Protein AF-0000000072193174 (afdb_homodimer)

Secondary structure (DSSP, 8-state):
----SS-----HHHHHHHHIIIIII---SSSHHHHHHHHHHHHHHTS-GGGEEEESSHHHHHHHHHHHHS-TT-SS--EEEEESSS-HHHHHHHHHTT-EEEEE-B-TTT-SB-HHHHHHH--TTEEEE--B-GGG--TTHHHHHHHHHHHT-EEEEE-TT-TT-EETTEETTSSSSEEEEE--TTSSS--SS-EEEEESSHHHHHHHHHHTBTTBTTHHHHHHHT---SS--B-S---B-PPPHHHHHHHHHHHHHIIIIIHHHHHHHHHHHHHHHTT-TTEEEPP--TTSB---S-EEEEEPTT-HHHHHHHHHHTT---B-----GGGSGGGPPPTTPPP-HHHHHHHTTEEEEP-STT--HHHHHHHHHHHHHHH-/----SS-----HHHHHHHHIIIIII---SSSHHHHHHHHHHHHHHTS-GGGEEEESSHHHHHHHHHHHHS-TT-SS--EEEEESSS-HHHHHHHHHTT-EEEEE-B-TTT-SB-HHHHHHH--TTEEEE--B-GGG--TTHHHHHHHHHHHT-EEEEE-TT-TT-EETTEETTSSSSEEEEE--TTSSS--SS-EEEEESSHHHHHHHHHHTBTTBTTHHHHHHHT---SS--B-S---B-PPPHHHHHHHHHHHHHIIIIIHHHHHHHHHHHHHHHTT-TTEEEPP--TTSB---S-EEEEEPTT-HHHHHHHHHHTT---B-----GGGSGGGPPPTTPPP-HHHHHHHTTEEEEP-STT--HHHHHHHHHHHHHHH-

InterPro domains:
  IPR000653 DegT/DnrJ/EryC1/StrS aminotransferase [PF01041] (11-375)
  IPR000653 DegT/DnrJ/EryC1/StrS aminotransferase [PIRSF000390] (5-379)
  IPR000653 DegT/DnrJ/EryC1/StrS aminotransferase [PTHR30244] (6-376)
  IPR000653 DegT/DnrJ/EryC1/StrS aminotransferase [cd00616] (14-375)
  IPR015421 Pyridoxal phosphate-dependent transferase, major domain [G3DSA:3.40.640.10] (1-257)
  IPR015422 Pyridoxal phosphate-dependent transferase, small domain [G3DSA:3.90.1150.10] (260-380)
  IPR015424 Pyridoxal phosphate-dependent transferase [SSF53383] (5-378)

Organism: NCBI:txid901

Radius of gyration: 26.48 Å; Cα contacts (8 Å, |Δi|>4): 1765; chains: 2; bounding box: 54×91×59 Å

pLDDT: mean 96.34, std 5.58, range [55.81, 98.94]

Nearest PDB structures (foldseek):
  7b0m-assembly1_AAA-2  TM=9.388E-01  e=4.994E-34  uncultured bacterium
  3bn1-assembly1_A  TM=9.174E-01  e=2.650E-32  Caulobacter vibrioides CB15
  6blg-assembly1_A  TM=8.898E-01  e=6.968E-30  Klebsiella pneumoniae subsp. pneumoniae MGH 78578
  3bcx-assembly1_A  TM=8.861E-01  e=4.729E-27  Yersinia pseudotuberculosis
  5w70-assembly1_B  TM=8.355E-01  e=5.650E-27  Streptomyces ribosidificus

Sequence (760 aa):
MSMRLSRSIVGEAEAEAVRRVIVEDGYLGMGHETCLFEQELAAYLGVAPGQVVTTNTGTAALTLAVDAIAPRDAARKPQILVPSLTFVASFQAIVAAGCEPVACDVLAGTGTIDLGDAARRITPDTLAIMPVHYASNPWHLDEVHAFAREHGLRVIEDAAHAFGCLHHGRKIGSFGDVVCFSFDGIKNITSGEGGCAVFFNATEAGYAADARLLSVEGDTRSRFAGTRTWDPDVKRIGWRFHMSNIMAAIGRVQLSRLDGEFIPARRALGDIYRRRLAGLEGLRLLQTDPQDFVVPHIVCVRVLDGRKDELKAALTAAGIPVGVHYKPNHLLSLFRPAPGSLPLPVTEQLYGELVTLPMHPGLSAADVEHICDVITATLAMSMRLSRSIVGEAEAEAVRRVIVEDGYLGMGHETCLFEQELAAYLGVAPGQVVTTNTGTAALTLAVDAIAPRDAARKPQILVPSLTFVASFQAIVAAGCEPVACDVLAGTGTIDLGDAARRITPDTLAIMPVHYASNPWHLDEVHAFAREHGLRVIEDAAHAFGCLHHGRKIGSFGDVVCFSFDGIKNITSGEGGCAVFFNATEAGYAADARLLSVEGDTRSRFAGTRTWDPDVKRIGWRFHMSNIMAAIGRVQLSRLDGEFIPARRALGDIYRRRLAGLEGLRLLQTDPQDFVVPHIVCVRVLDGRKDELKAALTAAGIPVGVHYKPNHLLSLFRPAPGSLPLPVTEQLYGELVTLPMHPGLSAADVEHICDVITATLA

Solvent-accessible surface area (backbone atoms only — not comparable to full-atom values): 37701 Å² total; per-residue (Å²): 131,83,66,57,40,57,50,43,88,69,32,67,71,34,30,51,40,32,30,45,37,36,59,68,65,39,59,36,37,58,22,61,43,29,49,50,32,31,41,52,50,13,58,73,44,67,48,56,44,78,24,39,40,62,14,37,24,30,45,47,14,44,19,39,54,45,42,45,70,50,72,87,78,55,94,60,66,39,24,31,41,29,43,21,57,33,64,61,51,64,50,37,17,33,44,73,46,60,30,38,64,38,75,28,27,31,34,82,56,46,54,29,63,27,63,74,54,42,61,74,65,62,53,95,46,48,47,30,38,32,52,45,20,44,60,14,37,65,68,63,50,67,57,52,52,48,52,23,59,74,69,69,32,45,50,41,34,43,26,43,36,21,62,86,14,24,56,73,81,39,46,56,61,50,68,78,48,32,27,21,30,29,16,33,36,55,35,68,39,30,17,37,46,10,16,25,26,31,33,70,44,68,68,40,22,52,48,34,48,16,19,28,55,46,16,31,52,62,47,54,64,22,39,56,67,72,50,81,78,89,78,62,46,29,70,52,84,34,37,85,31,54,30,28,17,48,28,23,29,23,29,46,51,33,59,73,38,28,76,80,47,39,44,57,42,26,38,54,51,51,47,49,52,47,68,70,47,57,80,39,68,58,43,44,71,60,60,71,56,87,66,38,46,62,35,48,34,46,44,57,34,32,29,42,93,79,38,33,65,58,48,52,50,54,36,46,74,72,59,38,45,71,47,63,88,33,71,40,37,53,76,22,68,59,45,47,70,60,92,88,56,83,80,45,66,48,40,55,51,45,55,62,15,46,39,25,46,59,36,45,64,86,61,49,70,65,57,52,52,50,54,50,50,53,49,52,65,65,58,99,129,84,64,56,41,58,51,43,88,68,34,67,71,35,31,50,42,31,30,44,38,36,60,68,66,39,59,37,38,58,23,61,42,31,49,51,31,30,41,51,51,12,59,74,42,68,47,59,45,79,26,38,40,61,13,37,26,31,44,46,14,43,18,40,54,46,40,44,69,49,72,88,77,56,91,60,67,38,25,30,40,27,42,23,58,33,63,59,51,64,49,38,16,33,44,72,45,61,31,38,64,39,74,27,27,31,35,83,55,45,53,29,61,26,64,74,55,41,61,74,65,63,53,96,46,48,46,30,37,31,51,44,20,46,60,14,39,65,68,64,51,68,57,50,53,50,52,24,60,74,71,69,31,43,49,41,35,42,27,44,38,20,62,86,14,23,56,73,82,38,46,56,62,49,70,78,49,31,27,20,30,30,15,34,36,54,35,67,40,30,17,38,47,10,16,26,26,31,32,69,44,71,68,40,23,53,47,34,48,18,19,28,54,45,15,32,52,62,45,55,64,22,35,54,68,72,49,81,77,89,78,62,46,27,70,50,85,34,36,85,31,55,30,30,17,48,28,22,30,24,29,46,50,33,59,72,37,27,76,80,46,38,44,57,41,26,37,53,52,51,47,51,52,48,67,70,46,57,80,39,67,57,43,44,72,60,60,73,56,88,65,37,46,61,35,47,34,47,44,58,34,34,29,42,93,79,39,33,66,60,49,52,51,52,36,47,75,70,59,39,46,72,46,62,89,33,71,39,36,53,76,21,68,61,46,46,69,61,90,86,55,83,80,44,65,46,39,54,50,46,56,62,16,46,40,25,44,58,35,44,64,85,61,50,71,64,56,53,51,49,53,50,50,54,50,50,64,64,60,98

Foldseek 3Di:
DFFDQFFFDDDDQLVVLLVCCVPPVVFWFDEQLVLVLLCVVCVVQVHDSLQKAKWQWLLLQLLLLLLLQDDPDDPDAAEEEEALQADCSNQVSCVNSRHHYDHAAADLQARWGDLVRVVVVDDPRYAAYEIECPQQFCPCVVVRQVSCVVVVHAYEYARQAHQPKDDLNRGQLNDGAKYKYGQDRGHLHHLVGMMMMGGPDSSSSLQSNCQLVQNFHCVNVQRHVVHDDDDTDHDDGHHVTHHISSSSSRRVVRSVCRPPASQVLQVVLVVLCCVLCPPQPQKHFRDHDPSMGGRGSWGKIFGHPQCQVVLCVLCVVVSFHKDQRDDGNCPDPVNPDDPPDDDRVSSVNRSSTIMIGRTGSVDDSVNSVVSSVSNNVRSD/DFFDLFFFDDDDQLVVLLVCCVPPVVFWFDEQLVLVLLCVVCVVQVHDSLQKAKFQWLLLQLLLLLLLQDDPDDPDAAEEEEALQADCSNQVSCVNSRHHYDHAAADLQARWGDLVRVVVVDDPRYAAYEIECVQQFCPCVVVRQVSCVVVVHAYEYARQAHQPKDDLNRGQLNDGAKYKYGQDRGHLHHLVGMMMMGGPDSSSSLQSNCQLVQNFHCVNVQRHVVHDDDDTDHDDGHHVTHHISSSSSRRVVRSVCRPPARQVLQVVLVVLCCVLCPPQPQKHFRDHDPSMGGRGSWGKIFGHPQCQVVLCVLCVVVSFHKDQRDDGNCPDPVNPDDPPDDDRVSSVNRSSTIMIGRTGSPDDSVNSVVSSVSNSVRRD

Structure (mmCIF, N/CA/C/O backbone):
data_AF-0000000072193174-model_v1
#
loop_
_entity.id
_entity.type
_entity.pdbx_description
1 polymer 'DegT/DnrJ/EryC1/StrS aminotransferase'
#
loop_
_atom_site.group_PDB
_atom_site.id
_atom_site.type_symbol
_atom_site.label_atom_id
_atom_site.label_alt_id
_atom_site.label_comp_id
_atom_site.label_asym_id
_atom_site.label_entity_id
_atom_site.label_seq_id
_atom_site.pdbx_PDB_ins_code
_atom_site.Cartn_x
_atom_site.Cartn_y
_atom_site.Cartn_z
_atom_site.occupancy
_atom_site.B_iso_or_equiv
_atom_site.auth_seq_id
_atom_site.auth_comp_id
_atom_site.auth_asym_id
_atom_site.auth_atom_id
_atom_site.pdbx_PDB_model_num
ATOM 1 N N . MET A 1 1 ? 23.812 24.094 0.688 1 55.88 1 MET A N 1
ATOM 2 C CA . MET A 1 1 ? 22.719 23.156 0.441 1 55.88 1 MET A CA 1
ATOM 3 C C . MET A 1 1 ? 21.375 23.875 0.521 1 55.88 1 MET A C 1
ATOM 5 O O . MET A 1 1 ? 21.156 24.719 1.396 1 55.88 1 MET A O 1
ATOM 9 N N . SER A 1 2 ? 20.578 23.781 -0.518 1 79.31 2 SER A N 1
ATOM 10 C CA . SER A 1 2 ? 19.312 24.516 -0.588 1 79.31 2 SER A CA 1
ATOM 11 C C . SER A 1 2 ? 18.359 24.078 0.52 1 79.31 2 SER A C 1
ATOM 13 O O . SER A 1 2 ? 18.297 22.891 0.856 1 79.31 2 SER A O 1
ATOM 15 N N . MET A 1 3 ? 17.922 25.031 1.298 1 92.12 3 MET A N 1
ATOM 16 C CA . MET A 1 3 ? 16.984 24.797 2.383 1 92.12 3 MET A CA 1
ATOM 17 C C . MET A 1 3 ? 15.766 24.016 1.884 1 92.12 3 MET A C 1
ATOM 19 O O . MET A 1 3 ? 15.266 24.266 0.786 1 92.12 3 MET A O 1
ATOM 23 N N . ARG A 1 4 ? 15.383 23.031 2.65 1 93 4 ARG A N 1
ATOM 24 C CA . ARG A 1 4 ? 14.203 22.234 2.324 1 93 4 ARG A CA 1
ATOM 25 C C . ARG A 1 4 ? 13.062 22.516 3.297 1 93 4 ARG A C 1
ATOM 27 O O . ARG A 1 4 ? 13.305 22.766 4.48 1 93 4 ARG A O 1
ATOM 34 N N . LEU A 1 5 ? 11.844 22.531 2.723 1 95.25 5 LEU A N 1
ATOM 35 C CA . LEU A 1 5 ? 10.672 22.672 3.584 1 95.25 5 LEU A CA 1
ATOM 36 C C . LEU A 1 5 ? 10.625 21.578 4.641 1 95.25 5 LEU A C 1
ATOM 38 O O . LEU A 1 5 ? 10.359 21.859 5.812 1 95.25 5 LEU A O 1
ATOM 42 N N . SER A 1 6 ? 10.789 20.328 4.211 1 94.25 6 SER A N 1
ATOM 43 C CA . SER A 1 6 ? 10.906 19.125 5.016 1 94.25 6 SER A CA 1
ATOM 44 C C . SER A 1 6 ? 11.953 18.172 4.441 1 94.25 6 SER A C 1
ATOM 46 O O . SER A 1 6 ? 12.32 18.297 3.271 1 94.25 6 SER A O 1
ATOM 48 N N . ARG A 1 7 ? 12.445 17.344 5.289 1 92.88 7 ARG A N 1
ATOM 49 C CA . ARG A 1 7 ? 13.477 16.422 4.824 1 92.88 7 ARG A CA 1
ATOM 50 C C . ARG A 1 7 ? 13.516 15.156 5.688 1 92.88 7 ARG A C 1
ATOM 52 O O . ARG A 1 7 ? 13.297 15.227 6.898 1 92.88 7 ARG A O 1
ATOM 59 N N . SER A 1 8 ? 13.773 14.031 4.965 1 94 8 SER A N 1
ATOM 60 C CA . SER A 1 8 ? 14.094 12.82 5.715 1 94 8 SER A CA 1
ATOM 61 C C . SER A 1 8 ? 15.43 12.945 6.43 1 94 8 SER A C 1
ATOM 63 O O . SER A 1 8 ? 16.406 13.438 5.855 1 94 8 SER A O 1
ATOM 65 N N . ILE A 1 9 ? 15.461 12.562 7.633 1 96.62 9 ILE A N 1
ATOM 66 C CA . ILE A 1 9 ? 16.719 12.523 8.359 1 96.62 9 ILE A CA 1
ATOM 67 C C . ILE A 1 9 ? 17.188 11.078 8.492 1 96.62 9 ILE A C 1
ATOM 69 O O . ILE A 1 9 ? 16.812 10.375 9.438 1 96.62 9 ILE A O 1
ATOM 73 N N . VAL A 1 10 ? 17.984 10.609 7.543 1 97.75 10 VAL A N 1
ATOM 74 C CA . VAL A 1 10 ? 18.469 9.234 7.457 1 97.75 10 VAL A CA 1
ATOM 75 C C . VAL A 1 10 ? 19.969 9.242 7.129 1 97.75 10 VAL A C 1
ATOM 77 O O . VAL A 1 10 ? 20.5 10.258 6.684 1 97.75 10 VAL A O 1
ATOM 80 N N . GLY A 1 11 ? 20.656 8.172 7.395 1 97.62 11 GLY A N 1
ATOM 81 C CA . GLY A 1 11 ? 22.078 8.062 7.152 1 97.62 11 GLY A CA 1
ATOM 82 C C . GLY A 1 11 ? 22.578 6.629 7.148 1 97.62 11 GLY A C 1
ATOM 83 O O . GLY A 1 11 ? 21.859 5.719 6.738 1 97.62 11 GLY A O 1
ATOM 84 N N . GLU A 1 12 ? 23.812 6.527 7.582 1 98.25 12 GLU A N 1
ATOM 85 C CA . GLU A 1 12 ? 24.5 5.246 7.48 1 98.25 12 GLU A CA 1
ATOM 86 C C . GLU A 1 12 ? 23.859 4.199 8.391 1 98.25 12 GLU A C 1
ATOM 88 O O . GLU A 1 12 ? 23.828 3.014 8.055 1 98.25 12 GLU A O 1
ATOM 93 N N . ALA A 1 13 ? 23.375 4.617 9.547 1 98.62 13 ALA A N 1
ATOM 94 C CA . ALA A 1 13 ? 22.766 3.672 10.477 1 98.62 13 ALA A CA 1
ATOM 95 C C . ALA A 1 13 ? 21.531 3.002 9.859 1 98.62 13 ALA A C 1
ATOM 97 O O . ALA A 1 13 ? 21.359 1.79 9.984 1 98.62 13 ALA A O 1
ATOM 98 N N . GLU A 1 14 ? 20.672 3.781 9.242 1 98.69 14 GLU A N 1
ATOM 99 C CA . GLU A 1 14 ? 19.516 3.236 8.539 1 98.69 14 GLU A CA 1
ATOM 100 C C . GLU A 1 14 ? 19.953 2.338 7.387 1 98.69 14 GLU A C 1
ATOM 102 O O . GLU A 1 14 ? 19.375 1.263 7.184 1 98.69 14 GLU A O 1
ATOM 107 N N . ALA A 1 15 ? 20.953 2.809 6.594 1 98.56 15 ALA A N 1
ATOM 108 C CA . ALA A 1 15 ? 21.438 2.041 5.453 1 98.56 15 ALA A CA 1
ATOM 109 C C . ALA A 1 15 ? 21.969 0.683 5.898 1 98.56 15 ALA A C 1
ATOM 111 O O . ALA A 1 15 ? 21.734 -0.333 5.242 1 98.56 15 ALA A O 1
ATOM 112 N N . GLU A 1 16 ? 22.703 0.665 6.969 1 98.56 16 GLU A N 1
ATOM 113 C CA . GLU A 1 16 ? 23.281 -0.576 7.484 1 98.56 16 GLU A CA 1
ATOM 114 C C . GLU A 1 16 ? 22.188 -1.528 7.969 1 98.56 16 GLU A C 1
ATOM 116 O O . GLU A 1 16 ? 22.297 -2.744 7.805 1 98.56 16 GLU A O 1
ATOM 121 N N . ALA A 1 17 ? 21.203 -1.017 8.625 1 98.62 17 ALA A N 1
ATOM 122 C CA . ALA A 1 17 ? 20.078 -1.844 9.062 1 98.62 17 ALA A CA 1
ATOM 123 C C . ALA A 1 17 ? 19.406 -2.529 7.875 1 98.62 17 ALA A C 1
ATOM 125 O O . ALA A 1 17 ? 19.062 -3.711 7.945 1 98.62 17 ALA A O 1
ATOM 126 N N . VAL A 1 18 ? 19.25 -1.8 6.773 1 98.5 18 VAL A N 1
ATOM 127 C CA . VAL A 1 18 ? 18.625 -2.361 5.578 1 98.5 18 VAL A CA 1
ATOM 128 C C . VAL A 1 18 ? 19.562 -3.398 4.953 1 98.5 18 VAL A C 1
ATOM 130 O O . VAL A 1 18 ? 19.109 -4.449 4.488 1 98.5 18 VAL A O 1
ATOM 133 N N . ARG A 1 19 ? 20.828 -3.08 4.906 1 98.5 19 ARG A N 1
ATOM 134 C CA . ARG A 1 19 ? 21.797 -4.027 4.371 1 98.5 19 ARG A CA 1
ATOM 135 C C . ARG A 1 19 ? 21.703 -5.367 5.09 1 98.5 19 ARG A C 1
ATOM 137 O O . ARG A 1 19 ? 21.766 -6.422 4.453 1 98.5 19 ARG A O 1
ATOM 144 N N . ARG A 1 20 ? 21.594 -5.371 6.391 1 98.12 20 ARG A N 1
ATOM 145 C CA . ARG A 1 20 ? 21.484 -6.602 7.172 1 98.12 20 ARG A CA 1
ATOM 146 C C . ARG A 1 20 ? 20.266 -7.418 6.746 1 98.12 20 ARG A C 1
ATOM 148 O O . ARG A 1 20 ? 20.359 -8.641 6.605 1 98.12 20 ARG A O 1
ATOM 155 N N . VAL A 1 21 ? 19.156 -6.738 6.562 1 97.88 21 VAL A N 1
ATOM 156 C CA . VAL A 1 21 ? 17.938 -7.426 6.133 1 97.88 21 VAL A CA 1
ATOM 157 C C . VAL A 1 21 ? 18.172 -8.094 4.781 1 97.88 21 VAL A C 1
ATOM 159 O O . VAL A 1 21 ? 17.781 -9.242 4.574 1 97.88 21 VAL A O 1
ATOM 162 N N . ILE A 1 22 ? 18.797 -7.375 3.822 1 97.94 22 ILE A N 1
ATOM 163 C CA . ILE A 1 22 ? 18.953 -7.844 2.449 1 97.94 22 ILE A CA 1
ATOM 164 C C . ILE A 1 22 ? 19.969 -8.969 2.4 1 97.94 22 ILE A C 1
ATOM 166 O O . ILE A 1 22 ? 19.734 -10.016 1.801 1 97.94 22 ILE A O 1
ATOM 170 N N . VAL A 1 23 ? 21.094 -8.789 3.049 1 97.19 23 VAL A N 1
ATOM 171 C CA . VAL A 1 23 ? 22.234 -9.664 2.838 1 97.19 23 VAL A CA 1
ATOM 172 C C . VAL A 1 23 ? 22.203 -10.812 3.846 1 97.19 23 VAL A C 1
ATOM 174 O O . VAL A 1 23 ? 22.609 -11.938 3.529 1 97.19 23 VAL A O 1
ATOM 177 N N . GLU A 1 24 ? 21.703 -10.555 5.031 1 93.44 24 GLU A N 1
ATOM 178 C CA . GLU A 1 24 ? 21.766 -11.57 6.086 1 93.44 24 GLU A CA 1
ATOM 179 C C . GLU A 1 24 ? 20.422 -12.289 6.234 1 93.44 24 GLU A C 1
ATOM 181 O O . GLU A 1 24 ? 20.375 -13.516 6.293 1 93.44 24 GLU A O 1
ATOM 186 N N . ASP A 1 25 ? 19.359 -11.641 6.332 1 87.19 25 ASP A N 1
ATOM 187 C CA . ASP A 1 25 ? 18.047 -12.25 6.516 1 87.19 25 ASP A CA 1
ATOM 188 C C . ASP A 1 25 ? 17.531 -12.852 5.207 1 87.19 25 ASP A C 1
ATOM 190 O O . ASP A 1 25 ? 17.078 -14 5.176 1 87.19 25 ASP A O 1
ATOM 194 N N . GLY A 1 26 ? 17.547 -12.047 4.148 1 87.12 26 GLY A N 1
ATOM 195 C CA . GLY A 1 26 ? 17.109 -12.477 2.824 1 87.12 26 GLY A CA 1
ATOM 196 C C . GLY A 1 26 ? 15.602 -12.492 2.664 1 87.12 26 GLY A C 1
ATOM 197 O O . GLY A 1 26 ? 15.094 -12.836 1.598 1 87.12 26 GLY A O 1
ATOM 198 N N . TYR A 1 27 ? 14.875 -12.289 3.705 1 87.06 27 TYR A N 1
ATOM 199 C CA . TYR A 1 27 ? 13.422 -12.18 3.662 1 87.06 27 TYR A CA 1
ATOM 200 C C . TYR A 1 27 ? 12.984 -10.719 3.734 1 87.06 27 TYR A C 1
ATOM 202 O O . TYR A 1 27 ? 13.047 -10.102 4.797 1 87.06 27 TYR A O 1
ATOM 210 N N . LEU A 1 28 ? 12.484 -10.188 2.621 1 92.44 28 LEU A N 1
ATOM 211 C CA . LEU A 1 28 ? 12.305 -8.75 2.473 1 92.44 28 LEU A CA 1
ATOM 212 C C . LEU A 1 28 ? 10.883 -8.336 2.836 1 92.44 28 LEU A C 1
ATOM 214 O O . LEU A 1 28 ? 10.633 -7.172 3.156 1 92.44 28 LEU A O 1
ATOM 218 N N . GLY A 1 29 ? 9.914 -9.258 2.715 1 92.62 29 GLY A N 1
ATOM 219 C CA . GLY A 1 29 ? 8.531 -8.961 3.045 1 92.62 29 GLY A CA 1
ATOM 220 C C . GLY A 1 29 ? 8.297 -8.812 4.535 1 92.62 29 GLY A C 1
ATOM 221 O O . GLY A 1 29 ? 9.234 -8.578 5.297 1 92.62 29 GLY A O 1
ATOM 222 N N . MET A 1 30 ? 7.125 -8.82 4.938 1 94.88 30 MET A N 1
ATOM 223 C CA . MET A 1 30 ? 6.805 -8.719 6.359 1 94.88 30 MET A CA 1
ATOM 224 C C . MET A 1 30 ? 7.32 -9.93 7.121 1 94.88 30 MET A C 1
ATOM 226 O O . MET A 1 30 ? 7.004 -11.07 6.773 1 94.88 30 MET A O 1
ATOM 230 N N . GLY A 1 31 ? 8.102 -9.68 8.109 1 94.44 31 GLY A N 1
ATOM 231 C CA . GLY A 1 31 ? 8.695 -10.75 8.891 1 94.44 31 GLY A CA 1
ATOM 232 C C . GLY A 1 31 ? 9.188 -10.305 10.25 1 94.44 31 GLY A C 1
ATOM 233 O O . GLY A 1 31 ? 8.477 -9.602 10.969 1 94.44 31 GLY A O 1
ATOM 234 N N . HIS A 1 32 ? 10.367 -10.797 10.57 1 94.62 32 HIS A N 1
ATOM 235 C CA . HIS A 1 32 ? 10.898 -10.656 11.922 1 94.62 32 HIS A CA 1
ATOM 236 C C . HIS A 1 32 ? 11.141 -9.188 12.266 1 94.62 32 HIS A C 1
ATOM 238 O O . HIS A 1 32 ? 10.852 -8.742 13.375 1 94.62 32 HIS A O 1
ATOM 244 N N . GLU A 1 33 ? 11.75 -8.391 11.352 1 97.44 33 GLU A N 1
ATOM 245 C CA . GLU A 1 33 ? 12.016 -6.98 11.602 1 97.44 33 GLU A CA 1
ATOM 246 C C . GLU A 1 33 ? 10.719 -6.215 11.867 1 97.44 33 GLU A C 1
ATOM 248 O O . GLU A 1 33 ? 10.688 -5.316 12.711 1 97.44 33 GLU A O 1
ATOM 253 N N . THR A 1 34 ? 9.688 -6.551 11.141 1 98.06 34 THR A N 1
ATOM 254 C CA . THR A 1 34 ? 8.383 -5.926 11.352 1 98.06 34 THR A CA 1
ATOM 255 C C . THR A 1 34 ? 7.844 -6.258 12.734 1 98.06 34 THR A C 1
ATOM 257 O O . THR A 1 34 ? 7.305 -5.383 13.422 1 98.06 34 THR A O 1
ATOM 260 N N . CYS A 1 35 ? 8 -7.496 13.117 1 97.88 35 CYS A N 1
ATOM 261 C CA . CYS A 1 35 ? 7.574 -7.922 14.438 1 97.88 35 CYS A CA 1
ATOM 262 C C . CYS A 1 35 ? 8.297 -7.133 15.523 1 97.88 35 CYS A C 1
ATOM 264 O O . CYS A 1 35 ? 7.664 -6.633 16.453 1 97.88 35 CYS A O 1
ATOM 266 N N . LEU A 1 36 ? 9.57 -7 15.398 1 98.38 36 LEU A N 1
ATOM 267 C CA . LEU A 1 36 ? 10.367 -6.262 16.375 1 98.38 36 LEU A CA 1
ATOM 268 C C . LEU A 1 36 ? 9.961 -4.793 16.391 1 98.38 36 LEU A C 1
ATOM 270 O O . LEU A 1 36 ? 9.867 -4.191 17.469 1 98.38 36 LEU A O 1
ATOM 274 N N . PHE A 1 37 ? 9.766 -4.223 15.25 1 98.81 37 PHE A N 1
ATOM 275 C CA . PHE A 1 37 ? 9.359 -2.822 15.188 1 98.81 37 PHE A CA 1
ATOM 276 C C . PHE A 1 37 ? 8.039 -2.609 15.922 1 98.81 37 PHE A C 1
ATOM 278 O O . PHE A 1 37 ? 7.902 -1.658 16.688 1 98.81 37 PHE A O 1
ATOM 285 N N . GLU A 1 38 ? 7.031 -3.494 15.672 1 98.81 38 GLU A N 1
ATOM 286 C CA . GLU A 1 38 ? 5.75 -3.389 16.359 1 98.81 38 GLU A CA 1
ATOM 287 C C . GLU A 1 38 ? 5.922 -3.51 17.859 1 98.81 38 GLU A C 1
ATOM 289 O O . GLU A 1 38 ? 5.285 -2.777 18.625 1 98.81 38 GLU A O 1
ATOM 294 N N . GLN A 1 39 ? 6.793 -4.383 18.312 1 98.75 39 GLN A N 1
ATOM 295 C CA . GLN A 1 39 ? 7.07 -4.539 19.734 1 98.75 39 GLN A CA 1
ATOM 296 C C . GLN A 1 39 ? 7.723 -3.285 20.312 1 98.75 39 GLN A C 1
ATOM 298 O O . GLN A 1 39 ? 7.379 -2.852 21.406 1 98.75 39 GLN A O 1
ATOM 303 N N . GLU A 1 40 ? 8.656 -2.762 19.594 1 98.94 40 GLU A N 1
ATOM 304 C CA . GLU A 1 40 ? 9.367 -1.568 20.047 1 98.94 40 GLU A CA 1
ATOM 305 C C . GLU A 1 40 ? 8.445 -0.354 20.062 1 98.94 40 GLU A C 1
ATOM 307 O O . GLU A 1 40 ? 8.523 0.48 20.969 1 98.94 40 GLU A O 1
ATOM 312 N N . LEU A 1 41 ? 7.559 -0.237 19.062 1 98.94 41 LEU A N 1
ATOM 313 C CA . LEU A 1 41 ? 6.547 0.813 19.078 1 98.94 41 LEU A CA 1
ATOM 314 C C . LEU A 1 41 ? 5.629 0.679 20.281 1 98.94 41 LEU A C 1
ATOM 316 O O . LEU A 1 41 ? 5.309 1.673 20.938 1 98.94 41 LEU A O 1
ATOM 320 N N . ALA A 1 42 ? 5.184 -0.548 20.5 1 98.94 42 ALA A N 1
ATOM 321 C CA . ALA A 1 42 ? 4.324 -0.809 21.656 1 98.94 42 ALA A CA 1
ATOM 322 C C . ALA A 1 42 ? 5.008 -0.396 22.953 1 98.94 42 ALA A C 1
ATOM 324 O O . ALA A 1 42 ? 4.395 0.245 23.812 1 98.94 42 ALA A O 1
ATOM 325 N N . ALA A 1 43 ? 6.234 -0.803 23.078 1 98.88 43 ALA A N 1
ATOM 326 C CA . ALA A 1 43 ? 7.008 -0.45 24.281 1 98.88 43 ALA A CA 1
ATOM 327 C C . ALA A 1 43 ? 7.129 1.063 24.422 1 98.88 43 ALA A C 1
ATOM 329 O O . ALA A 1 43 ? 6.973 1.604 25.516 1 98.88 43 ALA A O 1
ATOM 330 N N . TYR A 1 44 ? 7.441 1.725 23.359 1 98.88 44 TYR A N 1
ATOM 331 C CA . TYR A 1 44 ? 7.586 3.176 23.375 1 98.88 44 TYR A CA 1
ATOM 332 C C . TYR A 1 44 ? 6.293 3.85 23.812 1 98.88 44 TYR A C 1
ATOM 334 O O . TYR A 1 44 ? 6.32 4.816 24.578 1 98.88 44 TYR A O 1
ATOM 342 N N . LEU A 1 45 ? 5.16 3.367 23.312 1 98.81 45 LEU A N 1
ATOM 343 C CA . LEU A 1 45 ? 3.855 3.971 23.562 1 98.81 45 LEU A CA 1
ATOM 344 C C . LEU A 1 45 ? 3.305 3.521 24.906 1 98.81 45 LEU A C 1
ATOM 346 O O . LEU A 1 45 ? 2.373 4.133 25.438 1 98.81 45 LEU A O 1
ATOM 350 N N . GLY A 1 46 ? 3.844 2.471 25.453 1 98.62 46 GLY A N 1
ATOM 351 C CA . GLY A 1 46 ? 3.34 1.93 26.719 1 98.62 46 GLY A CA 1
ATOM 352 C C . GLY A 1 46 ? 2.059 1.135 26.547 1 98.62 46 GLY A C 1
ATOM 353 O O . GLY A 1 46 ? 1.149 1.231 27.375 1 98.62 46 GLY A O 1
ATOM 354 N N . VAL A 1 47 ? 1.924 0.424 25.438 1 98.69 47 VAL A N 1
ATOM 355 C CA . VAL A 1 47 ? 0.754 -0.406 25.172 1 98.69 47 VAL A CA 1
ATOM 356 C C . VAL A 1 47 ? 1.191 -1.843 24.891 1 98.69 47 VAL A C 1
ATOM 358 O O . VAL A 1 47 ? 2.387 -2.145 24.906 1 98.69 47 VAL A O 1
ATOM 361 N N . ALA A 1 48 ? 0.24 -2.744 24.719 1 98.19 48 ALA A N 1
ATOM 362 C CA . ALA A 1 48 ? 0.563 -4.141 24.438 1 98.19 48 ALA A CA 1
ATOM 363 C C . ALA A 1 48 ? 0.939 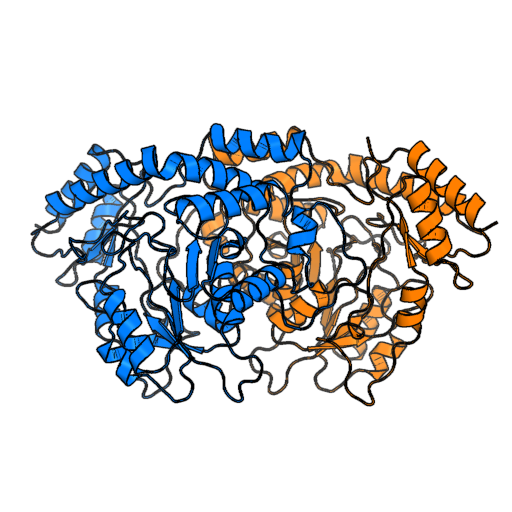-4.324 22.969 1 98.19 48 ALA A C 1
ATOM 365 O O . ALA A 1 48 ? 0.368 -3.674 22.078 1 98.19 48 ALA A O 1
ATOM 366 N N . PRO A 1 49 ? 1.898 -5.191 22.719 1 96.75 49 PRO A N 1
ATOM 367 C CA . PRO A 1 49 ? 2.332 -5.402 21.344 1 96.75 49 PRO A CA 1
ATOM 368 C C . PRO A 1 49 ? 1.178 -5.758 20.406 1 96.75 49 PRO A C 1
ATOM 370 O O . PRO A 1 49 ? 1.161 -5.332 19.25 1 96.75 49 PRO A O 1
ATOM 373 N N . GLY A 1 50 ? 0.199 -6.523 20.891 1 96.94 50 GLY A N 1
ATOM 374 C CA . GLY A 1 50 ? -0.928 -6.957 20.078 1 96.94 50 GLY A CA 1
ATOM 375 C C . GLY A 1 50 ? -1.837 -5.816 19.672 1 96.94 50 GLY A C 1
ATOM 376 O O . GLY A 1 50 ? -2.666 -5.973 18.766 1 96.94 50 GLY A O 1
ATOM 377 N N . GLN A 1 51 ? -1.646 -4.609 20.25 1 98.62 51 GLN A N 1
ATOM 378 C CA . GLN A 1 51 ? -2.457 -3.438 19.938 1 98.62 51 GLN A CA 1
ATOM 379 C C . GLN A 1 51 ? -1.903 -2.693 18.734 1 98.62 51 GLN A C 1
ATOM 381 O O . GLN A 1 51 ? -2.586 -1.846 18.156 1 98.62 51 GLN A O 1
ATOM 386 N N . VAL A 1 52 ? -0.641 -2.98 18.375 1 98.88 52 VAL A N 1
ATOM 387 C CA . VAL A 1 52 ? 0.064 -2.205 17.359 1 98.88 52 VAL A CA 1
ATOM 388 C C . VAL A 1 52 ? 0.073 -2.971 16.047 1 98.88 52 VAL A C 1
ATOM 390 O O . VAL A 1 52 ? 0.55 -4.105 15.984 1 98.88 52 VAL A O 1
ATOM 393 N N . VAL A 1 53 ? -0.467 -2.379 14.992 1 98.81 53 VAL A N 1
ATOM 394 C CA . VAL A 1 53 ? -0.473 -2.934 13.641 1 98.81 53 VAL A CA 1
ATOM 395 C C . VAL A 1 53 ? 0.231 -1.974 12.688 1 98.81 53 VAL A C 1
ATOM 397 O O . VAL A 1 53 ? -0.298 -0.907 12.367 1 98.81 53 VAL A O 1
ATOM 400 N N . THR A 1 54 ? 1.429 -2.355 12.203 1 98.81 54 THR A N 1
ATOM 401 C CA . THR A 1 54 ? 2.135 -1.511 11.25 1 98.81 54 THR A CA 1
ATOM 402 C C . THR A 1 54 ? 1.633 -1.764 9.828 1 98.81 54 THR A C 1
ATOM 404 O O . THR A 1 54 ? 1.105 -2.838 9.531 1 98.81 54 THR A O 1
ATOM 407 N N . THR A 1 55 ? 1.695 -0.773 9 1 98.81 55 THR A N 1
ATOM 408 C CA . THR A 1 55 ? 1.242 -0.809 7.617 1 98.81 55 THR A CA 1
ATOM 409 C C . THR A 1 55 ? 2.275 -0.169 6.691 1 98.81 55 THR A C 1
ATOM 411 O O . THR A 1 55 ? 3.25 0.423 7.16 1 98.81 55 THR A O 1
ATOM 414 N N . ASN A 1 56 ? 2.057 -0.289 5.418 1 98.62 56 ASN A N 1
ATOM 415 C CA . ASN A 1 56 ? 3.027 0.219 4.457 1 98.62 56 ASN A CA 1
ATOM 416 C C . ASN A 1 56 ? 2.891 1.727 4.266 1 98.62 56 ASN A C 1
ATOM 418 O O . ASN A 1 56 ? 3.785 2.369 3.711 1 98.62 56 ASN A O 1
ATOM 422 N N . THR A 1 57 ? 1.777 2.379 4.672 1 98.69 57 THR A N 1
ATOM 423 C CA . THR A 1 57 ? 1.611 3.828 4.648 1 98.69 57 THR A CA 1
ATOM 424 C C . THR A 1 57 ? 0.705 4.285 5.785 1 98.69 57 THR A C 1
ATOM 426 O O . THR A 1 57 ? -0.022 3.479 6.371 1 98.69 57 THR A O 1
ATOM 429 N N . GLY A 1 58 ? 0.782 5.57 6.07 1 98.81 58 GLY A N 1
ATOM 430 C CA . GLY A 1 58 ? -0.165 6.141 7.016 1 98.81 58 GLY A CA 1
ATOM 431 C C . GLY A 1 58 ? -1.603 6.07 6.535 1 98.81 58 GLY A C 1
ATOM 432 O O . GLY A 1 58 ? -2.52 5.855 7.332 1 98.81 58 GLY A O 1
ATOM 433 N N . THR A 1 59 ? -1.82 6.242 5.223 1 98.81 59 THR A N 1
ATOM 434 C CA . THR A 1 59 ? -3.148 6.129 4.629 1 98.81 59 THR A CA 1
ATOM 435 C C . THR A 1 59 ? -3.717 4.727 4.836 1 98.81 59 THR A C 1
ATOM 437 O O . THR A 1 59 ? -4.906 4.57 5.129 1 98.81 59 THR A O 1
ATOM 440 N N . ALA A 1 60 ? -2.844 3.736 4.672 1 98.81 60 ALA A N 1
ATOM 441 C CA . ALA A 1 60 ? -3.242 2.354 4.922 1 98.81 60 ALA A CA 1
ATOM 442 C C . ALA A 1 60 ? -3.676 2.16 6.371 1 98.81 60 ALA A C 1
ATOM 444 O O . ALA A 1 60 ? -4.656 1.463 6.645 1 98.81 60 ALA A O 1
ATOM 445 N N . ALA A 1 61 ? -2.941 2.75 7.281 1 98.94 61 ALA A N 1
ATOM 446 C CA . ALA A 1 61 ? -3.301 2.666 8.695 1 98.94 61 ALA A CA 1
ATOM 447 C C . ALA A 1 61 ? -4.684 3.26 8.945 1 98.94 61 ALA A C 1
ATOM 449 O O . ALA A 1 61 ? -5.5 2.668 9.656 1 98.94 61 ALA A O 1
ATOM 450 N N . LEU A 1 62 ? -4.938 4.402 8.367 1 98.94 62 LEU A N 1
ATOM 451 C CA . LEU A 1 62 ? -6.234 5.051 8.5 1 98.94 62 LEU A CA 1
ATOM 452 C C . LEU A 1 62 ? -7.34 4.188 7.91 1 98.94 62 LEU A C 1
ATOM 454 O O . LEU A 1 62 ? -8.414 4.059 8.5 1 98.94 62 LEU A O 1
ATOM 458 N N . THR A 1 63 ? -7.082 3.604 6.758 1 98.81 63 THR A N 1
ATOM 459 C CA . THR A 1 63 ? -8.062 2.744 6.102 1 98.81 63 THR A CA 1
ATOM 460 C C . THR A 1 63 ? -8.406 1.548 6.984 1 98.81 63 THR A C 1
ATOM 462 O O . THR A 1 63 ? -9.578 1.227 7.176 1 98.81 63 THR A O 1
ATOM 465 N N . LEU A 1 64 ? -7.379 0.911 7.523 1 98.69 64 LEU A N 1
ATOM 466 C CA . LEU A 1 64 ? -7.598 -0.24 8.391 1 98.69 64 LEU A CA 1
ATOM 467 C C . LEU A 1 64 ? -8.375 0.161 9.641 1 98.69 64 LEU A C 1
ATOM 469 O O . LEU A 1 64 ? -9.211 -0.604 10.125 1 98.69 64 LEU A O 1
ATOM 473 N N . ALA A 1 65 ? -8.047 1.326 10.172 1 98.81 65 ALA A N 1
ATOM 474 C CA . ALA A 1 65 ? -8.727 1.815 11.367 1 98.81 65 ALA A CA 1
ATOM 475 C C . ALA A 1 65 ? -10.227 1.979 11.117 1 98.81 65 ALA A C 1
ATOM 477 O O . ALA A 1 65 ? -11.047 1.522 11.914 1 98.81 65 ALA A O 1
ATOM 478 N N . VAL A 1 66 ? -10.578 2.594 10.016 1 98.62 66 VAL A N 1
ATOM 479 C CA . VAL A 1 66 ? -11.984 2.797 9.672 1 98.62 66 VAL A CA 1
ATOM 480 C C . VAL A 1 66 ? -12.648 1.45 9.391 1 98.62 66 VAL A C 1
ATOM 482 O O . VAL A 1 66 ? -13.742 1.176 9.875 1 98.62 66 VAL A O 1
ATOM 485 N N . ASP A 1 67 ? -11.945 0.638 8.625 1 97.25 67 ASP A N 1
ATOM 486 C CA . ASP A 1 67 ? -12.461 -0.666 8.219 1 97.25 67 ASP A CA 1
ATOM 487 C C . ASP A 1 67 ? -12.75 -1.545 9.43 1 97.25 67 ASP A C 1
ATOM 489 O O . ASP A 1 67 ? -13.75 -2.266 9.461 1 97.25 67 ASP A O 1
ATOM 493 N N . ALA A 1 68 ? -11.883 -1.513 10.367 1 97.31 68 ALA A N 1
ATOM 494 C CA . ALA A 1 68 ? -11.992 -2.375 11.547 1 97.31 68 ALA A CA 1
ATOM 495 C C . ALA A 1 68 ? -13.172 -1.965 12.414 1 97.31 68 ALA A C 1
ATOM 497 O O . ALA A 1 68 ? -13.781 -2.807 13.078 1 97.31 68 ALA A O 1
ATOM 498 N N . ILE A 1 69 ? -13.547 -0.677 12.391 1 96.44 69 ILE A N 1
ATOM 499 C CA . ILE A 1 69 ? -14.578 -0.191 13.305 1 96.44 69 ILE A CA 1
ATOM 500 C C . ILE A 1 69 ? -15.93 -0.184 12.594 1 96.44 69 ILE A C 1
ATOM 502 O O . ILE A 1 69 ? -16.969 -0.254 13.234 1 96.44 69 ILE A O 1
ATOM 506 N N . ALA A 1 70 ? -15.922 -0.004 11.297 1 94.94 70 ALA A N 1
ATOM 507 C CA . ALA A 1 70 ? -17.156 0.122 10.523 1 94.94 70 ALA A CA 1
ATOM 508 C C . ALA A 1 70 ? -17.922 -1.198 10.492 1 94.94 70 ALA A C 1
ATOM 510 O O . ALA A 1 70 ? -17.328 -2.264 10.32 1 94.94 70 ALA A O 1
ATOM 511 N N . PRO A 1 71 ? -19.203 -1.093 10.656 1 88.5 71 PRO A N 1
ATOM 512 C CA . PRO A 1 71 ? -20 -2.309 10.531 1 88.5 71 PRO A CA 1
ATOM 513 C C . PRO A 1 71 ? -20.047 -2.848 9.102 1 88.5 71 PRO A C 1
ATOM 515 O O . PRO A 1 71 ? -20.047 -2.068 8.141 1 88.5 71 PRO A O 1
ATOM 518 N N . ARG A 1 72 ? -20.078 -4.078 8.906 1 77.56 72 ARG A N 1
ATOM 519 C CA . ARG A 1 72 ? -20 -4.715 7.594 1 77.56 72 ARG A CA 1
ATOM 520 C C . ARG A 1 72 ? -21.375 -4.77 6.93 1 77.56 72 ARG A C 1
ATOM 522 O O . ARG A 1 72 ? -21.469 -4.844 5.703 1 77.56 72 ARG A O 1
ATOM 529 N N . ASP A 1 73 ? -22.391 -4.684 7.605 1 78.81 73 ASP A N 1
ATOM 530 C CA . ASP A 1 73 ? -23.734 -4.895 7.062 1 78.81 73 ASP A CA 1
ATOM 531 C C . ASP A 1 73 ? -24.594 -3.645 7.227 1 78.81 73 ASP A C 1
ATOM 533 O O . ASP A 1 73 ? -25.828 -3.738 7.32 1 78.81 73 ASP A O 1
ATOM 537 N N . ALA A 1 74 ? -23.875 -2.578 7.191 1 76.44 74 ALA A N 1
ATOM 538 C CA . ALA A 1 74 ? -24.672 -1.364 7.355 1 76.44 74 ALA A CA 1
ATOM 539 C C . ALA A 1 74 ? -25.578 -1.123 6.145 1 76.44 74 ALA A C 1
ATOM 541 O O . ALA A 1 74 ? -25.156 -1.332 5.004 1 76.44 74 ALA A O 1
ATOM 542 N N . ALA A 1 75 ? -26.906 -0.799 6.43 1 76.12 75 ALA A N 1
ATOM 543 C CA . ALA A 1 75 ? -27.859 -0.503 5.363 1 76.12 75 ALA A CA 1
ATOM 544 C C . ALA A 1 75 ? -27.453 0.74 4.582 1 76.12 75 ALA A C 1
ATOM 546 O O . ALA A 1 75 ? -27.672 0.823 3.373 1 76.12 75 ALA A O 1
ATOM 547 N N . ARG A 1 76 ? -26.891 1.736 5.363 1 87.88 76 ARG A N 1
ATOM 548 C CA . ARG A 1 76 ? -26.359 2.967 4.781 1 87.88 76 ARG A CA 1
ATOM 549 C C . ARG A 1 76 ? -24.875 3.117 5.074 1 87.88 76 ARG A C 1
ATOM 551 O O . ARG A 1 76 ? -24.359 2.502 6.008 1 87.88 76 ARG A O 1
ATOM 558 N N . LYS A 1 77 ? -24.203 3.951 4.152 1 92.75 77 LYS A N 1
ATOM 559 C CA . LYS A 1 77 ? -22.781 4.191 4.359 1 92.75 77 LYS A CA 1
ATOM 560 C C . LYS A 1 77 ? -22.531 4.93 5.676 1 92.75 77 LYS A C 1
ATOM 562 O O . LYS A 1 77 ? -23.094 6 5.906 1 92.75 77 LYS A O 1
ATOM 567 N N . PRO A 1 78 ? -21.734 4.32 6.531 1 97.44 78 PRO A N 1
ATOM 568 C CA . PRO A 1 78 ? -21.406 5.035 7.77 1 97.44 78 PRO A CA 1
ATOM 569 C C . PRO A 1 78 ? -20.625 6.324 7.516 1 97.44 78 PRO A C 1
ATOM 571 O O . PRO A 1 78 ? -19.797 6.383 6.602 1 97.44 78 PRO A O 1
ATOM 574 N N . GLN A 1 79 ? -20.906 7.297 8.336 1 98.31 79 GLN A N 1
ATOM 575 C CA . GLN A 1 79 ? -20.312 8.617 8.164 1 98.31 79 GLN A CA 1
ATOM 576 C C . GLN A 1 79 ? -19.25 8.875 9.227 1 98.31 79 GLN A C 1
ATOM 578 O O . GLN A 1 79 ? -19.406 8.492 10.383 1 98.31 79 GLN A O 1
ATOM 583 N N . ILE A 1 80 ? -18.172 9.461 8.812 1 98.88 80 ILE A N 1
ATOM 584 C CA . ILE A 1 80 ? -17.109 9.844 9.727 1 98.88 80 ILE A CA 1
ATOM 585 C C . ILE A 1 80 ? -16.906 11.359 9.688 1 98.88 80 ILE A C 1
ATOM 587 O O . ILE A 1 80 ? -16.609 11.93 8.633 1 98.88 80 ILE A O 1
ATOM 591 N N . LEU A 1 81 ? -17.078 12.016 10.844 1 98.94 81 LEU A N 1
ATOM 592 C CA . LEU A 1 81 ? -16.781 13.445 10.961 1 98.94 81 LEU A CA 1
ATOM 593 C C . LEU A 1 81 ? -15.281 13.695 10.914 1 98.94 81 LEU A C 1
ATOM 595 O O . LEU A 1 81 ? -14.516 13.047 11.633 1 98.94 81 LEU A O 1
ATOM 599 N N . VAL A 1 82 ? -14.82 14.547 10.062 1 98.94 82 VAL A N 1
ATOM 600 C CA . VAL A 1 82 ? -13.398 14.805 9.875 1 98.94 82 VAL A CA 1
ATOM 601 C C . VAL A 1 82 ? -13.188 16.234 9.406 1 98.94 82 VAL A C 1
ATOM 603 O O . VAL A 1 82 ? -13.969 16.75 8.594 1 98.94 82 VAL A O 1
ATOM 606 N N . PRO A 1 83 ? -12.219 16.969 9.977 1 98.88 83 PRO A N 1
ATOM 607 C CA . PRO A 1 83 ? -11.992 18.328 9.477 1 98.88 83 PRO A CA 1
ATOM 608 C C . PRO A 1 83 ? -11.609 18.359 7.996 1 98.88 83 PRO A C 1
ATOM 610 O O . PRO A 1 83 ? -10.836 17.516 7.539 1 98.88 83 PRO A O 1
ATOM 613 N N . SER A 1 84 ? -12.148 19.344 7.266 1 98.75 84 SER A N 1
ATOM 614 C CA . SER A 1 84 ? -11.797 19.5 5.855 1 98.75 84 SER A CA 1
ATOM 615 C C . SER A 1 84 ? -10.352 19.953 5.695 1 98.75 84 SER A C 1
ATOM 617 O O . SER A 1 84 ? -9.703 19.625 4.699 1 98.75 84 SER A O 1
ATOM 619 N N . LEU A 1 85 ? -9.844 20.672 6.688 1 98.44 85 LEU A N 1
ATOM 620 C CA . LEU A 1 85 ? -8.453 21.125 6.684 1 98.44 85 LEU A CA 1
ATOM 621 C C . LEU A 1 85 ? -7.508 20 7.066 1 98.44 85 LEU A C 1
ATOM 623 O O . LEU A 1 85 ? -6.988 19.969 8.188 1 98.44 85 LEU A O 1
ATOM 627 N N . THR A 1 86 ? -7.285 19.125 6.176 1 98.19 86 THR A N 1
ATOM 628 C CA . THR A 1 86 ? -6.348 18.016 6.324 1 98.19 86 THR A CA 1
ATOM 629 C C . THR A 1 86 ? -5.883 17.516 4.961 1 98.19 86 THR A C 1
ATOM 631 O O . THR A 1 86 ? -6.383 17.969 3.926 1 98.19 86 THR A O 1
ATOM 634 N N . PHE A 1 87 ? -4.855 16.719 4.996 1 97.56 87 PHE A N 1
ATOM 635 C CA . PHE A 1 87 ? -4.398 16.094 3.758 1 97.56 87 PHE A CA 1
ATOM 636 C C . PHE A 1 87 ? -5.465 15.156 3.199 1 97.56 87 PHE A C 1
ATOM 638 O O . PHE A 1 87 ? -6.184 14.5 3.959 1 97.56 87 PHE A O 1
ATOM 645 N N . VAL A 1 88 ? -5.613 15 1.965 1 98.12 88 VAL A N 1
ATOM 646 C CA . VAL A 1 88 ? -6.703 14.305 1.284 1 98.12 88 VAL A CA 1
ATOM 647 C C . VAL A 1 88 ? -6.684 12.82 1.657 1 98.12 88 VAL A C 1
ATOM 649 O O . VAL A 1 88 ? -7.695 12.133 1.531 1 98.12 88 VAL A O 1
ATOM 652 N N . ALA A 1 89 ? -5.566 12.305 2.145 1 98.38 89 ALA A N 1
ATOM 653 C CA . ALA A 1 89 ? -5.434 10.898 2.535 1 98.38 89 ALA A CA 1
ATOM 654 C C . ALA A 1 89 ? -6.48 10.523 3.578 1 98.38 89 ALA A C 1
ATOM 656 O O . ALA A 1 89 ? -6.973 9.391 3.588 1 98.38 89 ALA A O 1
ATOM 657 N N . SER A 1 90 ? -6.797 11.414 4.531 1 98.75 90 SER A N 1
ATOM 658 C CA . SER A 1 90 ? -7.824 11.133 5.531 1 98.75 90 SER A CA 1
ATOM 659 C C . SER A 1 90 ? -9.164 10.812 4.875 1 98.75 90 SER A C 1
ATOM 661 O O . SER A 1 90 ? -9.812 9.828 5.223 1 98.75 90 SER A O 1
ATOM 663 N N . PHE A 1 91 ? -9.539 11.664 3.898 1 98.69 91 PHE A N 1
ATOM 664 C CA . PHE A 1 91 ? -10.805 11.484 3.201 1 98.69 91 PHE A CA 1
ATOM 665 C C . PHE A 1 91 ? -10.781 10.211 2.363 1 98.69 91 PHE A C 1
ATOM 667 O O . PHE A 1 91 ? -11.734 9.422 2.393 1 98.69 91 PHE A O 1
ATOM 674 N N . GLN A 1 92 ? -9.719 10.039 1.682 1 98.44 92 GLN A N 1
ATOM 675 C CA . GLN A 1 92 ? -9.609 8.891 0.79 1 98.44 92 GLN A CA 1
ATOM 676 C C . GLN A 1 92 ? -9.602 7.578 1.575 1 98.44 92 GLN A C 1
ATOM 678 O O . GLN A 1 92 ? -10.156 6.574 1.119 1 98.44 92 GLN A O 1
ATOM 683 N N . ALA A 1 93 ? -8.969 7.547 2.719 1 98.62 93 ALA A N 1
ATOM 684 C CA . ALA A 1 93 ? -8.961 6.355 3.564 1 98.62 93 ALA A CA 1
ATOM 685 C C . ALA A 1 93 ? -10.367 5.992 4.012 1 98.62 93 ALA A C 1
ATOM 687 O O . ALA A 1 93 ? -10.734 4.812 4.035 1 98.62 93 ALA A O 1
ATOM 688 N N . ILE A 1 94 ? -11.156 6.992 4.406 1 98.62 94 ILE A N 1
ATOM 689 C CA . ILE A 1 94 ? -12.531 6.781 4.828 1 98.62 94 ILE A CA 1
ATOM 690 C C . ILE A 1 94 ? -13.344 6.188 3.68 1 98.62 94 ILE A C 1
ATOM 692 O O . ILE A 1 94 ? -14.062 5.203 3.863 1 98.62 94 ILE A O 1
ATOM 696 N N . VAL A 1 95 ? -13.156 6.73 2.461 1 96.94 95 VAL A N 1
ATOM 697 C CA . VAL A 1 95 ? -13.883 6.27 1.283 1 96.94 95 VAL A CA 1
ATOM 698 C C . VAL A 1 95 ? -13.453 4.848 0.935 1 96.94 95 VAL A C 1
ATOM 700 O O . VAL A 1 95 ? -14.289 3.996 0.626 1 96.94 95 VAL A O 1
ATOM 703 N N . ALA A 1 96 ? -12.211 4.598 1.009 1 96.19 96 ALA A N 1
ATOM 704 C CA . ALA A 1 96 ? -11.672 3.281 0.682 1 96.19 96 ALA A CA 1
ATOM 705 C C . ALA A 1 96 ? -12.266 2.205 1.581 1 96.19 96 ALA A C 1
ATOM 707 O O . ALA A 1 96 ? -12.477 1.069 1.146 1 96.19 96 ALA A O 1
ATOM 708 N N . ALA A 1 97 ? -12.516 2.543 2.809 1 96.25 97 ALA A N 1
ATOM 709 C CA . ALA A 1 97 ? -13.055 1.6 3.783 1 96.25 97 ALA A CA 1
ATOM 710 C C . ALA A 1 97 ? -14.57 1.486 3.65 1 96.25 97 ALA A C 1
ATOM 712 O O . ALA A 1 97 ? -15.219 0.808 4.449 1 96.25 97 ALA A O 1
ATOM 713 N N . GLY A 1 98 ? -15.188 2.172 2.693 1 94.06 98 GLY A N 1
ATOM 714 C CA . GLY A 1 98 ? -16.609 2.057 2.439 1 94.06 98 GLY A CA 1
ATOM 715 C C . GLY A 1 98 ? -17.438 3.023 3.262 1 94.06 98 GLY A C 1
ATOM 716 O O . GLY A 1 98 ? -18.656 2.852 3.391 1 94.06 98 GLY A O 1
ATOM 717 N N . CYS A 1 99 ? -16.797 4.027 3.879 1 97.25 99 CYS A N 1
ATOM 718 C CA . CYS A 1 99 ? -17.484 5.023 4.695 1 97.25 99 CYS A CA 1
ATOM 719 C C . CYS A 1 99 ? -17.516 6.375 3.994 1 97.25 99 CYS A C 1
ATOM 721 O O . CYS A 1 99 ? -16.953 6.531 2.914 1 97.25 99 CYS A O 1
ATOM 723 N N . GLU A 1 100 ? -18.266 7.32 4.504 1 97.44 100 GLU A N 1
ATOM 724 C CA . GLU A 1 100 ? -18.422 8.656 3.93 1 97.44 100 GLU A CA 1
ATOM 725 C C . GLU A 1 100 ? -17.812 9.719 4.84 1 97.44 100 GLU A C 1
ATOM 727 O O . GLU A 1 100 ? -18.25 9.898 5.977 1 97.44 100 GLU A O 1
ATOM 732 N N . PRO A 1 101 ? -16.828 10.406 4.348 1 98.62 101 PRO A N 1
ATOM 733 C CA . PRO A 1 101 ? -16.328 11.523 5.148 1 98.62 101 PRO A CA 1
ATOM 734 C C . PRO A 1 101 ? -17.297 12.703 5.176 1 98.62 101 PRO A C 1
ATOM 736 O O . PRO A 1 101 ? -17.844 13.078 4.137 1 98.62 101 PRO A O 1
ATOM 739 N N . VAL A 1 102 ? -17.531 13.211 6.281 1 98.69 102 VAL A N 1
ATOM 740 C CA . VAL A 1 102 ? -18.312 14.422 6.477 1 98.69 102 VAL A CA 1
ATOM 741 C C . VAL A 1 102 ? -17.406 15.562 6.934 1 98.69 102 VAL A C 1
ATOM 743 O O . VAL A 1 102 ? -16.922 15.562 8.07 1 98.69 102 VAL A O 1
ATOM 746 N N . ALA A 1 103 ? -17.234 16.531 6.066 1 98.88 103 ALA A N 1
ATOM 747 C CA . ALA A 1 103 ? -16.312 17.641 6.309 1 98.88 103 ALA A CA 1
ATOM 748 C C . ALA A 1 103 ? -16.812 18.547 7.418 1 98.88 103 ALA A C 1
ATOM 750 O O . ALA A 1 103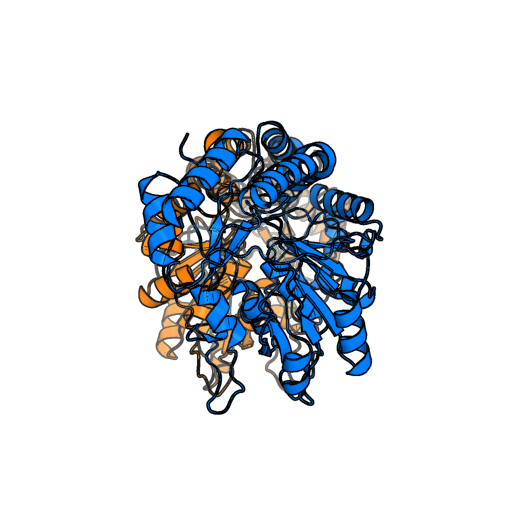 ? -17.938 19.047 7.359 1 98.88 103 ALA A O 1
ATOM 751 N N . CYS A 1 104 ? -15.977 18.734 8.367 1 98.88 104 CYS A N 1
ATOM 752 C CA . CYS A 1 104 ? -16.297 19.641 9.469 1 98.88 104 CYS A CA 1
ATOM 753 C C . CYS A 1 104 ? -15.43 20.891 9.406 1 98.88 104 CYS A C 1
ATOM 755 O O . CYS A 1 104 ? -14.344 20.875 8.82 1 98.88 104 CYS A O 1
ATOM 757 N N . ASP A 1 105 ? -15.914 21.953 10.008 1 98.88 105 ASP A N 1
ATOM 758 C CA . ASP A 1 105 ? -15.141 23.172 10.164 1 98.88 105 ASP A CA 1
ATOM 759 C C . ASP A 1 105 ? -14.102 23.031 11.273 1 98.88 105 ASP A C 1
ATOM 761 O O . ASP A 1 105 ? -14.055 22.016 11.961 1 98.88 105 ASP A O 1
ATOM 765 N N . VAL A 1 106 ? -13.211 23.969 11.328 1 98.88 106 VAL A N 1
ATOM 766 C CA . VAL A 1 106 ? -12.133 23.938 12.312 1 98.88 106 VAL A CA 1
ATOM 767 C C . VAL A 1 106 ? -12.195 25.188 13.188 1 98.88 106 VAL A C 1
ATOM 769 O O . VAL A 1 106 ? -13.023 26.062 12.953 1 98.88 106 VAL A O 1
ATOM 772 N N . LEU A 1 107 ? -11.43 25.156 14.242 1 98.69 107 LEU A N 1
ATOM 773 C CA . LEU A 1 107 ? -11.281 26.344 15.078 1 98.69 107 LEU A CA 1
ATOM 774 C C . LEU A 1 107 ? -10.234 27.297 14.5 1 98.69 107 LEU A C 1
ATOM 776 O O . LEU A 1 107 ? -9.148 26.859 14.109 1 98.69 107 LEU A O 1
ATOM 780 N N . ALA A 1 108 ? -10.477 28.547 14.461 1 97.88 108 ALA A N 1
ATOM 781 C CA . ALA A 1 108 ? -9.609 29.547 13.836 1 97.88 108 ALA A CA 1
ATOM 782 C C . ALA A 1 108 ? -8.25 29.594 14.531 1 97.88 108 ALA A C 1
ATOM 784 O O . ALA A 1 108 ? -7.227 29.828 13.883 1 97.88 108 ALA A O 1
ATOM 785 N N . GLY A 1 109 ? -8.297 29.359 15.773 1 97.75 109 GLY A N 1
ATOM 786 C CA . GLY A 1 109 ? -7.082 29.531 16.547 1 97.75 109 GLY A CA 1
ATOM 787 C C . GLY A 1 109 ? -6.145 28.344 16.469 1 97.75 109 GLY A C 1
ATOM 788 O O . GLY A 1 109 ? -4.941 28.469 16.703 1 97.75 109 GLY A O 1
ATOM 789 N N . THR A 1 110 ? -6.691 27.141 16.062 1 98.06 110 THR A N 1
ATOM 790 C CA . THR A 1 110 ? -5.867 25.953 16.203 1 98.06 110 THR A CA 1
ATOM 791 C C . THR A 1 110 ? -5.852 25.141 14.914 1 98.06 110 THR A C 1
ATOM 793 O O . THR A 1 110 ? -4.973 24.312 14.703 1 98.06 110 THR A O 1
ATOM 796 N N . GLY A 1 111 ? -6.816 25.344 14.062 1 98.25 111 GLY A N 1
ATOM 797 C CA . GLY A 1 111 ? -6.938 24.547 12.844 1 98.25 111 GLY A CA 1
ATOM 798 C C . GLY A 1 111 ? -7.449 23.141 13.094 1 98.25 111 GLY A C 1
ATOM 799 O O . GLY A 1 111 ? -7.449 22.312 12.188 1 98.25 111 GLY A O 1
ATOM 800 N N . THR A 1 112 ? -7.863 22.797 14.336 1 98.56 112 THR A N 1
ATOM 801 C CA . THR A 1 112 ? -8.391 21.484 14.68 1 98.56 112 THR A CA 1
ATOM 802 C C . THR A 1 112 ? -9.922 21.484 14.648 1 98.56 112 THR A C 1
ATOM 804 O O . THR A 1 112 ? -10.539 22.547 14.578 1 98.56 112 THR A O 1
ATOM 807 N N . ILE A 1 113 ? -10.492 20.391 14.719 1 98.81 113 ILE A N 1
ATOM 808 C CA . ILE A 1 113 ? -11.914 20.188 14.445 1 98.81 113 ILE A CA 1
ATOM 809 C C . ILE A 1 113 ? -12.75 21 15.438 1 98.81 113 ILE A C 1
ATOM 811 O O . ILE A 1 113 ? -12.43 21.062 16.625 1 98.81 113 ILE A O 1
ATOM 815 N N . ASP A 1 114 ? -13.789 21.703 14.945 1 98.88 114 ASP A N 1
ATOM 816 C CA . ASP A 1 114 ? -14.773 22.422 15.75 1 98.88 114 ASP A CA 1
ATOM 817 C C . ASP A 1 114 ? -15.906 21.484 16.188 1 98.88 114 ASP A C 1
ATOM 819 O O . ASP A 1 114 ? -16.766 21.125 15.375 1 98.88 114 ASP A O 1
ATOM 823 N N . LEU A 1 115 ? -15.984 21.203 17.453 1 98.81 115 LEU A N 1
ATOM 824 C CA . LEU A 1 115 ? -16.953 20.25 17.969 1 98.81 115 LEU A CA 1
ATOM 825 C C . LEU A 1 115 ? -18.375 20.812 17.891 1 98.81 115 LEU A C 1
ATOM 827 O O . LEU A 1 115 ? -19.344 20.062 17.75 1 98.81 115 LEU A O 1
ATOM 831 N N . GLY A 1 116 ? -18.5 22.172 18.078 1 98.69 116 GLY A N 1
ATOM 832 C CA . GLY A 1 116 ? -19.812 22.766 17.859 1 98.69 116 GLY A CA 1
ATOM 833 C C . GLY A 1 116 ? -20.344 22.547 16.469 1 98.69 116 GLY A C 1
ATOM 834 O O . GLY A 1 116 ? -21.516 22.203 16.281 1 98.69 116 GLY A O 1
ATOM 835 N N . ASP A 1 117 ? -19.531 22.766 15.477 1 98.81 117 ASP A N 1
ATOM 836 C CA . ASP A 1 117 ? -19.906 22.484 14.094 1 98.81 117 ASP A CA 1
ATOM 837 C C . ASP A 1 117 ? -20.172 21 13.875 1 98.81 117 ASP A C 1
ATOM 839 O O . ASP A 1 117 ? -21.141 20.625 13.227 1 98.81 117 ASP A O 1
ATOM 843 N N . ALA A 1 118 ? -19.281 20.141 14.383 1 98.81 118 ALA A N 1
ATOM 844 C CA . ALA A 1 118 ? -19.422 18.688 14.258 1 98.81 118 ALA A CA 1
ATOM 845 C C . ALA A 1 118 ? -20.797 18.234 14.773 1 98.81 118 ALA A C 1
ATOM 847 O O . ALA A 1 118 ? -21.422 17.359 14.164 1 98.81 118 ALA A O 1
ATOM 848 N N . ALA A 1 119 ? -21.188 18.812 15.875 1 98.81 119 ALA A N 1
ATOM 849 C CA . ALA A 1 119 ? -22.453 18.438 16.469 1 98.81 119 ALA A CA 1
ATOM 850 C C . ALA A 1 119 ? -23.609 18.672 15.5 1 98.81 119 ALA A C 1
ATOM 852 O O . ALA A 1 119 ? -24.547 17.875 15.438 1 98.81 119 ALA A O 1
ATOM 853 N N . ARG A 1 120 ? -23.531 19.703 14.75 1 98.56 120 ARG A N 1
ATOM 854 C CA . ARG A 1 120 ? -24.594 20.078 13.82 1 98.56 120 ARG A CA 1
ATOM 855 C C . ARG A 1 120 ? -24.609 19.156 12.609 1 98.56 120 ARG A C 1
ATOM 857 O O . ARG A 1 120 ? -25.578 19.156 11.852 1 98.56 120 ARG A O 1
ATOM 864 N N . ARG A 1 121 ? -23.594 18.328 12.477 1 98.38 121 ARG A N 1
ATOM 865 C CA . ARG A 1 121 ? -23.469 17.516 11.266 1 98.38 121 ARG A CA 1
ATOM 866 C C . ARG A 1 121 ? -23.781 16.062 11.555 1 98.38 121 ARG A C 1
ATOM 868 O O . ARG A 1 121 ? -23.812 15.234 10.641 1 98.38 121 ARG A O 1
ATOM 875 N N . ILE A 1 122 ? -24.078 15.773 12.727 1 98.56 122 ILE A N 1
ATOM 876 C CA . ILE A 1 122 ? -24.375 14.398 13.117 1 98.56 122 ILE A CA 1
ATOM 877 C C . ILE A 1 122 ? -25.688 13.961 12.484 1 98.56 122 ILE A C 1
ATOM 879 O O . ILE A 1 122 ? -26.656 14.727 12.438 1 98.56 122 ILE A O 1
ATOM 883 N N . THR A 1 123 ? -25.719 12.844 11.945 1 97.5 123 THR A N 1
ATOM 884 C CA . THR A 1 123 ? -26.891 12.148 11.43 1 97.5 123 THR A CA 1
ATOM 885 C C . THR A 1 123 ? -27.016 10.758 12.047 1 97.5 123 THR A C 1
ATOM 887 O O . THR A 1 123 ? -26.109 10.312 12.766 1 97.5 123 THR A O 1
ATOM 890 N N . PRO A 1 124 ? -28.094 10.062 11.797 1 96.56 124 PRO A N 1
ATOM 891 C CA . PRO A 1 124 ? -28.219 8.688 12.289 1 96.56 124 PRO A CA 1
ATOM 892 C C . PRO A 1 124 ? -27.141 7.754 11.719 1 96.56 124 PRO A C 1
ATOM 894 O O . PRO A 1 124 ? -26.922 6.668 12.258 1 96.56 124 PRO A O 1
ATOM 897 N N . ASP A 1 125 ? -26.453 8.188 10.664 1 97.06 125 ASP A N 1
ATOM 898 C CA . ASP A 1 125 ? -25.453 7.352 10.008 1 97.06 125 ASP A CA 1
ATOM 899 C C . ASP A 1 125 ? -24.047 7.672 10.516 1 97.06 125 ASP A C 1
ATOM 901 O O . ASP A 1 125 ? -23.078 7.027 10.117 1 97.06 125 ASP A O 1
ATOM 905 N N . THR A 1 126 ? -23.938 8.648 11.414 1 98.38 126 THR A N 1
ATOM 906 C CA . THR A 1 126 ? -22.625 9.016 11.93 1 98.38 126 THR A CA 1
ATOM 907 C C . THR A 1 126 ? -22.078 7.938 12.852 1 98.38 126 THR A C 1
ATOM 909 O O . THR A 1 126 ? -22.719 7.562 13.828 1 98.38 126 THR A O 1
ATOM 912 N N . LEU A 1 127 ? -20.891 7.438 12.484 1 98.19 127 LEU A N 1
ATOM 913 C CA . LEU A 1 127 ? -20.281 6.312 13.188 1 98.19 127 LEU A CA 1
ATOM 914 C C . LEU A 1 127 ? -19.141 6.781 14.094 1 98.19 127 LEU A C 1
ATOM 916 O O . LEU A 1 127 ? -18.953 6.242 15.188 1 98.19 127 LEU A O 1
ATOM 920 N N . ALA A 1 128 ? -18.375 7.723 13.594 1 98.88 128 ALA A N 1
ATOM 921 C CA . ALA A 1 128 ? -17.125 8.078 14.281 1 98.88 128 ALA A CA 1
ATOM 922 C C . ALA A 1 128 ? -16.734 9.523 13.992 1 98.88 128 ALA A C 1
ATOM 924 O O . ALA A 1 128 ? -17.297 10.164 13.094 1 98.88 128 ALA A O 1
ATOM 925 N N . ILE A 1 129 ? -15.922 10.062 14.828 1 98.94 129 ILE A N 1
ATOM 926 C CA . ILE A 1 129 ? -15.219 11.32 14.602 1 98.94 129 ILE A CA 1
ATOM 927 C C . ILE A 1 129 ? -13.719 11.062 14.461 1 98.94 129 ILE A C 1
ATOM 929 O O . ILE A 1 129 ? -13.156 10.242 15.195 1 98.94 129 ILE A O 1
ATOM 933 N N . MET A 1 130 ? -13.125 11.641 13.445 1 98.94 130 MET A N 1
ATOM 934 C CA . MET A 1 130 ? -11.695 11.547 13.188 1 98.94 130 MET A CA 1
ATOM 935 C C . MET A 1 130 ? -11.016 12.898 13.406 1 98.94 130 MET A C 1
ATOM 937 O O . MET A 1 130 ? -10.844 13.672 12.461 1 98.94 130 MET A O 1
ATOM 941 N N . PRO A 1 131 ? -10.656 13.164 14.664 1 98.88 131 PRO A N 1
ATOM 942 C CA . PRO A 1 131 ? -9.82 14.352 14.828 1 98.88 131 PRO A CA 1
ATOM 943 C C . PRO A 1 131 ? -8.453 14.211 14.156 1 98.88 131 PRO A C 1
ATOM 945 O O . PRO A 1 131 ? -7.867 13.125 14.164 1 98.88 131 PRO A O 1
ATOM 948 N N . VAL A 1 132 ? -8.023 15.219 13.469 1 98.88 132 VAL A N 1
ATOM 949 C CA . VAL A 1 132 ? -6.676 15.32 12.914 1 98.88 132 VAL A CA 1
ATOM 950 C C . VAL A 1 132 ? -5.82 16.219 13.797 1 98.88 132 VAL A C 1
ATOM 952 O O . VAL A 1 132 ? -6.203 17.359 14.102 1 98.88 132 VAL A O 1
ATOM 955 N N . HIS A 1 133 ? -4.719 15.664 14.258 1 98.81 133 HIS A N 1
ATOM 956 C CA . HIS A 1 133 ? -3.814 16.484 15.055 1 98.81 133 HIS A CA 1
ATOM 957 C C . HIS A 1 133 ? -2.973 17.391 14.18 1 98.81 133 HIS A C 1
ATOM 959 O O . HIS A 1 133 ? -1.748 17.266 14.125 1 98.81 133 HIS A O 1
ATOM 965 N N . TYR A 1 134 ? -3.658 18.344 13.594 1 98.5 134 TYR A N 1
ATOM 966 C CA . TYR A 1 134 ? -3.074 19.266 12.617 1 98.5 134 TYR A CA 1
ATOM 967 C C . TYR A 1 134 ? -1.877 20 13.211 1 98.5 134 TYR A C 1
ATOM 969 O O . TYR A 1 134 ? -1.97 20.578 14.297 1 98.5 134 TYR A O 1
ATOM 977 N N . ALA A 1 135 ? -0.704 19.906 12.484 1 98.25 135 ALA A N 1
ATOM 978 C CA . ALA A 1 135 ? 0.553 20.5 12.93 1 98.25 135 ALA A CA 1
ATOM 979 C C . ALA A 1 135 ? 0.955 19.953 14.305 1 98.25 135 ALA A C 1
ATOM 981 O O . ALA A 1 135 ? 1.48 20.703 15.141 1 98.25 135 ALA A O 1
ATOM 982 N N . SER A 1 136 ? 0.623 18.703 14.586 1 98.62 136 SER A N 1
ATOM 983 C CA . SER A 1 136 ? 1.036 17.969 15.773 1 98.62 136 SER A CA 1
ATOM 984 C C . SER A 1 136 ? 0.268 18.438 17.016 1 98.62 136 SER A C 1
ATOM 986 O O . SER A 1 136 ? 0.732 18.25 18.141 1 98.62 136 SER A O 1
ATOM 988 N N . ASN A 1 137 ? -0.918 19.078 16.828 1 98.25 137 ASN A N 1
ATOM 989 C CA . ASN A 1 137 ? -1.647 19.703 17.922 1 98.25 137 ASN A CA 1
ATOM 990 C C . ASN A 1 137 ? -2.818 18.844 18.391 1 98.25 137 ASN A C 1
ATOM 992 O O . ASN A 1 137 ? -3.881 18.844 17.766 1 98.25 137 ASN A O 1
ATOM 996 N N . PRO A 1 138 ? -2.668 18.125 19.484 1 98.12 138 PRO A N 1
ATOM 997 C CA . PRO A 1 138 ? -3.793 17.344 20 1 98.12 138 PRO A CA 1
ATOM 998 C C . PRO A 1 138 ? -4.789 18.188 20.797 1 98.12 138 PRO A C 1
ATOM 1000 O O . PRO A 1 138 ? -5.297 17.734 21.828 1 98.12 138 PRO A O 1
ATOM 1003 N N . TRP A 1 139 ? -5.102 19.312 20.312 1 96.06 139 TRP A N 1
ATOM 1004 C CA . TRP A 1 139 ? -5.945 20.297 20.953 1 96.06 139 TRP A CA 1
ATOM 1005 C C . TRP A 1 139 ? -7.266 19.688 21.406 1 96.06 139 TRP A C 1
ATOM 1007 O O . TRP A 1 139 ? -7.93 18.984 20.625 1 96.06 139 TRP A O 1
ATOM 1017 N N . HIS A 1 140 ? -7.715 19.828 22.703 1 93.69 140 HIS A N 1
ATOM 1018 C CA . HIS A 1 140 ? -9.008 19.484 23.297 1 93.69 140 HIS A CA 1
ATOM 1019 C C . HIS A 1 140 ? -9.336 18.016 23.078 1 93.69 140 HIS A C 1
ATOM 1021 O O . HIS A 1 140 ? -10.484 17.672 22.781 1 93.69 140 HIS A O 1
ATOM 1027 N N . LEU A 1 141 ? -8.289 17.172 23.125 1 98.38 141 LEU A N 1
ATOM 1028 C CA . LEU A 1 141 ? -8.5 15.766 22.828 1 98.38 141 LEU A CA 1
ATOM 1029 C C . LEU A 1 141 ? -9.453 15.133 23.844 1 98.38 141 LEU A C 1
ATOM 1031 O O . LEU A 1 141 ? -10.258 14.273 23.484 1 98.38 141 LEU A O 1
ATOM 1035 N N . ASP A 1 142 ? -9.43 15.594 25.141 1 98.31 142 ASP A N 1
ATOM 1036 C CA . ASP A 1 142 ? -10.383 15.117 26.141 1 98.31 142 ASP A CA 1
ATOM 1037 C C . ASP A 1 142 ? -11.812 15.508 25.766 1 98.31 142 ASP A C 1
ATOM 1039 O O . ASP A 1 142 ? -12.742 14.719 25.938 1 98.31 142 ASP A O 1
ATOM 1043 N N . GLU A 1 143 ? -11.969 16.703 25.297 1 98.44 143 GLU A N 1
ATOM 1044 C CA . GLU A 1 143 ? -13.281 17.172 24.859 1 98.44 143 GLU A CA 1
ATOM 1045 C C . GLU A 1 143 ? -13.773 16.391 23.656 1 98.44 143 GLU A C 1
ATOM 1047 O O . GLU A 1 143 ? -14.977 16.156 23.5 1 98.44 143 GLU A O 1
ATOM 1052 N N . VAL A 1 144 ? -12.875 15.992 22.766 1 98.75 144 VAL A N 1
ATOM 1053 C CA . VAL A 1 144 ? -13.234 15.172 21.625 1 98.75 144 VAL A CA 1
ATOM 1054 C C . VAL A 1 144 ? -13.789 13.828 22.109 1 98.75 144 VAL A C 1
ATOM 1056 O O . VAL A 1 144 ? -14.82 13.367 21.625 1 98.75 144 VAL A O 1
ATOM 1059 N N . HIS A 1 145 ? -13.086 13.234 23.016 1 98.69 145 HIS A N 1
ATOM 1060 C CA . HIS A 1 145 ? -13.531 11.953 23.562 1 98.69 145 HIS A CA 1
ATOM 1061 C C . HIS A 1 145 ? -14.867 12.094 24.281 1 98.69 145 HIS A C 1
ATOM 1063 O O . HIS A 1 145 ? -15.734 11.219 24.188 1 98.69 145 HIS A O 1
ATOM 1069 N N . ALA A 1 146 ? -15.055 13.172 25.047 1 98.75 146 ALA A N 1
ATOM 1070 C CA . ALA A 1 146 ? -16.328 13.422 25.734 1 98.75 146 ALA A CA 1
ATOM 1071 C C . ALA A 1 146 ? -17.453 13.609 24.734 1 98.75 146 ALA A C 1
ATOM 1073 O O . ALA A 1 146 ? -18.562 13.078 24.922 1 98.75 146 ALA A O 1
ATOM 1074 N N . PHE A 1 147 ? -17.188 14.406 23.75 1 98.75 147 PHE A N 1
ATOM 1075 C CA . PHE A 1 147 ? -18.141 14.625 22.656 1 98.75 147 PHE A CA 1
ATOM 1076 C C . PHE A 1 147 ? -18.578 13.297 22.047 1 98.75 147 PHE A C 1
ATOM 1078 O O . PHE A 1 147 ? -19.766 13.062 21.844 1 98.75 147 PHE A O 1
ATOM 1085 N N . ALA A 1 148 ? -17.531 12.438 21.719 1 98.88 148 ALA A N 1
ATOM 1086 C CA . ALA A 1 148 ? -17.812 11.133 21.109 1 98.88 148 ALA A CA 1
ATOM 1087 C C . ALA A 1 148 ? -18.688 10.289 22.031 1 98.88 148 ALA A C 1
ATOM 1089 O O . ALA A 1 148 ? -19.656 9.672 21.578 1 98.88 148 ALA A O 1
ATOM 1090 N N . ARG A 1 149 ? -18.422 10.273 23.281 1 98.56 149 ARG A N 1
ATOM 1091 C CA . ARG A 1 149 ? -19.203 9.508 24.25 1 98.56 149 ARG A CA 1
ATOM 1092 C C . ARG A 1 149 ? -20.641 10.016 24.297 1 98.56 149 ARG A C 1
ATOM 1094 O O . ARG A 1 149 ? -21.594 9.219 24.297 1 98.56 149 ARG A O 1
ATOM 1101 N N . GLU A 1 150 ? -20.75 11.312 24.359 1 98.56 150 GLU A N 1
ATOM 1102 C CA . GLU A 1 150 ? -22.062 11.938 24.453 1 98.56 150 GLU A CA 1
ATOM 1103 C C . GLU A 1 150 ? -22.938 11.562 23.266 1 98.56 150 GLU A C 1
ATOM 1105 O O . GLU A 1 150 ? -24.156 11.398 23.406 1 98.56 150 GLU A O 1
ATOM 1110 N N . HIS A 1 151 ? -22.391 11.406 22.141 1 98.62 151 HIS A N 1
ATOM 1111 C CA . HIS A 1 151 ? -23.172 11.211 20.922 1 98.62 151 HIS A CA 1
ATOM 1112 C C . HIS A 1 151 ? -23.078 9.766 20.453 1 98.62 151 HIS A C 1
ATOM 1114 O O . HIS A 1 151 ? -23.562 9.438 19.359 1 98.62 151 HIS A O 1
ATOM 1120 N N . GLY A 1 152 ? -22.391 8.891 21.234 1 98.12 152 GLY A N 1
ATOM 1121 C CA . GLY A 1 152 ? -22.281 7.488 20.875 1 98.12 152 GLY A CA 1
ATOM 1122 C C . GLY A 1 152 ? -21.391 7.246 19.672 1 98.12 152 GLY A C 1
ATOM 1123 O O . GLY A 1 152 ? -21.703 6.402 18.828 1 98.12 152 GLY A O 1
ATOM 1124 N N . LEU A 1 153 ? -20.344 8.008 19.5 1 98.75 153 LEU A N 1
ATOM 1125 C CA . LEU A 1 153 ? -19.438 7.906 18.359 1 98.75 153 LEU A CA 1
ATOM 1126 C C . LEU A 1 153 ? -18.125 7.254 18.781 1 98.75 153 LEU A C 1
ATOM 1128 O O . LEU A 1 153 ? -17.719 7.332 19.938 1 98.75 153 LEU A O 1
ATOM 1132 N N . ARG A 1 154 ? -17.453 6.551 17.844 1 98.69 154 ARG A N 1
ATOM 1133 C CA . ARG A 1 154 ? -16.078 6.105 18 1 98.69 154 ARG A CA 1
ATOM 1134 C C . ARG A 1 154 ? -15.094 7.23 17.656 1 98.69 154 ARG A C 1
ATOM 1136 O O . ARG A 1 154 ? -15.453 8.188 16.969 1 98.69 154 ARG A O 1
ATOM 1143 N N . VAL A 1 155 ? -13.859 7.148 18.219 1 98.94 155 VAL A N 1
ATOM 1144 C CA . VAL A 1 155 ? -12.828 8.133 17.906 1 98.94 155 VAL A CA 1
ATOM 1145 C C . VAL A 1 155 ? -11.68 7.465 17.141 1 98.94 155 VAL A C 1
ATOM 1147 O O . VAL A 1 155 ? -11.086 6.5 17.641 1 98.94 155 VAL A O 1
ATOM 1150 N N . ILE A 1 156 ? -11.406 7.891 15.977 1 98.94 156 ILE A N 1
ATOM 1151 C CA . ILE A 1 156 ? -10.242 7.5 15.195 1 98.94 156 ILE A CA 1
ATOM 1152 C C . ILE A 1 156 ? -9.289 8.688 15.055 1 98.94 156 ILE A C 1
ATOM 1154 O O . ILE A 1 156 ? -9.539 9.602 14.266 1 98.94 156 ILE A O 1
ATOM 1158 N N . GLU A 1 157 ? -8.219 8.703 15.742 1 98.94 157 GLU A N 1
ATOM 1159 C CA . GLU A 1 157 ? -7.293 9.828 15.688 1 98.94 157 GLU A CA 1
ATOM 1160 C C . GLU A 1 157 ? -6.355 9.711 14.492 1 98.94 157 GLU A C 1
ATOM 1162 O O . GLU A 1 157 ? -5.652 8.711 14.336 1 98.94 157 GLU A O 1
ATOM 1167 N N . ASP A 1 158 ? -6.426 10.664 13.609 1 98.94 158 ASP A N 1
ATOM 1168 C CA . ASP A 1 158 ? -5.328 10.859 12.664 1 98.94 158 ASP A CA 1
ATOM 1169 C C . ASP A 1 158 ? -4.184 11.641 13.297 1 98.94 158 ASP A C 1
ATOM 1171 O O . ASP A 1 158 ? -4.184 12.875 13.281 1 98.94 158 ASP A O 1
ATOM 1175 N N . ALA A 1 159 ? -3.234 10.922 13.766 1 98.88 159 ALA A N 1
ATOM 1176 C CA . ALA A 1 159 ? -2.09 11.477 14.484 1 98.88 159 ALA A CA 1
ATOM 1177 C C . ALA A 1 159 ? -0.818 11.391 13.648 1 98.88 159 ALA A C 1
ATOM 1179 O O . ALA A 1 159 ? 0.282 11.25 14.188 1 98.88 159 ALA A O 1
ATOM 1180 N N . ALA A 1 160 ? -0.985 11.461 12.336 1 98.69 160 ALA A N 1
ATOM 1181 C CA . ALA A 1 160 ? 0.145 11.367 11.414 1 98.69 160 ALA A CA 1
ATOM 1182 C C . ALA A 1 160 ? 1.212 12.406 11.742 1 98.69 160 ALA A C 1
ATOM 1184 O O . ALA A 1 160 ? 2.402 12.18 11.516 1 98.69 160 ALA A O 1
ATOM 1185 N N . HIS A 1 161 ? 0.795 13.547 12.312 1 98.62 161 HIS A N 1
ATOM 1186 C CA . HIS A 1 161 ? 1.72 14.633 12.625 1 98.62 161 HIS A CA 1
ATOM 1187 C C . HIS A 1 161 ? 2.223 14.523 14.062 1 98.62 161 HIS A C 1
ATOM 1189 O O . HIS A 1 161 ? 3.131 15.258 14.461 1 98.62 161 HIS A O 1
ATOM 1195 N N . ALA A 1 162 ? 1.714 13.562 14.883 1 98.81 162 ALA A N 1
ATOM 1196 C CA . ALA A 1 162 ? 1.812 13.797 16.328 1 98.81 162 ALA A CA 1
ATOM 1197 C C . ALA A 1 162 ? 2.59 12.672 17.016 1 98.81 162 ALA A C 1
ATOM 1199 O O . ALA A 1 162 ? 2.498 12.508 18.234 1 98.81 162 ALA A O 1
ATOM 1200 N N . PHE A 1 163 ? 3.295 11.867 16.281 1 98.88 163 PHE A N 1
ATOM 1201 C CA . PHE A 1 163 ? 4.094 10.828 16.922 1 98.88 163 PHE A CA 1
ATOM 1202 C C . PHE A 1 163 ? 5.152 11.453 17.828 1 98.88 163 PHE A C 1
ATOM 1204 O O . PHE A 1 163 ? 5.906 12.328 17.406 1 98.88 163 PHE A O 1
ATOM 1211 N N . GLY A 1 164 ? 5.207 11.039 19.031 1 98.75 164 GLY A N 1
ATOM 1212 C CA . GLY A 1 164 ? 6.137 11.586 20.016 1 98.75 164 GLY A CA 1
ATOM 1213 C C . GLY A 1 164 ? 5.512 12.656 20.891 1 98.75 164 GLY A C 1
ATOM 1214 O O . GLY A 1 164 ? 6.102 13.062 21.891 1 98.75 164 GLY A O 1
ATOM 1215 N N . CYS A 1 165 ? 4.301 13.156 20.609 1 98.88 165 CYS A N 1
ATOM 1216 C CA . CYS A 1 165 ? 3.615 14.188 21.375 1 98.88 165 CYS A CA 1
ATOM 1217 C C . CYS A 1 165 ? 2.918 13.594 22.594 1 98.88 165 CYS A C 1
ATOM 1219 O O . CYS A 1 165 ? 2.654 12.391 22.625 1 98.88 165 CYS A O 1
ATOM 1221 N N . LEU A 1 166 ? 2.678 14.438 23.578 1 98.69 166 LEU A N 1
ATOM 1222 C CA . LEU A 1 166 ? 1.908 14.07 24.766 1 98.69 166 LEU A CA 1
ATOM 1223 C C . LEU A 1 166 ? 0.712 15 24.938 1 98.69 166 LEU A C 1
ATOM 1225 O O . LEU A 1 166 ? 0.822 16.203 24.719 1 98.69 166 LEU A O 1
ATOM 1229 N N . HIS A 1 167 ? -0.418 14.391 25.219 1 98.69 167 HIS A N 1
ATOM 1230 C CA . HIS A 1 167 ? -1.583 15.141 25.688 1 98.69 167 HIS A CA 1
ATOM 1231 C C . HIS A 1 167 ? -1.748 15.031 27.203 1 98.69 167 HIS A C 1
ATOM 1233 O O . HIS A 1 167 ? -2.111 13.969 27.703 1 98.69 167 HIS A O 1
ATOM 1239 N N . HIS A 1 168 ? -1.49 16.172 27.891 1 97.81 168 HIS A N 1
ATOM 1240 C CA . HIS A 1 168 ? -1.596 16.219 29.359 1 97.81 168 HIS A CA 1
ATOM 1241 C C . HIS A 1 168 ? -0.84 15.062 30 1 97.81 168 HIS A C 1
ATOM 1243 O O . HIS A 1 168 ? -1.378 14.375 30.875 1 97.81 168 HIS A O 1
ATOM 1249 N N . GLY A 1 169 ? 0.342 14.797 29.5 1 97.69 169 GLY A N 1
ATOM 1250 C CA . GLY A 1 169 ? 1.254 13.836 30.109 1 97.69 169 GLY A CA 1
ATOM 1251 C C . GLY A 1 169 ? 1.095 12.438 29.547 1 97.69 169 GLY A C 1
ATOM 1252 O O . GLY A 1 169 ? 1.905 11.555 29.828 1 97.69 169 GLY A O 1
ATOM 1253 N N . ARG A 1 170 ? 0.105 12.195 28.734 1 97.94 170 ARG A N 1
ATOM 1254 C CA . ARG A 1 170 ? -0.131 10.891 28.109 1 97.94 170 ARG A CA 1
ATOM 1255 C C . ARG A 1 170 ? 0.325 10.891 26.656 1 97.94 170 ARG A C 1
ATOM 1257 O O . ARG A 1 170 ? -0.027 11.781 25.891 1 97.94 170 ARG A O 1
ATOM 1264 N N . LYS A 1 171 ? 1.104 9.906 26.266 1 98.69 171 LYS A N 1
ATOM 1265 C CA . LYS A 1 171 ? 1.581 9.828 24.891 1 98.69 171 LYS A CA 1
ATOM 1266 C C . LYS A 1 171 ? 0.419 9.672 23.906 1 98.69 171 LYS A C 1
ATOM 1268 O O . LYS A 1 171 ? -0.496 8.883 24.141 1 98.69 171 LYS A O 1
ATOM 1273 N N . ILE A 1 172 ? 0.412 10.516 22.891 1 98.88 172 ILE A N 1
ATOM 1274 C CA . ILE A 1 172 ? -0.511 10.242 21.797 1 98.88 172 ILE A CA 1
ATOM 1275 C C . ILE A 1 172 ? -0.282 8.82 21.281 1 98.88 172 ILE A C 1
ATOM 1277 O O . ILE A 1 172 ? 0.853 8.438 20.984 1 98.88 172 ILE A O 1
ATOM 1281 N N . GLY A 1 173 ? -1.296 7.992 21.172 1 98.69 173 GLY A N 1
ATOM 1282 C CA . GLY A 1 173 ? -1.167 6.605 20.75 1 98.69 173 GLY A CA 1
ATOM 1283 C C . GLY A 1 173 ? -1.257 5.625 21.906 1 98.69 173 GLY A C 1
ATOM 1284 O O . GLY A 1 173 ? -1.291 4.414 21.688 1 98.69 173 GLY A O 1
ATOM 1285 N N . SER A 1 174 ? -1.442 6.098 23.188 1 98.69 174 SER A N 1
ATOM 1286 C CA . SER A 1 174 ? -1.442 5.215 24.344 1 98.69 174 SER A CA 1
ATOM 1287 C C . SER A 1 174 ? -2.846 5.062 24.922 1 98.69 174 SER A C 1
ATOM 1289 O O . SER A 1 174 ? -3.053 4.301 25.875 1 98.69 174 SER A O 1
ATOM 1291 N N . PHE A 1 175 ? -3.83 5.777 24.406 1 97.94 175 PHE A N 1
ATOM 1292 C CA . PHE A 1 175 ? -5.199 5.734 24.906 1 97.94 175 PHE A CA 1
ATOM 1293 C C . PHE A 1 175 ? -6.191 6.031 23.781 1 97.94 175 PHE A C 1
ATOM 1295 O O . PHE A 1 175 ? -5.793 6.41 22.688 1 97.94 175 PHE A O 1
ATOM 1302 N N . GLY A 1 176 ? -7.508 5.867 24.047 1 97.94 176 GLY A N 1
ATOM 1303 C CA . GLY A 1 176 ? -8.562 6.16 23.094 1 97.94 176 GLY A CA 1
ATOM 1304 C C . GLY A 1 176 ? -9.172 4.91 22.484 1 97.94 176 GLY A C 1
ATOM 1305 O O . GLY A 1 176 ? -9.312 3.889 23.156 1 97.94 176 GLY A O 1
ATOM 1306 N N . ASP A 1 177 ? -9.68 5.016 21.219 1 98.44 177 ASP A N 1
ATOM 1307 C CA . ASP A 1 177 ? -10.25 3.877 20.5 1 98.44 177 ASP A CA 1
ATOM 1308 C C . ASP A 1 177 ? -9.273 3.338 19.453 1 98.44 177 ASP A C 1
ATOM 1310 O O . ASP A 1 177 ? -8.938 2.154 19.469 1 98.44 177 ASP A O 1
ATOM 1314 N N . VAL A 1 178 ? -8.844 4.18 18.562 1 98.88 178 VAL A N 1
ATOM 1315 C CA . VAL A 1 178 ? -7.84 3.867 17.562 1 98.88 178 VAL A CA 1
ATOM 1316 C C . VAL A 1 178 ? -7.012 5.113 17.25 1 98.88 178 VAL A C 1
ATOM 1318 O O . VAL A 1 178 ? -7.555 6.211 17.109 1 98.88 178 VAL A O 1
ATOM 1321 N N . VAL A 1 179 ? -5.723 5.02 17.234 1 98.94 179 VAL A N 1
ATOM 1322 C CA . VAL A 1 179 ? -4.816 6.109 16.891 1 98.94 179 VAL A CA 1
ATOM 1323 C C . VAL A 1 179 ? -3.912 5.688 15.742 1 98.94 179 VAL A C 1
ATOM 1325 O O . VAL A 1 179 ? -3.289 4.625 15.789 1 98.94 179 VAL A O 1
ATOM 1328 N N . CYS A 1 180 ? -3.844 6.496 14.703 1 98.94 180 CYS A N 1
ATOM 1329 C CA . CYS A 1 180 ? -3.066 6.16 13.516 1 98.94 180 CYS A CA 1
ATOM 1330 C C . CYS A 1 180 ? -1.882 7.105 13.352 1 98.94 180 CYS A C 1
ATOM 1332 O O . CYS A 1 180 ? -2.004 8.305 13.586 1 98.94 180 CYS A O 1
ATOM 1334 N N . PHE A 1 181 ? -0.747 6.582 12.961 1 98.94 181 PHE A N 1
ATOM 1335 C CA . PHE A 1 181 ? 0.47 7.344 12.711 1 98.94 181 PHE A CA 1
ATOM 1336 C C . PHE A 1 181 ? 0.96 7.125 11.281 1 98.94 181 PHE A C 1
ATOM 1338 O O . PHE A 1 181 ? 0.584 6.148 10.633 1 98.94 181 PHE A O 1
ATOM 1345 N N . SER A 1 182 ? 1.73 8.062 10.781 1 98.81 182 SER A N 1
ATOM 1346 C CA . SER A 1 182 ? 2.449 7.941 9.516 1 98.81 182 SER A CA 1
ATOM 1347 C C . SER A 1 182 ? 3.959 7.965 9.734 1 98.81 182 SER A C 1
ATOM 1349 O O . SER A 1 182 ? 4.461 8.727 10.57 1 98.81 182 SER A O 1
ATOM 1351 N N . PHE A 1 183 ? 4.633 7.094 9.078 1 98.69 183 PHE A N 1
ATOM 1352 C CA . PHE A 1 183 ? 6.09 7.051 9.078 1 98.69 183 PHE A CA 1
ATOM 1353 C C . PHE A 1 183 ? 6.641 7.328 7.684 1 98.69 183 PHE A C 1
ATOM 1355 O O . PHE A 1 183 ? 7.629 6.719 7.27 1 98.69 183 PHE A O 1
ATOM 1362 N N . ASP A 1 184 ? 5.914 8.203 6.973 1 96.94 184 ASP A N 1
ATOM 1363 C CA . ASP A 1 184 ? 6.395 8.703 5.691 1 96.94 184 ASP A CA 1
ATOM 1364 C C . ASP A 1 184 ? 7.715 9.453 5.855 1 96.94 184 ASP A C 1
ATOM 1366 O O . ASP A 1 184 ? 8.148 9.719 6.98 1 96.94 184 ASP A O 1
ATOM 1370 N N . GLY A 1 185 ? 8.344 9.828 4.844 1 94.88 185 GLY A N 1
ATOM 1371 C CA . GLY A 1 185 ? 9.711 10.312 4.789 1 94.88 185 GLY A CA 1
ATOM 1372 C C . GLY A 1 185 ? 9.938 11.555 5.625 1 94.88 185 GLY A C 1
ATOM 1373 O O . GLY A 1 185 ? 11.039 11.773 6.137 1 94.88 185 GLY A O 1
ATOM 1374 N N . ILE A 1 186 ? 8.906 12.32 5.848 1 93.81 186 ILE A N 1
ATOM 1375 C CA . ILE A 1 186 ? 9.164 13.641 6.398 1 93.81 186 ILE A CA 1
ATOM 1376 C C . ILE A 1 186 ? 8.594 13.734 7.809 1 93.81 186 ILE A C 1
ATOM 1378 O O . ILE A 1 186 ? 8.656 14.789 8.445 1 93.81 186 ILE A O 1
ATOM 1382 N N . LYS A 1 187 ? 8.031 12.625 8.312 1 97.69 187 LYS A N 1
ATOM 1383 C CA . LYS A 1 187 ? 7.375 12.656 9.617 1 97.69 187 LYS A CA 1
ATOM 1384 C C . LYS A 1 187 ? 8.398 12.641 10.75 1 97.69 187 LYS A C 1
ATOM 1386 O O . LYS A 1 187 ? 9.602 12.711 10.5 1 97.69 187 LYS A O 1
ATOM 1391 N N . ASN A 1 188 ? 7.926 12.656 11.992 1 98.31 188 ASN A N 1
ATOM 1392 C CA . ASN A 1 188 ? 8.805 12.781 13.156 1 98.31 188 ASN A CA 1
ATOM 1393 C C . ASN A 1 188 ? 9.789 11.617 13.242 1 98.31 188 ASN A C 1
ATOM 1395 O O . ASN A 1 188 ? 10.875 11.758 13.805 1 98.31 188 ASN A O 1
ATOM 1399 N N . ILE A 1 189 ? 9.391 10.492 12.797 1 98.44 189 ILE A N 1
ATOM 1400 C CA . ILE A 1 189 ? 10.266 9.406 12.383 1 98.44 189 ILE A CA 1
ATOM 1401 C C . ILE A 1 189 ? 9.805 8.859 11.031 1 98.44 189 ILE A C 1
ATOM 1403 O O . ILE A 1 189 ? 8.672 9.102 10.617 1 98.44 189 ILE A O 1
ATOM 1407 N N . THR A 1 190 ? 10.742 8.195 10.391 1 98.19 190 THR A N 1
ATOM 1408 C CA . THR A 1 190 ? 10.359 7.621 9.102 1 98.19 190 THR A CA 1
ATOM 1409 C C . THR A 1 190 ? 10.773 6.156 9.023 1 98.19 190 THR A C 1
ATOM 1411 O O . THR A 1 190 ? 11.742 5.742 9.672 1 98.19 190 THR A O 1
ATOM 1414 N N . SER A 1 191 ? 10.039 5.363 8.258 1 98.06 191 SER A N 1
ATOM 1415 C CA . SER A 1 191 ? 10.445 4.035 7.805 1 98.06 191 SER A CA 1
ATOM 1416 C C . SER A 1 191 ? 10.734 4.031 6.309 1 98.06 191 SER A C 1
ATOM 1418 O O . SER A 1 191 ? 10.812 2.967 5.691 1 98.06 191 SER A O 1
ATOM 1420 N N . GLY A 1 192 ? 10.984 5.168 5.734 1 96.62 192 GLY A N 1
ATOM 1421 C CA . GLY A 1 192 ? 10.906 5.309 4.289 1 96.62 192 GLY A CA 1
ATOM 1422 C C . GLY A 1 192 ? 9.484 5.5 3.785 1 96.62 192 GLY A C 1
ATOM 1423 O O . GLY A 1 192 ? 9.133 6.578 3.309 1 96.62 192 GLY A O 1
ATOM 1424 N N . GLU A 1 193 ? 8.703 4.492 3.893 1 96.69 193 GLU A N 1
ATOM 1425 C CA . GLU A 1 193 ? 7.25 4.441 3.801 1 96.69 193 GLU A CA 1
ATOM 1426 C C . GLU A 1 193 ? 6.656 3.584 4.914 1 96.69 193 GLU A C 1
ATOM 1428 O O . GLU A 1 193 ? 7.203 2.533 5.254 1 96.69 193 GLU A O 1
ATOM 1433 N N . GLY A 1 194 ? 5.562 4.109 5.523 1 98.31 194 GLY A N 1
ATOM 1434 C CA . GLY A 1 194 ? 4.973 3.273 6.559 1 98.31 194 GLY A CA 1
ATOM 1435 C C . GLY A 1 194 ? 3.928 3.998 7.387 1 98.31 194 GLY A C 1
ATOM 1436 O O . GLY A 1 194 ? 3.742 5.207 7.242 1 98.31 194 GLY A O 1
ATOM 1437 N N . GLY A 1 195 ? 3.209 3.256 8.141 1 98.75 195 GLY A N 1
ATOM 1438 C CA . GLY A 1 195 ? 2.238 3.732 9.117 1 98.75 195 GLY A CA 1
ATOM 1439 C C . GLY A 1 195 ? 1.979 2.74 10.234 1 98.75 195 GLY A C 1
ATOM 1440 O O . GLY A 1 195 ? 2.643 1.704 10.32 1 98.75 195 GLY A O 1
ATOM 1441 N N . CYS A 1 196 ? 1.145 3.162 11.094 1 98.69 196 CYS A N 1
ATOM 1442 C CA . CYS A 1 196 ? 0.783 2.334 12.234 1 98.69 196 CYS A CA 1
ATOM 1443 C C . CYS A 1 196 ? -0.594 2.711 12.766 1 98.69 196 CYS A C 1
ATOM 1445 O O . CYS A 1 196 ? -0.958 3.887 12.781 1 98.69 196 CYS A O 1
ATOM 1447 N N . ALA A 1 197 ? -1.348 1.714 13.094 1 98.94 197 ALA A N 1
ATOM 1448 C CA . ALA A 1 197 ? -2.588 1.919 13.836 1 98.94 197 ALA A CA 1
ATOM 1449 C C . ALA A 1 197 ? -2.541 1.216 15.195 1 98.94 197 ALA A C 1
ATOM 1451 O O . ALA A 1 197 ? -2.127 0.058 15.281 1 98.94 197 ALA A O 1
ATOM 1452 N N . VAL A 1 198 ? -2.861 1.905 16.203 1 98.94 198 VAL A N 1
ATOM 1453 C CA . VAL A 1 198 ? -2.947 1.357 17.547 1 98.94 198 VAL A CA 1
ATOM 1454 C C . VAL A 1 198 ? -4.41 1.169 17.938 1 98.94 198 VAL A C 1
ATOM 1456 O O . VAL A 1 198 ? -5.18 2.133 17.969 1 98.94 198 VAL A O 1
ATOM 1459 N N . PHE A 1 199 ? -4.77 -0.049 18.234 1 98.88 199 PHE A N 1
ATOM 1460 C CA . PHE A 1 199 ? -6.145 -0.396 18.578 1 98.88 199 PHE A CA 1
ATOM 1461 C C . PHE A 1 199 ? -6.277 -0.715 20.062 1 98.88 199 PHE A C 1
ATOM 1463 O O . PHE A 1 199 ? -5.453 -1.441 20.609 1 98.88 199 PHE A O 1
ATOM 1470 N N . PHE A 1 200 ? -7.383 -0.249 20.688 1 98.62 200 PHE A N 1
ATOM 1471 C CA . PHE A 1 200 ? -7.582 -0.521 22.109 1 98.62 200 PHE A CA 1
ATOM 1472 C C . PHE A 1 200 ? -8.711 -1.528 22.312 1 98.62 200 PHE A C 1
ATOM 1474 O O . PHE A 1 200 ? -9.047 -1.863 23.438 1 98.62 200 PHE A O 1
ATOM 1481 N N . ASN A 1 201 ? -9.352 -1.976 21.266 1 98.31 201 ASN A N 1
ATOM 1482 C CA . ASN A 1 201 ? -10.227 -3.145 21.203 1 98.31 201 ASN A CA 1
ATOM 1483 C C . ASN A 1 201 ? -9.523 -4.336 20.562 1 98.31 201 ASN A C 1
ATOM 1485 O O . ASN A 1 201 ? -9.141 -4.281 19.391 1 98.31 201 ASN A O 1
ATOM 1489 N N . ALA A 1 202 ? -9.391 -5.418 21.297 1 97.56 202 ALA A N 1
ATOM 1490 C CA . ALA A 1 202 ? -8.594 -6.566 20.875 1 97.56 202 ALA A CA 1
ATOM 1491 C C . ALA A 1 202 ? -9.172 -7.191 19.609 1 97.56 202 ALA A C 1
ATOM 1493 O O . ALA A 1 202 ? -8.43 -7.68 18.75 1 97.56 202 ALA A O 1
ATOM 1494 N N . THR A 1 203 ? -10.445 -7.242 19.547 1 96.88 203 THR A N 1
ATOM 1495 C CA . THR A 1 203 ? -11.094 -7.809 18.375 1 96.88 203 THR A CA 1
ATOM 1496 C C . THR A 1 203 ? -10.773 -6.984 17.125 1 96.88 203 THR A C 1
ATOM 1498 O O . THR A 1 203 ? -10.453 -7.543 16.078 1 96.88 203 THR A O 1
ATOM 1501 N N . GLU A 1 204 ? -10.836 -5.664 17.266 1 97.75 204 GLU A N 1
ATOM 1502 C CA . GLU A 1 204 ? -10.516 -4.762 16.172 1 97.75 204 GLU A CA 1
ATOM 1503 C C . GLU A 1 204 ? -9.047 -4.887 15.766 1 97.75 204 GLU A C 1
ATOM 1505 O O . GLU A 1 204 ? -8.727 -4.863 14.57 1 97.75 204 GLU A O 1
ATOM 1510 N N . ALA A 1 205 ? -8.172 -5.012 16.75 1 98.19 205 ALA A N 1
ATOM 1511 C CA . ALA A 1 205 ? -6.754 -5.211 16.484 1 98.19 205 ALA A CA 1
ATOM 1512 C C . ALA A 1 205 ? -6.527 -6.48 15.664 1 98.19 205 ALA A C 1
ATOM 1514 O O . ALA A 1 205 ? -5.738 -6.484 14.719 1 98.19 205 ALA A O 1
ATOM 1515 N N . GLY A 1 206 ? -7.18 -7.547 16.094 1 97.06 206 GLY A N 1
ATOM 1516 C CA . GLY A 1 206 ? -7.082 -8.805 15.367 1 97.06 206 GLY A CA 1
ATOM 1517 C C . GLY A 1 206 ? -7.578 -8.711 13.938 1 97.06 206 GLY A C 1
ATOM 1518 O O . GLY A 1 206 ? -6.941 -9.227 13.023 1 97.06 206 GLY A O 1
ATOM 1519 N N . TYR A 1 207 ? -8.719 -8.016 13.797 1 96.56 207 TYR A N 1
ATOM 1520 C CA . TYR A 1 207 ? -9.273 -7.809 12.461 1 96.56 207 TYR A CA 1
ATOM 1521 C C . TYR A 1 207 ? -8.289 -7.051 11.578 1 96.56 207 TYR A C 1
ATOM 1523 O O . TYR A 1 207 ? -8.07 -7.422 10.422 1 96.56 207 TYR A O 1
ATOM 1531 N N . ALA A 1 208 ? -7.691 -6.02 12.117 1 98.06 208 ALA A N 1
ATOM 1532 C CA . ALA A 1 208 ? -6.766 -5.188 11.352 1 98.06 208 ALA A CA 1
ATOM 1533 C C . ALA A 1 208 ? -5.508 -5.969 10.984 1 98.06 208 ALA A C 1
ATOM 1535 O O . ALA A 1 208 ? -4.977 -5.82 9.883 1 98.06 208 ALA A O 1
ATOM 1536 N N . ALA A 1 209 ? -5.012 -6.766 11.898 1 97.62 209 ALA A N 1
ATOM 1537 C CA . ALA A 1 209 ? -3.828 -7.59 11.656 1 97.62 209 ALA A CA 1
ATOM 1538 C C . ALA A 1 209 ? -4.055 -8.547 10.492 1 97.62 209 ALA A C 1
ATOM 1540 O O . ALA A 1 209 ? -3.172 -8.734 9.656 1 97.62 209 ALA A O 1
ATOM 1541 N N . ASP A 1 210 ? -5.238 -9.141 10.406 1 96.81 210 ASP A N 1
ATOM 1542 C CA . ASP A 1 210 ? -5.57 -10.023 9.289 1 96.81 210 ASP A CA 1
ATOM 1543 C C . ASP A 1 210 ? -5.82 -9.227 8.016 1 96.81 210 ASP A C 1
ATOM 1545 O O . ASP A 1 210 ? -5.352 -9.609 6.938 1 96.81 210 ASP A O 1
ATOM 1549 N N . ALA A 1 211 ? -6.492 -8.086 8.18 1 97.75 211 ALA A N 1
ATOM 1550 C CA . ALA A 1 211 ? -6.902 -7.285 7.027 1 97.75 211 ALA A CA 1
ATOM 1551 C C . ALA A 1 211 ? -5.691 -6.746 6.27 1 97.75 211 ALA A C 1
ATOM 1553 O O . ALA A 1 211 ? -5.727 -6.617 5.043 1 97.75 211 ALA A O 1
ATOM 1554 N N . ARG A 1 212 ? -4.613 -6.465 6.996 1 97.81 212 ARG A N 1
ATOM 1555 C CA . ARG A 1 212 ? -3.432 -5.91 6.34 1 97.81 212 ARG A CA 1
ATOM 1556 C C . ARG A 1 212 ? -2.791 -6.934 5.41 1 97.81 212 ARG A C 1
ATOM 1558 O O . ARG A 1 212 ? -1.992 -6.578 4.543 1 97.81 212 ARG A O 1
ATOM 1565 N N . LEU A 1 213 ? -3.174 -8.242 5.59 1 97.25 213 LEU A N 1
ATOM 1566 C CA . LEU A 1 213 ? -2.676 -9.336 4.77 1 97.25 213 LEU A CA 1
ATOM 1567 C C . LEU A 1 213 ? -3.822 -10.039 4.047 1 97.25 213 LEU A C 1
ATOM 1569 O O . LEU A 1 213 ? -3.953 -11.266 4.121 1 97.25 213 LEU A O 1
ATOM 1573 N N . LEU A 1 214 ? -4.68 -9.219 3.479 1 97.5 214 LEU A N 1
ATOM 1574 C CA . LEU A 1 214 ? -5.762 -9.695 2.623 1 97.5 214 LEU A CA 1
ATOM 1575 C C . LEU A 1 214 ? -6.781 -10.492 3.428 1 97.5 214 LEU A C 1
ATOM 1577 O O . LEU A 1 214 ? -7.488 -11.336 2.877 1 97.5 214 LEU A O 1
ATOM 1581 N N . SER A 1 215 ? -6.77 -10.359 4.711 1 96.44 215 SER A N 1
ATOM 1582 C CA . SER A 1 215 ? -7.695 -10.984 5.656 1 96.44 215 SER A CA 1
ATOM 1583 C C . SER A 1 215 ? -7.516 -12.492 5.695 1 96.44 215 SER A C 1
ATOM 1585 O O . SER A 1 215 ? -8.445 -13.227 6.039 1 96.44 215 SER A O 1
ATOM 1587 N N . VAL A 1 216 ? -6.383 -12.961 5.188 1 94.19 216 VAL A N 1
ATOM 1588 C CA . VAL A 1 216 ? -6.059 -14.359 5.418 1 94.19 216 VAL A CA 1
ATOM 1589 C C . VAL A 1 216 ? -5.875 -14.617 6.91 1 94.19 216 VAL A C 1
ATOM 1591 O O . VAL A 1 216 ? -4.918 -14.133 7.516 1 94.19 216 VAL A O 1
ATOM 1594 N N . GLU A 1 217 ? -6.719 -15.359 7.5 1 91.12 217 GLU A N 1
ATOM 1595 C CA . GLU A 1 217 ? -6.773 -15.523 8.945 1 91.12 217 GLU A CA 1
ATOM 1596 C C . GLU A 1 217 ? -5.469 -16.094 9.492 1 91.12 217 GLU A C 1
ATOM 1598 O O . GLU A 1 217 ? -4.969 -17.109 8.984 1 91.12 217 GLU A O 1
ATOM 1603 N N . GLY A 1 218 ? -4.941 -15.375 10.438 1 84.75 218 GLY A N 1
ATOM 1604 C CA . GLY A 1 218 ? -3.783 -15.867 11.172 1 84.75 218 GLY A CA 1
ATOM 1605 C C . GLY A 1 218 ? -2.482 -15.703 10.406 1 84.75 218 GLY A C 1
ATOM 1606 O O . GLY A 1 218 ? -1.434 -16.172 10.852 1 84.75 218 GLY A O 1
ATOM 1607 N N . ASP A 1 219 ? -2.502 -15.016 9.289 1 85.31 219 ASP A N 1
ATOM 1608 C CA . ASP A 1 219 ? -1.322 -14.891 8.438 1 85.31 219 ASP A CA 1
ATOM 1609 C C . ASP A 1 219 ? -0.222 -14.094 9.133 1 85.31 219 ASP A C 1
ATOM 1611 O O . ASP A 1 219 ? 0.962 -14.406 8.992 1 85.31 219 ASP A O 1
ATOM 1615 N N . THR A 1 220 ? -0.561 -13.055 9.891 1 82.94 220 THR A N 1
ATOM 1616 C CA . THR A 1 220 ? 0.419 -12.273 10.633 1 82.94 220 THR A CA 1
ATOM 1617 C C . THR A 1 220 ? 1.208 -13.164 11.586 1 82.94 220 THR A C 1
ATOM 1619 O O . THR A 1 220 ? 2.439 -13.133 11.602 1 82.94 220 THR A O 1
ATOM 1622 N N . ARG A 1 221 ? 0.55 -13.93 12.461 1 78.62 221 ARG A N 1
ATOM 1623 C CA . ARG A 1 221 ? 1.179 -14.828 13.43 1 78.62 221 ARG A CA 1
ATOM 1624 C C . ARG A 1 221 ? 2.086 -15.836 12.734 1 78.62 221 ARG A C 1
ATOM 1626 O O . ARG A 1 221 ? 3.188 -16.125 13.211 1 78.62 221 ARG A O 1
ATOM 1633 N N . SER A 1 222 ? 1.631 -16.281 11.609 1 78.81 222 SER A N 1
ATOM 1634 C CA . SER A 1 222 ? 2.416 -17.25 10.859 1 78.81 222 SER A CA 1
ATOM 1635 C C . SER A 1 222 ? 3.695 -16.625 10.312 1 78.81 222 SER A C 1
ATOM 1637 O O . SER A 1 222 ? 4.77 -17.234 10.398 1 78.81 222 SER A O 1
ATOM 1639 N N . ARG A 1 223 ? 3.6 -15.461 9.773 1 79.94 223 ARG A N 1
ATOM 1640 C CA . ARG A 1 223 ? 4.75 -14.766 9.211 1 79.94 223 ARG A CA 1
ATOM 1641 C C . ARG A 1 223 ? 5.766 -14.422 10.297 1 79.94 223 ARG A C 1
ATOM 1643 O O . ARG A 1 223 ? 6.973 -14.57 10.094 1 79.94 223 ARG A O 1
ATOM 1650 N N . PHE A 1 224 ? 5.273 -13.984 11.383 1 79.88 224 PHE A N 1
ATOM 1651 C CA . PHE A 1 224 ? 6.172 -13.641 12.477 1 79.88 224 PHE A CA 1
ATOM 1652 C C . PHE A 1 224 ? 6.84 -14.883 13.047 1 79.88 224 PHE A C 1
ATOM 1654 O O . PHE A 1 224 ? 7.977 -14.828 13.523 1 79.88 224 PHE A O 1
ATOM 1661 N N . ALA A 1 225 ? 6.109 -16.094 12.969 1 75.75 225 ALA A N 1
ATOM 1662 C CA . ALA A 1 225 ? 6.621 -17.359 13.484 1 75.75 225 ALA A CA 1
ATOM 1663 C C . ALA A 1 225 ? 7.43 -18.109 12.422 1 75.75 225 ALA A C 1
ATOM 1665 O O . ALA A 1 225 ? 8.031 -19.141 12.703 1 75.75 225 ALA A O 1
ATOM 1666 N N . GLY A 1 226 ? 7.449 -17.516 11.297 1 70.81 226 GLY A N 1
ATOM 1667 C CA . GLY A 1 226 ? 8.141 -18.188 10.211 1 70.81 226 GLY A CA 1
ATOM 1668 C C . GLY A 1 226 ? 7.484 -19.5 9.812 1 70.81 226 GLY A C 1
ATOM 1669 O O . GLY A 1 226 ? 8.172 -20.453 9.438 1 70.81 226 GLY A O 1
ATOM 1670 N N . THR A 1 227 ? 6.133 -19.609 10.039 1 70.06 227 THR A N 1
ATOM 1671 C CA . THR A 1 227 ? 5.383 -20.797 9.688 1 70.06 227 THR A CA 1
ATOM 1672 C C . THR A 1 227 ? 4.34 -20.5 8.617 1 70.06 227 THR A C 1
ATOM 1674 O O . THR A 1 227 ? 4.227 -19.359 8.164 1 70.06 227 THR A O 1
ATOM 1677 N N . ARG A 1 228 ? 3.674 -21.641 8.055 1 65.88 228 ARG A N 1
ATOM 1678 C CA . ARG A 1 228 ? 2.637 -21.453 7.047 1 65.88 228 ARG A CA 1
ATOM 1679 C C . ARG A 1 228 ? 1.327 -22.109 7.48 1 65.88 228 ARG A C 1
ATOM 1681 O O . ARG A 1 228 ? 1.333 -23.156 8.109 1 65.88 228 ARG A O 1
ATOM 1688 N N . THR A 1 229 ? 0.26 -21.359 7.293 1 62.78 229 THR A N 1
ATOM 1689 C CA . THR A 1 229 ? -1.065 -21.938 7.48 1 62.78 229 THR A CA 1
ATOM 1690 C C . THR A 1 229 ? -1.541 -22.641 6.207 1 62.78 229 THR A C 1
ATOM 1692 O O . THR A 1 229 ? -1.461 -22.062 5.117 1 62.78 229 THR A O 1
ATOM 1695 N N . TRP A 1 230 ? -1.997 -23.844 6.418 1 64.12 230 TRP A N 1
ATOM 1696 C CA . TRP A 1 230 ? -2.275 -24.594 5.195 1 64.12 230 TRP A CA 1
ATOM 1697 C C . TRP A 1 230 ? -3.746 -24.484 4.812 1 64.12 230 TRP A C 1
ATOM 1699 O O . TRP A 1 230 ? -4.113 -24.734 3.662 1 64.12 230 TRP A O 1
ATOM 1709 N N . ASP A 1 231 ? -4.559 -24.062 5.727 1 79.62 231 ASP A N 1
ATOM 1710 C CA . ASP A 1 231 ? -5.945 -23.953 5.285 1 79.62 231 ASP A CA 1
ATOM 1711 C C . ASP A 1 231 ? -6.613 -22.719 5.883 1 79.62 231 ASP A C 1
ATOM 1713 O O . ASP A 1 231 ? -7.602 -22.828 6.609 1 79.62 231 ASP A O 1
ATOM 1717 N N . PRO A 1 232 ? -6.07 -21.609 5.484 1 85 232 PRO A N 1
ATOM 1718 C CA . PRO A 1 232 ? -6.656 -20.406 6.055 1 85 232 PRO A CA 1
ATOM 1719 C C . PRO A 1 232 ? -7.969 -20 5.383 1 85 232 PRO A C 1
ATOM 1721 O O . PRO A 1 232 ? -8.25 -20.453 4.266 1 85 232 PRO A O 1
ATOM 1724 N N . ASP A 1 233 ? -8.797 -19.328 6.113 1 94.62 233 ASP A N 1
ATOM 1725 C CA . ASP A 1 233 ? -10.031 -18.797 5.559 1 94.62 233 ASP A CA 1
ATOM 1726 C C . ASP A 1 233 ? -9.961 -17.281 5.438 1 94.62 233 ASP A C 1
ATOM 1728 O O . ASP A 1 233 ? -9.078 -16.641 6.008 1 94.62 233 ASP A O 1
ATOM 1732 N N . VAL A 1 234 ? -10.688 -16.766 4.586 1 96.88 234 VAL A N 1
ATOM 1733 C CA . VAL A 1 234 ? -10.914 -15.336 4.414 1 96.88 234 VAL A CA 1
ATOM 1734 C C . VAL A 1 234 ? -12.398 -15.023 4.57 1 96.88 234 VAL A C 1
ATOM 1736 O O . VAL A 1 234 ? -13.219 -15.477 3.77 1 96.88 234 VAL A O 1
ATOM 1739 N N . LYS A 1 235 ? -12.742 -14.234 5.59 1 94.56 235 LYS A N 1
ATOM 1740 C CA . LYS A 1 235 ? -14.156 -14.047 5.918 1 94.56 235 LYS A CA 1
ATOM 1741 C C . LYS A 1 235 ? -14.594 -12.617 5.637 1 94.56 235 LYS A C 1
ATOM 1743 O O . LYS A 1 235 ? -15.797 -12.328 5.594 1 94.56 235 LYS A O 1
ATOM 1748 N N . ARG A 1 236 ? -13.641 -11.773 5.43 1 93.88 236 ARG A N 1
ATOM 1749 C CA . ARG A 1 236 ? -13.961 -10.367 5.184 1 93.88 236 ARG A CA 1
ATOM 1750 C C . ARG A 1 236 ? -12.984 -9.75 4.188 1 93.88 236 ARG A C 1
ATOM 1752 O O . ARG A 1 236 ? -11.953 -10.352 3.867 1 93.88 236 ARG A O 1
ATOM 1759 N N . ILE A 1 237 ? -13.312 -8.594 3.762 1 93.75 237 ILE A N 1
ATOM 1760 C CA . ILE A 1 237 ? -12.453 -7.855 2.842 1 93.75 237 ILE A CA 1
ATOM 1761 C C . ILE A 1 237 ? -11.109 -7.574 3.504 1 93.75 237 ILE A C 1
ATOM 1763 O O . ILE A 1 237 ? -11.031 -7.379 4.719 1 93.75 237 ILE A O 1
ATOM 1767 N N . GLY A 1 238 ? -10.062 -7.609 2.727 1 96.62 238 GLY A N 1
ATOM 1768 C CA . GLY A 1 238 ? -8.719 -7.297 3.176 1 96.62 238 GLY A CA 1
ATOM 1769 C C . GLY A 1 238 ? -7.906 -6.535 2.143 1 96.62 238 GLY A C 1
ATOM 1770 O O . GLY A 1 238 ? -8.391 -6.27 1.04 1 96.62 238 GLY A O 1
ATOM 1771 N N . TRP A 1 239 ? -6.746 -6.168 2.594 1 97.44 239 TRP A N 1
ATOM 1772 C CA . TRP A 1 239 ? -5.84 -5.324 1.821 1 97.44 239 TRP A CA 1
ATOM 1773 C C . TRP A 1 239 ? -4.426 -5.902 1.821 1 97.44 239 TRP A C 1
ATOM 1775 O O . TRP A 1 239 ? -4.129 -6.836 2.57 1 97.44 239 TRP A O 1
ATOM 1785 N N . ARG A 1 240 ? -3.607 -5.465 0.944 1 97.81 240 ARG A N 1
ATOM 1786 C CA . ARG A 1 240 ? -2.182 -5.781 0.989 1 97.81 240 ARG A CA 1
ATOM 1787 C C . ARG A 1 240 ? -1.375 -4.59 1.493 1 97.81 240 ARG A C 1
ATOM 1789 O O . ARG A 1 240 ? -0.617 -3.98 0.734 1 97.81 240 ARG A O 1
ATOM 1796 N N . PHE A 1 241 ? -1.527 -4.312 2.826 1 98.56 241 PHE A N 1
ATOM 1797 C CA . PHE A 1 241 ? -1.034 -3.082 3.436 1 98.56 241 PHE A CA 1
ATOM 1798 C C . PHE A 1 241 ? 0.129 -3.371 4.375 1 98.56 241 PHE A C 1
ATOM 1800 O O . PHE A 1 241 ? 0.539 -2.504 5.148 1 98.56 241 PHE A O 1
ATOM 1807 N N . HIS A 1 242 ? 0.702 -4.527 4.328 1 98.06 242 HIS A N 1
ATOM 1808 C CA . HIS A 1 242 ? 1.717 -4.922 5.301 1 98.06 242 HIS A CA 1
ATOM 1809 C C . HIS A 1 242 ? 3.016 -4.152 5.082 1 98.06 242 HIS A C 1
ATOM 1811 O O . HIS A 1 242 ? 3.33 -3.764 3.957 1 98.06 242 HIS A O 1
ATOM 1817 N N . MET A 1 243 ? 3.727 -3.941 6.133 1 98.19 243 MET A N 1
ATOM 1818 C CA . MET A 1 243 ? 5.035 -3.299 6.105 1 98.19 243 MET A CA 1
ATOM 1819 C C . MET A 1 243 ? 6.141 -4.324 5.871 1 98.19 243 MET A C 1
ATOM 1821 O O . MET A 1 243 ? 6.129 -5.402 6.469 1 98.19 243 MET A O 1
ATOM 1825 N N . SER A 1 244 ? 7.082 -3.975 5.031 1 97.31 244 SER A N 1
ATOM 1826 C CA . SER A 1 244 ? 8.195 -4.871 4.746 1 97.31 244 SER A CA 1
ATOM 1827 C C . SER A 1 244 ? 9.25 -4.809 5.848 1 97.31 244 SER A C 1
ATOM 1829 O O . SER A 1 244 ? 9.359 -3.809 6.555 1 97.31 244 SER A O 1
ATOM 1831 N N . ASN A 1 245 ? 10.102 -5.887 5.902 1 97.69 245 ASN A N 1
ATOM 1832 C CA . ASN A 1 245 ? 11.234 -5.922 6.82 1 97.69 245 ASN A CA 1
ATOM 1833 C C . ASN A 1 245 ? 12.211 -4.781 6.551 1 97.69 245 ASN A C 1
ATOM 1835 O O . ASN A 1 245 ? 12.836 -4.266 7.473 1 97.69 245 ASN A O 1
ATOM 1839 N N . ILE A 1 246 ? 12.297 -4.363 5.316 1 98.06 246 ILE A N 1
ATOM 1840 C CA . ILE A 1 246 ? 13.211 -3.297 4.926 1 98.06 246 ILE A CA 1
ATOM 1841 C C . ILE A 1 246 ? 12.781 -1.984 5.578 1 98.06 246 ILE A C 1
ATOM 1843 O O . ILE A 1 246 ? 13.586 -1.304 6.211 1 98.06 246 ILE A O 1
ATOM 1847 N N . MET A 1 247 ? 11.492 -1.677 5.426 1 98.56 247 MET A N 1
ATOM 1848 C CA . MET A 1 247 ? 10.953 -0.438 5.98 1 98.56 247 MET A CA 1
ATOM 1849 C C . MET A 1 247 ? 10.969 -0.472 7.504 1 98.56 247 MET A C 1
ATOM 1851 O O . MET A 1 247 ? 11.266 0.536 8.148 1 98.56 247 MET A O 1
ATOM 1855 N N . ALA A 1 248 ? 10.656 -1.637 8.062 1 98.75 248 ALA A N 1
ATOM 1856 C CA . ALA A 1 248 ? 10.672 -1.801 9.516 1 98.75 248 ALA A CA 1
ATOM 1857 C C . ALA A 1 248 ? 12.07 -1.56 10.078 1 98.75 248 ALA A C 1
ATOM 1859 O O . ALA A 1 248 ? 12.219 -0.962 11.148 1 98.75 248 ALA A O 1
ATOM 1860 N N . ALA A 1 249 ? 13.078 -2.068 9.383 1 98.75 249 ALA A N 1
ATOM 1861 C CA . ALA A 1 249 ? 14.461 -1.896 9.836 1 98.75 249 ALA A CA 1
ATOM 1862 C C . ALA A 1 249 ? 14.82 -0.418 9.945 1 98.75 249 ALA A C 1
ATOM 1864 O O . ALA A 1 249 ? 15.484 -0 10.898 1 98.75 249 ALA A O 1
ATOM 1865 N N . ILE A 1 250 ? 14.414 0.353 8.969 1 98.81 250 ILE A N 1
ATOM 1866 C CA . ILE A 1 250 ? 14.633 1.795 9.016 1 98.81 250 ILE A CA 1
ATOM 1867 C C . ILE A 1 250 ? 13.898 2.391 10.211 1 98.81 250 ILE A C 1
ATOM 1869 O O . ILE A 1 250 ? 14.469 3.178 10.969 1 98.81 250 ILE A O 1
ATOM 1873 N N . GLY A 1 251 ? 12.625 1.99 10.375 1 98.88 251 GLY A N 1
ATOM 1874 C CA . GLY A 1 251 ? 11.805 2.498 11.461 1 98.88 251 GLY A CA 1
ATOM 1875 C C . GLY A 1 251 ? 12.406 2.246 12.836 1 98.88 251 GLY A C 1
ATOM 1876 O O . GLY A 1 251 ? 12.352 3.109 13.711 1 98.88 251 GLY A O 1
ATOM 1877 N N . ARG A 1 252 ? 12.953 1.06 13.031 1 98.88 252 ARG A N 1
ATOM 1878 C CA . ARG A 1 252 ? 13.539 0.693 14.312 1 98.88 252 ARG A CA 1
ATOM 1879 C C . ARG A 1 252 ? 14.711 1.6 14.664 1 98.88 252 ARG A C 1
ATOM 1881 O O . ARG A 1 252 ? 14.844 2.043 15.805 1 98.88 252 ARG A O 1
ATOM 1888 N N . VAL A 1 253 ? 15.555 1.872 13.648 1 98.88 253 VAL A N 1
ATOM 1889 C CA . VAL A 1 253 ? 16.672 2.785 13.867 1 98.88 253 VAL A CA 1
ATOM 1890 C C . VAL A 1 253 ? 16.156 4.18 14.195 1 98.88 253 VAL A C 1
ATOM 1892 O O . VAL A 1 253 ? 16.625 4.816 15.141 1 98.88 253 VAL A O 1
ATOM 1895 N N . GLN A 1 254 ? 15.203 4.645 13.469 1 98.88 254 GLN A N 1
ATOM 1896 C CA . GLN A 1 254 ? 14.641 5.98 13.633 1 98.88 254 GLN A CA 1
ATOM 1897 C C . GLN A 1 254 ? 13.977 6.133 15 1 98.88 254 GLN A C 1
ATOM 1899 O O . GLN A 1 254 ? 14.086 7.18 15.641 1 98.88 254 GLN A O 1
ATOM 1904 N N . LEU A 1 255 ? 13.266 5.086 15.406 1 98.94 255 LEU A N 1
ATOM 1905 C CA . LEU A 1 255 ? 12.617 5.113 16.703 1 98.94 255 LEU A CA 1
ATOM 1906 C C . LEU A 1 255 ? 13.648 5.312 17.812 1 98.94 255 LEU A C 1
ATOM 1908 O O . LEU A 1 255 ? 13.406 6.059 18.766 1 98.94 255 LEU A O 1
ATOM 1912 N N . SER A 1 256 ? 14.781 4.676 17.719 1 98.75 256 SER A N 1
ATOM 1913 C CA . SER A 1 256 ? 15.82 4.773 18.75 1 98.75 256 SER A CA 1
ATOM 1914 C C . SER A 1 256 ? 16.422 6.176 18.781 1 98.75 256 SER A C 1
ATOM 1916 O O . SER A 1 256 ? 17.031 6.562 19.781 1 98.75 256 SER A O 1
ATOM 1918 N N . ARG A 1 257 ? 16.25 6.969 17.75 1 98.69 257 ARG A N 1
ATOM 1919 C CA . ARG A 1 257 ? 16.812 8.305 17.625 1 98.69 257 ARG A CA 1
ATOM 1920 C C . ARG A 1 257 ? 15.797 9.375 18.031 1 98.69 257 ARG A C 1
ATOM 1922 O O . ARG A 1 257 ? 16.156 10.539 18.234 1 98.69 257 ARG A O 1
ATOM 1929 N N . LEU A 1 258 ? 14.594 8.984 18.234 1 98.81 258 LEU A N 1
ATOM 1930 C CA . LEU A 1 258 ? 13.492 9.93 18.359 1 98.81 258 LEU A CA 1
ATOM 1931 C C . LEU A 1 258 ? 13.672 10.812 19.594 1 98.81 258 LEU A C 1
ATOM 1933 O O . LEU A 1 258 ? 13.766 12.039 19.484 1 98.81 258 LEU A O 1
ATOM 1937 N N . ASP A 1 259 ? 13.82 10.273 20.734 1 98.62 259 ASP A N 1
ATOM 1938 C CA . ASP A 1 259 ? 13.82 11.016 22 1 98.62 259 ASP A CA 1
ATOM 1939 C C . ASP A 1 259 ? 15.117 11.797 22.172 1 98.62 259 ASP A C 1
ATOM 1941 O O . ASP A 1 259 ? 15.109 12.906 22.719 1 98.62 259 ASP A O 1
ATOM 1945 N N . GLY A 1 260 ? 16.188 11.227 21.672 1 98.5 260 GLY A N 1
ATOM 1946 C CA . GLY A 1 260 ? 17.484 11.828 21.938 1 98.5 260 GLY A CA 1
ATOM 1947 C C . GLY A 1 260 ? 17.906 12.82 20.859 1 98.5 260 GLY A C 1
ATOM 1948 O O . GLY A 1 260 ? 18.75 13.68 21.109 1 98.5 260 GLY A O 1
ATOM 1949 N N . GLU A 1 261 ? 17.297 12.742 19.703 1 98.56 261 GLU A N 1
ATOM 1950 C CA . GLU A 1 261 ? 17.797 13.539 18.594 1 98.56 261 GLU A CA 1
ATOM 1951 C C . GLU A 1 261 ? 16.656 14.336 17.938 1 98.56 261 GLU A C 1
ATOM 1953 O O . GLU A 1 261 ? 16.703 15.57 17.906 1 98.56 261 GLU A O 1
ATOM 1958 N N . PHE A 1 262 ? 15.625 13.703 17.5 1 98.75 262 PHE A N 1
ATOM 1959 C CA . PHE A 1 262 ? 14.633 14.344 16.641 1 98.75 262 PHE A CA 1
ATOM 1960 C C . PHE A 1 262 ? 13.742 15.273 17.469 1 98.75 262 PHE A C 1
ATOM 1962 O O . PHE A 1 262 ? 13.492 16.422 17.062 1 98.75 262 PHE A O 1
ATOM 1969 N N . ILE A 1 263 ? 13.281 14.805 18.594 1 98.81 263 ILE A N 1
ATOM 1970 C CA . ILE A 1 263 ? 12.359 15.586 19.422 1 98.81 263 ILE A CA 1
ATOM 1971 C C . ILE A 1 263 ? 13.055 16.859 19.922 1 98.81 263 ILE A C 1
ATOM 1973 O O . ILE A 1 263 ? 12.562 17.969 19.719 1 98.81 263 ILE A O 1
ATOM 1977 N N . PRO A 1 264 ? 14.266 16.781 20.531 1 98.75 264 PRO A N 1
ATOM 1978 C CA . PRO A 1 264 ? 14.914 18.016 21 1 98.75 264 PRO A CA 1
ATOM 1979 C C . PRO A 1 264 ? 15.18 19 19.875 1 98.75 264 PRO A C 1
ATOM 1981 O O . PRO A 1 264 ? 15.008 20.203 20.062 1 98.75 264 PRO A O 1
ATOM 1984 N N . ALA A 1 265 ? 15.57 18.516 18.719 1 98.69 265 ALA A N 1
ATOM 1985 C CA . ALA A 1 265 ? 15.859 19.391 17.594 1 98.69 265 ALA A CA 1
ATOM 1986 C C . ALA A 1 265 ? 14.602 20.125 17.125 1 98.69 265 ALA A C 1
ATOM 1988 O O . ALA A 1 265 ? 14.617 21.344 16.953 1 98.69 265 ALA A O 1
ATOM 1989 N N . ARG A 1 266 ? 13.516 19.406 16.891 1 98.69 266 ARG A N 1
ATOM 1990 C CA . ARG A 1 266 ? 12.266 19.984 16.422 1 98.69 266 ARG A CA 1
ATOM 1991 C C . ARG A 1 266 ? 11.711 20.984 17.422 1 98.69 266 ARG A C 1
ATOM 1993 O O . ARG A 1 266 ? 11.234 22.062 17.031 1 98.69 266 ARG A O 1
ATOM 2000 N N . ARG A 1 267 ? 11.742 20.656 18.672 1 98.62 267 ARG A N 1
ATOM 2001 C CA . ARG A 1 267 ? 11.188 21.547 19.688 1 98.62 267 ARG A CA 1
ATOM 2002 C C . ARG A 1 267 ? 12.023 22.797 19.828 1 98.62 267 ARG A C 1
ATOM 2004 O O . ARG A 1 267 ? 11.484 23.906 20 1 98.62 267 ARG A O 1
ATOM 2011 N N . ALA A 1 268 ? 13.359 22.672 19.75 1 98.69 268 ALA A N 1
ATOM 2012 C CA . ALA A 1 268 ? 14.227 23.844 19.812 1 98.69 268 ALA A CA 1
ATOM 2013 C C . ALA A 1 268 ? 13.938 24.797 18.672 1 98.69 268 ALA A C 1
ATOM 2015 O O . ALA A 1 268 ? 13.867 26.016 18.859 1 98.69 268 ALA A O 1
ATOM 2016 N N . LEU A 1 269 ? 13.844 24.25 17.469 1 98.69 269 LEU A N 1
ATOM 2017 C CA . LEU A 1 269 ? 13.539 25.078 16.312 1 98.69 269 LEU A CA 1
ATOM 2018 C C . LEU A 1 269 ? 12.156 25.719 16.438 1 98.69 269 LEU A C 1
ATOM 2020 O O . LEU A 1 269 ? 11.977 26.891 16.109 1 98.69 269 LEU A O 1
ATOM 2024 N N . GLY A 1 270 ? 11.133 24.906 16.859 1 98.38 270 GLY A N 1
ATOM 2025 C CA . GLY A 1 270 ? 9.805 25.438 17.125 1 98.38 270 GLY A CA 1
ATOM 2026 C C . GLY A 1 270 ? 9.805 26.594 18.094 1 98.38 270 GLY A C 1
ATOM 2027 O O . GLY A 1 270 ? 9.062 27.562 17.922 1 98.38 270 GLY A O 1
ATOM 2028 N N . ASP A 1 271 ? 10.656 26.547 19.078 1 98.25 271 ASP A N 1
ATOM 2029 C CA . ASP A 1 271 ? 10.766 27.594 20.078 1 98.25 271 ASP A CA 1
ATOM 2030 C C . ASP A 1 271 ? 11.289 28.891 19.469 1 98.25 271 ASP A C 1
ATOM 2032 O O . ASP A 1 271 ? 10.859 29.984 19.844 1 98.25 271 ASP A O 1
ATOM 2036 N N . ILE A 1 272 ? 12.242 28.75 18.578 1 98.62 272 ILE A N 1
ATOM 2037 C CA . ILE A 1 272 ? 12.758 29.938 17.891 1 98.62 272 ILE A CA 1
ATOM 2038 C C . ILE A 1 272 ? 11.633 30.609 17.094 1 98.62 272 ILE A C 1
ATOM 2040 O O . ILE A 1 272 ? 11.43 31.812 17.188 1 98.62 272 ILE A O 1
ATOM 2044 N N . TYR A 1 273 ? 10.898 29.797 16.297 1 98.62 273 TYR A N 1
ATOM 2045 C CA . TYR A 1 273 ? 9.766 30.344 15.555 1 98.62 273 TYR A CA 1
ATOM 2046 C C . TYR A 1 273 ? 8.797 31.078 16.469 1 98.62 273 TYR A C 1
ATOM 2048 O O . TYR A 1 273 ? 8.383 32.188 16.188 1 98.62 273 TYR A O 1
ATOM 2056 N N . ARG A 1 274 ? 8.438 30.453 17.578 1 97.62 274 ARG A N 1
ATOM 2057 C CA . ARG A 1 274 ? 7.469 31.016 18.516 1 97.62 274 ARG A CA 1
ATOM 2058 C C . ARG A 1 274 ? 7.977 32.312 19.094 1 97.62 274 ARG A C 1
ATOM 2060 O O . ARG A 1 274 ? 7.246 33.312 19.125 1 97.62 274 ARG A O 1
ATOM 2067 N N . ARG A 1 275 ? 9.188 32.344 19.531 1 97.5 275 ARG A N 1
ATOM 2068 C CA . ARG A 1 275 ? 9.766 33.531 20.156 1 97.5 275 ARG A CA 1
ATOM 2069 C C . ARG A 1 275 ? 9.867 34.688 19.172 1 97.5 275 ARG A C 1
ATOM 2071 O O . ARG A 1 275 ? 9.57 35.844 19.516 1 97.5 275 ARG A O 1
ATOM 2078 N N . ARG A 1 276 ? 10.273 34.344 17.984 1 97.94 276 ARG A N 1
ATOM 2079 C CA . ARG A 1 276 ? 10.594 35.375 17 1 97.94 276 ARG A CA 1
ATOM 2080 C C . ARG A 1 276 ? 9.328 35.906 16.328 1 97.94 276 ARG A C 1
ATOM 2082 O O . ARG A 1 276 ? 9.266 37.062 15.922 1 97.94 276 ARG A O 1
ATOM 2089 N N . LEU A 1 277 ? 8.32 35.031 16.281 1 97.75 277 LEU A N 1
ATOM 2090 C CA . LEU A 1 277 ? 7.195 35.406 15.438 1 97.75 277 LEU A CA 1
ATOM 2091 C C . LEU A 1 277 ? 5.965 35.719 16.281 1 97.75 277 LEU A C 1
ATOM 2093 O O . LEU A 1 277 ? 4.996 36.312 15.781 1 97.75 277 LEU A O 1
ATOM 2097 N N . ALA A 1 278 ? 6.227 35.375 17.562 1 93 278 ALA A N 1
ATOM 2098 C CA . ALA A 1 278 ? 5.098 35.656 18.438 1 93 278 ALA A CA 1
ATOM 2099 C C . ALA A 1 278 ? 4.836 37.156 18.531 1 93 278 ALA A C 1
ATOM 2101 O O . ALA A 1 278 ? 5.766 37.938 18.703 1 93 278 ALA A O 1
ATOM 2102 N N . GLY A 1 279 ? 3.75 37.75 18.172 1 90.81 279 GLY A N 1
ATOM 2103 C CA . GLY A 1 279 ? 3.381 39.156 18.359 1 90.81 279 GLY A CA 1
ATOM 2104 C C . GLY A 1 279 ? 3.57 40 17.109 1 90.81 279 GLY A C 1
ATOM 2105 O O . GLY A 1 279 ? 3.258 41.188 17.109 1 90.81 279 GLY A O 1
ATOM 2106 N N . LEU A 1 280 ? 4.215 39.375 16.172 1 95.5 280 LEU A N 1
ATOM 2107 C CA . LEU A 1 280 ? 4.387 40.094 14.93 1 95.5 280 LEU A CA 1
ATOM 2108 C C . LEU A 1 280 ? 3.035 40.5 14.359 1 95.5 280 LEU A C 1
ATOM 2110 O O . LEU A 1 280 ? 2.137 39.688 14.195 1 95.5 280 LEU A O 1
ATOM 2114 N N . GLU A 1 281 ? 2.941 41.844 14.109 1 95.5 281 GLU A N 1
ATOM 2115 C CA . GLU A 1 281 ? 1.711 42.344 13.5 1 95.5 281 GLU A CA 1
ATOM 2116 C C . GLU A 1 281 ? 1.481 41.719 12.125 1 95.5 281 GLU A C 1
ATOM 2118 O O . GLU A 1 281 ? 2.418 41.562 11.344 1 95.5 281 GLU A O 1
ATOM 2123 N N . GLY A 1 282 ? 0.312 41.25 11.875 1 96.75 282 GLY A N 1
ATOM 2124 C CA . GLY A 1 282 ? -0.041 40.688 10.586 1 96.75 282 GLY A CA 1
ATOM 2125 C C . GLY A 1 282 ? 0.156 39.188 10.516 1 96.75 282 GLY A C 1
ATOM 2126 O O . GLY A 1 282 ? -0.112 38.562 9.484 1 96.75 282 GLY A O 1
ATOM 2127 N N . LEU A 1 283 ? 0.664 38.625 11.602 1 98.12 283 LEU A N 1
ATOM 2128 C CA . LEU A 1 283 ? 0.923 37.188 11.656 1 98.12 283 LEU A CA 1
ATOM 2129 C C . LEU A 1 283 ? 0.375 36.594 12.945 1 98.12 283 LEU A C 1
ATOM 2131 O O . LEU A 1 283 ? 0.439 37.219 14 1 98.12 283 LEU A O 1
ATOM 2135 N N . ARG A 1 284 ? -0.233 35.438 12.859 1 97.94 284 ARG A N 1
ATOM 2136 C CA . ARG A 1 284 ? -0.682 34.688 14.023 1 97.94 284 ARG A CA 1
ATOM 2137 C C . ARG A 1 284 ? -0.155 33.25 13.992 1 97.94 284 ARG A C 1
ATOM 2139 O O . ARG A 1 284 ? -0.115 32.625 12.93 1 97.94 284 ARG A O 1
ATOM 2146 N N . LEU A 1 285 ? 0.322 32.844 15.102 1 97.62 285 LEU A N 1
ATOM 2147 C CA . LEU A 1 285 ? 0.67 31.438 15.266 1 97.62 285 LEU A CA 1
ATOM 2148 C C . LEU A 1 285 ? -0.552 30.625 15.664 1 97.62 285 LEU A C 1
ATOM 2150 O O . LEU A 1 285 ? -1.491 31.141 16.266 1 97.62 285 LEU A O 1
ATOM 2154 N N . LEU A 1 286 ? -0.607 29.328 15.266 1 97.5 286 LEU A N 1
ATOM 2155 C CA . LEU A 1 286 ? -1.633 28.422 15.773 1 97.5 286 LEU A CA 1
ATOM 2156 C C . LEU A 1 286 ? -1.435 28.156 17.266 1 97.5 286 LEU A C 1
ATOM 2158 O O . LEU A 1 286 ? -0.303 28 17.719 1 97.5 286 LEU A O 1
ATOM 2162 N N . GLN A 1 287 ? -2.514 28.188 18 1 97.06 287 GLN A N 1
ATOM 2163 C CA . GLN A 1 287 ? -2.455 28 19.453 1 97.06 287 GLN A CA 1
ATOM 2164 C C . GLN A 1 287 ? -2.273 26.531 19.797 1 97.06 287 GLN A C 1
ATOM 2166 O O . GLN A 1 287 ? -2.742 25.641 19.078 1 97.06 287 GLN A O 1
ATOM 2171 N N . THR A 1 288 ? -1.551 26.25 20.828 1 97.12 288 THR A N 1
ATOM 2172 C CA . THR A 1 288 ? -1.438 24.922 21.438 1 97.12 288 THR A CA 1
ATOM 2173 C C . THR A 1 288 ? -1.744 24.984 22.938 1 97.12 288 THR A C 1
ATOM 2175 O O . THR A 1 288 ? -1.749 26.062 23.531 1 97.12 288 THR A O 1
ATOM 2178 N N . ASP A 1 289 ? -2.17 23.891 23.5 1 97.44 289 ASP A N 1
ATOM 2179 C CA . ASP A 1 289 ? -2.346 23.781 24.953 1 97.44 289 ASP A CA 1
ATOM 2180 C C . ASP A 1 289 ? -0.998 23.734 25.672 1 97.44 289 ASP A C 1
ATOM 2182 O O . ASP A 1 289 ? -0.182 22.844 25.406 1 97.44 289 ASP A O 1
ATOM 2186 N N . PRO A 1 290 ? -0.765 24.672 26.562 1 96.19 290 PRO A N 1
ATOM 2187 C CA . PRO A 1 290 ? 0.525 24.688 27.266 1 96.19 290 PRO A CA 1
ATOM 2188 C C . PRO A 1 290 ? 0.803 23.406 28.031 1 96.19 290 PRO A C 1
ATOM 2190 O O . PRO A 1 290 ? 1.954 23.125 28.375 1 96.19 290 PRO A O 1
ATOM 2193 N N . GLN A 1 291 ? -0.19 22.656 28.312 1 97.5 291 GLN A N 1
ATOM 2194 C CA . GLN A 1 291 ? -0.014 21.406 29.047 1 97.5 291 GLN A CA 1
ATOM 2195 C C . GLN A 1 291 ? 0.348 20.266 28.094 1 97.5 291 GLN A C 1
ATOM 2197 O O . GLN A 1 291 ? 0.748 19.188 28.531 1 97.5 291 GLN A O 1
ATOM 2202 N N . ASP A 1 292 ? 0.211 20.484 26.859 1 98.31 292 ASP A N 1
ATOM 2203 C CA . ASP A 1 292 ? 0.582 19.484 25.875 1 98.31 292 ASP A CA 1
ATOM 2204 C C . ASP A 1 292 ? 2.066 19.562 25.516 1 98.31 292 ASP A C 1
ATOM 2206 O O . ASP A 1 292 ? 2.652 20.656 25.562 1 98.31 292 ASP A O 1
ATOM 2210 N N . PHE A 1 293 ? 2.727 18.453 25.391 1 98.56 293 PHE A N 1
ATOM 2211 C CA . PHE A 1 293 ? 4.066 18.359 24.812 1 98.56 293 PHE A CA 1
ATOM 2212 C C . PHE A 1 293 ? 3.996 18.156 23.312 1 98.56 293 PHE A C 1
ATOM 2214 O O . PHE A 1 293 ? 3.729 17.047 22.844 1 98.56 293 PHE A O 1
ATOM 2221 N N . VAL A 1 294 ? 4.234 19.234 22.547 1 98.62 294 VAL A N 1
ATOM 2222 C CA . VAL A 1 294 ? 4.062 19.203 21.094 1 98.62 294 VAL A CA 1
ATOM 2223 C C . VAL A 1 294 ? 5.422 19.078 20.422 1 98.62 294 VAL A C 1
ATOM 2225 O O . VAL A 1 294 ? 6.348 19.828 20.719 1 98.62 294 VAL A O 1
ATOM 2228 N N . VAL A 1 295 ? 5.621 18.094 19.594 1 98.75 295 VAL A N 1
ATOM 2229 C CA . VAL A 1 295 ? 6.77 17.938 18.703 1 98.75 295 VAL A CA 1
ATOM 2230 C C . VAL A 1 295 ? 6.387 18.344 17.281 1 98.75 295 VAL A C 1
ATOM 2232 O O . VAL A 1 295 ? 5.789 17.562 16.547 1 98.75 295 VAL A O 1
ATOM 2235 N N . PRO A 1 296 ? 6.754 19.516 16.875 1 98.25 296 PRO A N 1
ATOM 2236 C CA . PRO A 1 296 ? 6.23 20.047 15.609 1 98.25 296 PRO A CA 1
ATOM 2237 C C . PRO A 1 296 ? 6.762 19.297 14.391 1 98.25 296 PRO A C 1
ATOM 2239 O O . PRO A 1 296 ? 7.949 19.391 14.078 1 98.25 296 PRO A O 1
ATOM 2242 N N . HIS A 1 297 ? 5.836 18.656 13.703 1 97.94 297 HIS A N 1
ATOM 2243 C CA . HIS A 1 297 ? 6.152 18.078 12.406 1 97.94 297 HIS A CA 1
ATOM 2244 C C . HIS A 1 297 ? 6.246 19.141 11.328 1 97.94 297 HIS A C 1
ATOM 2246 O O . HIS A 1 297 ? 7.164 19.125 10.5 1 97.94 297 HIS A O 1
ATOM 2252 N N . ILE A 1 298 ? 5.297 20.062 11.312 1 98.12 298 ILE A N 1
ATOM 2253 C CA . ILE A 1 298 ? 5.289 21.219 10.438 1 98.12 298 ILE A CA 1
ATOM 2254 C C . ILE A 1 298 ? 5.07 22.484 11.266 1 98.12 298 ILE A C 1
ATOM 2256 O O . ILE A 1 298 ? 4.625 22.422 12.414 1 98.12 298 ILE A O 1
ATOM 2260 N N . VAL A 1 299 ? 5.445 23.625 10.688 1 98.19 299 VAL A N 1
ATOM 2261 C CA . VAL A 1 299 ? 5.164 24.938 11.266 1 98.19 299 VAL A CA 1
ATOM 2262 C C . VAL A 1 299 ? 4.34 25.766 10.281 1 98.19 299 VAL A C 1
ATOM 2264 O O . VAL A 1 299 ? 4.828 26.141 9.219 1 98.19 299 VAL A O 1
ATOM 2267 N N . CYS A 1 300 ? 3.139 25.969 10.695 1 97.62 300 CYS A N 1
ATOM 2268 C CA . CYS A 1 300 ? 2.219 26.797 9.914 1 97.62 300 CYS A CA 1
ATOM 2269 C C . CYS A 1 300 ? 1.938 28.125 10.625 1 97.62 300 CYS A C 1
ATOM 2271 O O . CYS A 1 300 ? 1.75 28.156 11.836 1 97.62 300 CYS A O 1
ATOM 2273 N N . VAL A 1 301 ? 1.909 29.188 9.828 1 98.12 301 VAL A N 1
ATOM 2274 C CA . VAL A 1 301 ? 1.553 30.5 10.352 1 98.12 301 VAL A CA 1
ATOM 2275 C C . VAL A 1 301 ? 0.383 31.078 9.562 1 98.12 301 VAL A C 1
ATOM 2277 O O . VAL A 1 301 ? 0.179 30.719 8.398 1 98.12 301 VAL A O 1
ATOM 2280 N N . ARG A 1 302 ? -0.365 31.891 10.211 1 98.38 302 ARG A N 1
ATOM 2281 C CA . ARG A 1 302 ? -1.448 32.625 9.555 1 98.38 302 ARG A CA 1
ATOM 2282 C C . ARG A 1 302 ? -1.005 34.031 9.172 1 98.38 302 ARG A C 1
ATOM 2284 O O . ARG A 1 302 ? -0.61 34.812 10.031 1 98.38 302 ARG A O 1
ATOM 2291 N N . VAL A 1 303 ? -1.03 34.281 7.953 1 98.5 303 VAL A N 1
ATOM 2292 C CA . VAL A 1 303 ? -0.711 35.594 7.457 1 98.5 303 VAL A CA 1
ATOM 2293 C C . VAL A 1 303 ? -1.998 36.406 7.254 1 98.5 303 VAL A C 1
ATOM 2295 O O . VAL A 1 303 ? -2.832 36.031 6.418 1 98.5 303 VAL A O 1
ATOM 2298 N N . LEU A 1 304 ? -2.145 37.5 7.949 1 97.56 304 LEU A N 1
ATOM 2299 C CA . LEU A 1 304 ? -3.389 38.25 8.016 1 97.56 304 LEU A CA 1
ATOM 2300 C C . LEU A 1 304 ? -3.432 39.312 6.93 1 97.56 304 LEU A C 1
ATOM 2302 O O . LEU A 1 304 ? -2.488 39.438 6.145 1 97.56 304 LEU A O 1
ATOM 2306 N N . ASP A 1 305 ? -4.574 39.938 6.766 1 96.5 305 ASP A N 1
ATOM 2307 C CA . ASP A 1 305 ? -4.809 41.125 5.93 1 96.5 305 ASP A CA 1
ATOM 2308 C C . ASP A 1 305 ? -4.57 40.812 4.457 1 96.5 305 ASP A C 1
ATOM 2310 O O . ASP A 1 305 ? -4.121 41.656 3.693 1 96.5 305 ASP A O 1
ATOM 2314 N N . GLY A 1 306 ? -4.715 39.562 4.086 1 97 306 GLY A N 1
ATOM 2315 C CA . GLY A 1 306 ? -4.637 39.156 2.689 1 97 306 GLY A CA 1
ATOM 2316 C C . GLY A 1 306 ? -3.225 39.219 2.137 1 97 306 GLY A C 1
ATOM 2317 O O . GLY A 1 306 ? -3.027 39.375 0.932 1 97 306 GLY A O 1
ATOM 2318 N N . ARG A 1 307 ? -2.205 39.031 3 1 97.81 307 ARG A N 1
ATOM 2319 C CA . ARG A 1 307 ? -0.824 39.219 2.566 1 97.81 307 ARG A CA 1
ATOM 2320 C C . ARG A 1 307 ? -0.112 37.875 2.398 1 97.81 307 ARG A C 1
ATOM 2322 O O . ARG A 1 307 ? 1.115 37.812 2.293 1 97.81 307 ARG A O 1
ATOM 2329 N N . LYS A 1 308 ? -0.857 36.781 2.379 1 97.5 308 LYS A N 1
ATOM 2330 C CA . LYS A 1 308 ? -0.31 35.438 2.234 1 97.5 308 LYS A CA 1
ATOM 2331 C C . LYS A 1 308 ? 0.602 35.344 1.016 1 97.5 308 LYS A C 1
ATOM 2333 O O . LYS A 1 308 ? 1.746 34.906 1.122 1 97.5 308 LYS A O 1
ATOM 2338 N N . ASP A 1 309 ? 0.142 35.812 -0.141 1 96.69 309 ASP A N 1
ATOM 2339 C CA . ASP A 1 309 ? 0.89 35.656 -1.387 1 96.69 309 ASP A CA 1
ATOM 2340 C C . ASP A 1 309 ? 2.137 36.562 -1.377 1 96.69 309 ASP A C 1
ATOM 2342 O O . ASP A 1 309 ? 3.17 36.188 -1.936 1 96.69 309 ASP A O 1
ATOM 2346 N N . GLU A 1 310 ? 1.979 37.688 -0.769 1 97.69 310 GLU A N 1
ATOM 2347 C CA . GLU A 1 310 ? 3.129 38.594 -0.624 1 97.69 310 GLU A CA 1
ATOM 2348 C C . GLU A 1 310 ? 4.242 37.906 0.179 1 97.69 310 GLU A C 1
ATOM 2350 O O . GLU A 1 310 ? 5.406 37.938 -0.225 1 97.69 310 GLU A O 1
ATOM 2355 N N . LEU A 1 311 ? 3.887 37.344 1.261 1 98.25 311 LEU A N 1
ATOM 2356 C CA . LEU A 1 311 ? 4.883 36.688 2.1 1 98.25 311 LEU A CA 1
ATOM 2357 C C . LEU A 1 311 ? 5.504 35.5 1.375 1 98.25 311 LEU A C 1
ATOM 2359 O O . LEU A 1 311 ? 6.723 35.312 1.414 1 98.25 311 LEU A O 1
ATOM 2363 N N . LYS A 1 312 ? 4.691 34.688 0.774 1 97.5 312 LYS A N 1
ATOM 2364 C CA . LYS A 1 312 ? 5.203 33.531 0.041 1 97.5 312 LYS A CA 1
ATOM 2365 C C . LYS A 1 312 ? 6.219 33.938 -1.016 1 97.5 312 LYS A C 1
ATOM 2367 O O . LYS A 1 312 ? 7.27 33.312 -1.164 1 97.5 312 LYS A O 1
ATOM 2372 N N . ALA A 1 313 ? 5.914 35 -1.753 1 97.62 313 ALA A N 1
ATOM 2373 C CA . ALA A 1 313 ? 6.801 35.5 -2.793 1 97.62 313 ALA A CA 1
ATOM 2374 C C . ALA A 1 313 ? 8.125 35.969 -2.201 1 97.62 313 ALA A C 1
ATOM 2376 O O . ALA A 1 313 ? 9.195 35.719 -2.77 1 97.62 313 ALA A O 1
ATOM 2377 N N . ALA A 1 314 ? 8.047 36.688 -1.113 1 98.19 314 ALA A N 1
ATOM 2378 C CA . ALA A 1 314 ? 9.25 37.188 -0.462 1 98.19 314 ALA A CA 1
ATOM 2379 C C . ALA A 1 314 ? 10.148 36.062 0.012 1 98.19 314 ALA A C 1
ATOM 2381 O O . ALA A 1 314 ? 11.367 36.125 -0.151 1 98.19 314 ALA A O 1
ATOM 2382 N N . LEU A 1 315 ? 9.539 35.062 0.657 1 98.19 315 LEU A N 1
ATOM 2383 C CA . LEU A 1 315 ? 10.305 33.906 1.127 1 98.19 315 LEU A CA 1
ATOM 2384 C C . LEU A 1 315 ? 10.945 33.188 -0.041 1 98.19 315 LEU A C 1
ATOM 2386 O O . LEU A 1 315 ? 12.125 32.844 0.012 1 98.19 315 LEU A O 1
ATOM 2390 N N . THR A 1 316 ? 10.148 32.969 -1.071 1 96.38 316 THR A N 1
ATOM 2391 C CA . THR A 1 316 ? 10.656 32.312 -2.262 1 96.38 316 THR A CA 1
ATOM 2392 C C . THR A 1 316 ? 11.82 33.094 -2.863 1 96.38 316 THR A C 1
ATOM 2394 O O . THR A 1 316 ? 12.828 32.5 -3.254 1 96.38 316 THR A O 1
ATOM 2397 N N . ALA A 1 317 ? 11.711 34.344 -2.982 1 97 317 ALA A N 1
ATOM 2398 C CA . ALA A 1 317 ? 12.766 35.219 -3.523 1 97 317 ALA A CA 1
ATOM 2399 C C . ALA A 1 317 ? 14.039 35.125 -2.686 1 97 317 ALA A C 1
ATOM 2401 O O . ALA A 1 317 ? 15.148 35.219 -3.213 1 97 317 ALA A O 1
ATOM 2402 N N . ALA A 1 318 ? 13.859 34.875 -1.435 1 97.62 318 ALA A N 1
ATOM 2403 C CA . ALA A 1 318 ? 14.992 34.781 -0.523 1 97.62 318 ALA A CA 1
ATOM 2404 C C . ALA A 1 318 ? 15.555 33.344 -0.517 1 97.62 318 ALA A C 1
ATOM 2406 O O . ALA A 1 318 ? 16.453 33.031 0.273 1 97.62 318 ALA A O 1
ATOM 2407 N N . GLY A 1 319 ? 15 32.469 -1.307 1 96.62 319 GLY A N 1
ATOM 2408 C CA . GLY A 1 319 ? 15.484 31.094 -1.396 1 96.62 319 GLY A CA 1
ATOM 2409 C C . GLY A 1 319 ? 14.914 30.188 -0.321 1 96.62 319 GLY A C 1
ATOM 2410 O O . GLY A 1 319 ? 15.461 29.125 -0.045 1 96.62 319 GLY A O 1
ATOM 2411 N N . ILE A 1 320 ? 13.852 30.609 0.367 1 97.81 320 ILE A N 1
ATOM 2412 C CA . ILE A 1 320 ? 13.211 29.844 1.429 1 97.81 320 ILE A CA 1
ATOM 2413 C C . ILE A 1 320 ? 11.969 29.141 0.885 1 97.81 320 ILE A C 1
ATOM 2415 O O . ILE A 1 320 ? 11.023 29.797 0.44 1 97.81 320 ILE A O 1
ATOM 2419 N N . PRO A 1 321 ? 12 27.75 0.944 1 96.12 321 PRO A N 1
ATOM 2420 C CA . PRO A 1 321 ? 10.812 27.047 0.454 1 96.12 321 PRO A CA 1
ATOM 2421 C C . PRO A 1 321 ? 9.594 27.234 1.361 1 96.12 321 PRO A C 1
ATOM 2423 O O . PRO A 1 321 ? 9.742 27.344 2.582 1 96.12 321 PRO A O 1
ATOM 2426 N N . VAL A 1 322 ? 8.422 27.312 0.749 1 95.25 322 VAL A N 1
ATOM 2427 C CA . VAL A 1 322 ? 7.188 27.484 1.502 1 95.25 322 VAL A CA 1
ATOM 2428 C C . VAL A 1 322 ? 6.152 26.453 1.048 1 95.25 322 VAL A C 1
ATOM 2430 O O . VAL A 1 322 ? 6.27 25.891 -0.039 1 95.25 322 VAL A O 1
ATOM 2433 N N . GLY A 1 323 ? 5.281 26.125 1.921 1 94 323 GLY A N 1
ATOM 2434 C CA . GLY A 1 323 ? 4.164 25.25 1.602 1 94 323 GLY A CA 1
ATOM 2435 C C . GLY A 1 323 ? 2.83 25.781 2.092 1 94 323 GLY A C 1
ATOM 2436 O O . GLY A 1 323 ? 2.762 26.875 2.666 1 94 323 GLY A O 1
ATOM 2437 N N . VAL A 1 324 ? 1.793 25.141 1.712 1 95 324 VAL A N 1
ATOM 2438 C CA . VAL A 1 324 ? 0.445 25.375 2.223 1 95 324 VAL A CA 1
ATOM 2439 C C . VAL A 1 324 ? -0.181 24.047 2.646 1 95 324 VAL A C 1
ATOM 2441 O O . VAL A 1 324 ? -0.421 23.172 1.813 1 95 324 VAL A O 1
ATOM 2444 N N . HIS A 1 325 ? -0.286 23.859 3.877 1 95.06 325 HIS A N 1
ATOM 2445 C CA . HIS A 1 325 ? -0.903 22.656 4.418 1 95.06 325 HIS A CA 1
ATOM 2446 C C . HIS A 1 325 ? -2.256 22.969 5.047 1 95.06 325 HIS A C 1
ATOM 2448 O O . HIS A 1 325 ? -2.32 23.5 6.152 1 95.06 325 HIS A O 1
ATOM 2454 N N . TYR A 1 326 ? -3.291 22.641 4.441 1 95.44 326 TYR A N 1
ATOM 2455 C CA . TYR A 1 326 ? -3.576 21.938 3.189 1 95.44 326 TYR A CA 1
ATOM 2456 C C . TYR A 1 326 ? -4.75 22.594 2.463 1 95.44 326 TYR A C 1
ATOM 2458 O O . TYR A 1 326 ? -5.578 23.266 3.084 1 95.44 326 TYR A O 1
ATOM 2466 N N . LYS A 1 327 ? -4.844 22.406 1.183 1 96.06 327 LYS A N 1
ATOM 2467 C CA . LYS A 1 327 ? -6.113 22.719 0.535 1 96.06 327 LYS A CA 1
ATOM 2468 C C . LYS A 1 327 ? -7.258 21.922 1.161 1 96.06 327 LYS A C 1
ATOM 2470 O O . LYS A 1 327 ? -7.176 20.703 1.288 1 96.06 327 LYS A O 1
ATOM 2475 N N . PRO A 1 328 ? -8.266 22.625 1.608 1 98 328 PRO A N 1
ATOM 2476 C CA . PRO A 1 328 ? -9.375 21.922 2.246 1 98 328 PRO A CA 1
ATOM 2477 C C . PRO A 1 328 ? -10.055 20.922 1.309 1 98 328 PRO A C 1
ATOM 2479 O O . PRO A 1 328 ? -10.234 21.219 0.123 1 98 328 PRO A O 1
ATOM 2482 N N . ASN A 1 329 ? -10.453 19.812 1.849 1 98.31 329 ASN A N 1
ATOM 2483 C CA . ASN A 1 329 ? -10.953 18.703 1.035 1 98.31 329 ASN A CA 1
ATOM 2484 C C . ASN A 1 329 ? -12.312 19.031 0.423 1 98.31 329 ASN A C 1
ATOM 2486 O O . ASN A 1 329 ? -12.617 18.594 -0.685 1 98.31 329 ASN A O 1
ATOM 2490 N N . HIS A 1 330 ? -13.148 19.875 1.078 1 98.38 330 HIS A N 1
ATOM 2491 C CA . HIS A 1 330 ? -14.461 20.234 0.541 1 98.38 330 HIS A CA 1
ATOM 2492 C C . HIS A 1 330 ? -14.328 21.109 -0.695 1 98.38 330 HIS A C 1
ATOM 2494 O O . HIS A 1 330 ? -15.305 21.328 -1.417 1 98.38 330 HIS A O 1
ATOM 2500 N N . LEU A 1 331 ? -13.094 21.625 -0.932 1 97.38 331 LEU A N 1
ATOM 2501 C CA . LEU A 1 331 ? -12.844 22.438 -2.115 1 97.38 331 LEU A CA 1
ATOM 2502 C C . LEU A 1 331 ? -12.336 21.578 -3.268 1 97.38 331 LEU A C 1
ATOM 2504 O O . LEU A 1 331 ? -12.164 22.062 -4.387 1 97.38 331 LEU A O 1
ATOM 2508 N N . LEU A 1 332 ? -12.031 20.312 -3.062 1 97.69 332 LEU A N 1
ATOM 2509 C CA . LEU A 1 332 ? -11.68 19.375 -4.121 1 97.69 332 LEU A CA 1
ATOM 2510 C C . LEU A 1 332 ? -12.93 18.875 -4.84 1 97.69 332 LEU A C 1
ATOM 2512 O O . LEU A 1 332 ? -13.961 18.641 -4.211 1 97.69 332 LEU A O 1
ATOM 2516 N N . SER A 1 333 ? -12.812 18.625 -6.117 1 97.44 333 SER A N 1
ATOM 2517 C CA . SER A 1 333 ? -13.961 18.25 -6.945 1 97.44 333 SER A CA 1
ATOM 2518 C C . SER A 1 333 ? -14.648 17 -6.41 1 97.44 333 SER A C 1
ATOM 2520 O O . SER A 1 333 ? -15.875 16.938 -6.367 1 97.44 333 SER A O 1
ATOM 2522 N N . LEU A 1 334 ? -13.93 16.047 -5.973 1 96.5 334 LEU A N 1
ATOM 2523 C CA . LEU A 1 334 ? -14.461 14.766 -5.516 1 96.5 334 LEU A CA 1
ATOM 2524 C C . LEU A 1 334 ? -15.281 14.945 -4.242 1 96.5 334 LEU A C 1
ATOM 2526 O O . LEU A 1 334 ? -16.234 14.203 -4.012 1 96.5 334 LEU A O 1
ATOM 2530 N N . PHE A 1 335 ? -14.93 15.914 -3.438 1 97.69 335 PHE A N 1
ATOM 2531 C CA . PHE A 1 335 ? -15.531 16.031 -2.113 1 97.69 335 PHE A CA 1
ATOM 2532 C C . PHE A 1 335 ? -16.344 17.312 -1.997 1 97.69 335 PHE A C 1
ATOM 2534 O O . PHE A 1 335 ? -16.562 17.812 -0.895 1 97.69 335 PHE A O 1
ATOM 2541 N N . ARG A 1 336 ? -16.688 17.844 -3.102 1 96.5 336 ARG A N 1
ATOM 2542 C CA . ARG A 1 336 ? -17.562 19.016 -3.096 1 96.5 336 ARG A CA 1
ATOM 2543 C C . ARG A 1 336 ? -18.859 18.734 -2.363 1 96.5 336 ARG A C 1
ATOM 2545 O O . ARG A 1 336 ? -19.531 17.734 -2.631 1 96.5 336 ARG A O 1
ATOM 2552 N N . PRO A 1 337 ? -19.172 19.594 -1.467 1 95.06 337 PRO A N 1
ATOM 2553 C CA . PRO A 1 337 ? -20.406 19.328 -0.72 1 95.06 337 PRO A CA 1
ATOM 2554 C C . PRO A 1 337 ? -21.656 19.422 -1.594 1 95.06 337 PRO A C 1
ATOM 2556 O O . PRO A 1 337 ? -21.672 20.188 -2.568 1 95.06 337 PRO A O 1
ATOM 2559 N N . ALA A 1 338 ? -22.672 18.719 -1.17 1 93.19 338 ALA A N 1
ATOM 2560 C CA . ALA A 1 338 ? -23.969 18.812 -1.837 1 93.19 338 ALA A CA 1
ATOM 2561 C C . ALA A 1 338 ? -24.594 20.188 -1.642 1 93.19 338 ALA A C 1
ATOM 2563 O O . ALA A 1 338 ? -24.25 20.891 -0.689 1 93.19 338 ALA A O 1
ATOM 2564 N N . PRO A 1 339 ? -25.5 20.578 -2.57 1 93.31 339 PRO A N 1
ATOM 2565 C CA . PRO A 1 339 ? -26.188 21.844 -2.369 1 93.31 339 PRO A CA 1
ATOM 2566 C C . PRO A 1 339 ? -26.938 21.906 -1.036 1 93.31 339 PRO A C 1
ATOM 2568 O O . PRO A 1 339 ? -27.562 20.922 -0.628 1 93.31 339 PRO A O 1
ATOM 2571 N N . GLY A 1 340 ? -26.766 22.906 -0.338 1 92.5 340 GLY A N 1
ATOM 2572 C CA . GLY A 1 340 ? -27.484 23.094 0.915 1 92.5 340 GLY A CA 1
ATOM 2573 C C . GLY A 1 340 ? -26.688 22.656 2.127 1 92.5 340 GLY A C 1
ATOM 2574 O O . GLY A 1 340 ? -27.125 22.828 3.266 1 92.5 340 GLY A O 1
ATOM 2575 N N . SER A 1 341 ? -25.469 22.109 1.882 1 94.31 341 SER A N 1
ATOM 2576 C CA . SER A 1 341 ? -24.625 21.688 2.996 1 94.31 341 SER A CA 1
ATOM 2577 C C . SER A 1 341 ? -24.172 22.875 3.826 1 94.31 341 SER A C 1
ATOM 2579 O O . SER A 1 341 ? -24.078 24 3.314 1 94.31 341 SER A O 1
ATOM 2581 N N . LEU A 1 342 ? -24 22.609 5.098 1 96.44 342 LEU A N 1
ATOM 2582 C CA . LEU A 1 342 ? -23.469 23.641 5.98 1 96.44 342 LEU A CA 1
ATOM 2583 C C . LEU A 1 342 ? -22.109 24.141 5.496 1 96.44 342 LEU A C 1
ATOM 2585 O O . LEU A 1 342 ? -21.266 23.344 5.09 1 96.44 342 LEU A O 1
ATOM 2589 N N . PRO A 1 343 ? -21.906 25.438 5.48 1 97.69 343 PRO A N 1
ATOM 2590 C CA . PRO A 1 343 ? -20.625 25.984 5.023 1 97.69 343 PRO A CA 1
ATOM 2591 C C . PRO A 1 343 ? -19.484 25.734 6.012 1 97.69 343 PRO A C 1
ATOM 2593 O O . PRO A 1 343 ? -19.734 25.328 7.152 1 97.69 343 PRO A O 1
ATOM 2596 N N . LEU A 1 344 ? -18.297 25.891 5.598 1 98.69 344 LEU A N 1
ATOM 2597 C CA . LEU A 1 344 ? -17.094 25.75 6.398 1 98.69 344 LEU A CA 1
ATOM 2598 C C . LEU A 1 344 ? -16.281 27.047 6.379 1 98.69 344 LEU A C 1
ATOM 2600 O O . LEU A 1 344 ? -15.125 27.047 5.93 1 98.69 344 LEU A O 1
ATOM 2604 N N . PRO A 1 345 ? -16.812 28.109 6.926 1 98.56 345 PRO A N 1
ATOM 2605 C CA . PRO A 1 345 ? -16.219 29.438 6.734 1 98.56 345 PRO A CA 1
ATOM 2606 C C . PRO A 1 345 ? -14.852 29.578 7.395 1 98.56 345 PRO A C 1
ATOM 2608 O O . PRO A 1 345 ? -13.977 30.25 6.855 1 98.56 345 PRO A O 1
ATOM 2611 N N . VAL A 1 346 ? -14.672 28.969 8.539 1 98.81 346 VAL A N 1
ATOM 2612 C CA . VAL A 1 346 ? -13.398 29.109 9.227 1 98.81 346 VAL A CA 1
ATOM 2613 C C . VAL A 1 346 ? -12.305 28.375 8.453 1 98.81 346 VAL A C 1
ATOM 2615 O O . VAL A 1 346 ? -11.188 28.875 8.32 1 98.81 346 VAL A O 1
ATOM 2618 N N . THR A 1 347 ? -12.664 27.172 7.996 1 98.75 347 THR A N 1
ATOM 2619 C CA . THR A 1 347 ? -11.719 26.406 7.195 1 98.75 347 THR A CA 1
ATOM 2620 C C . THR A 1 347 ? -11.273 27.203 5.969 1 98.75 347 THR A C 1
ATOM 2622 O O . THR A 1 347 ? -10.086 27.25 5.648 1 98.75 347 THR A O 1
ATOM 2625 N N . GLU A 1 348 ? -12.172 27.828 5.293 1 98.31 348 GLU A N 1
ATOM 2626 C CA . GLU A 1 348 ? -11.867 28.625 4.102 1 98.31 348 GLU A CA 1
ATOM 2627 C C . GLU A 1 348 ? -11.023 29.844 4.449 1 98.31 348 GLU A C 1
ATOM 2629 O O . GLU A 1 348 ? -10.094 30.188 3.715 1 98.31 348 GLU A O 1
ATOM 2634 N N . GLN A 1 349 ? -11.367 30.453 5.535 1 98.38 349 GLN A N 1
ATOM 2635 C CA . GLN A 1 349 ? -10.57 31.578 6 1 98.38 349 GLN A CA 1
ATOM 2636 C C . GLN A 1 349 ? -9.125 31.156 6.27 1 98.38 349 GLN A C 1
ATOM 2638 O O . GLN A 1 349 ? -8.188 31.797 5.805 1 98.38 349 GLN A O 1
ATOM 2643 N N . LEU A 1 350 ? -8.953 30.062 6.996 1 98.38 350 LEU A N 1
ATOM 2644 C CA . LEU A 1 350 ? -7.621 29.594 7.336 1 98.38 350 LEU A CA 1
ATOM 2645 C C . LEU A 1 350 ? -6.84 29.219 6.082 1 98.38 350 LEU A C 1
ATOM 2647 O O . LEU A 1 350 ? -5.641 29.484 5.988 1 98.38 350 LEU A O 1
ATOM 2651 N N . TYR A 1 351 ? -7.496 28.609 5.137 1 97.19 351 TYR A N 1
ATOM 2652 C CA . TYR A 1 351 ? -6.836 28.25 3.887 1 97.19 351 TYR A CA 1
ATOM 2653 C C . TYR A 1 351 ? -6.266 29.484 3.203 1 97.19 351 TYR A C 1
ATOM 2655 O O . TYR A 1 351 ? -5.172 29.438 2.633 1 97.19 351 TYR A O 1
ATOM 2663 N N . GLY A 1 352 ? -6.91 30.562 3.301 1 97.44 352 GLY A N 1
ATOM 2664 C CA . GLY A 1 352 ? -6.469 31.812 2.705 1 97.44 352 GLY A CA 1
ATOM 2665 C C . GLY A 1 352 ? -5.348 32.469 3.48 1 97.44 352 GLY A C 1
ATOM 2666 O O . GLY A 1 352 ? -4.719 33.406 2.988 1 97.44 352 GLY A O 1
ATOM 2667 N N . GLU A 1 353 ? -5.027 31.938 4.641 1 98.38 353 GLU A N 1
ATOM 2668 C CA . GLU A 1 353 ? -4.082 32.625 5.516 1 98.38 353 GLU A CA 1
ATOM 2669 C C . GLU A 1 353 ? -2.84 31.781 5.762 1 98.38 353 GLU A C 1
ATOM 2671 O O . GLU A 1 353 ? -1.775 32.312 6.094 1 98.38 353 GLU A O 1
ATOM 2676 N N . LEU A 1 354 ? -2.859 30.5 5.59 1 97.94 354 LEU A N 1
ATOM 2677 C CA . LEU A 1 354 ? -1.847 29.578 6.09 1 97.94 354 LEU A CA 1
ATOM 2678 C C . LEU A 1 354 ? -0.638 29.547 5.16 1 97.94 354 LEU A C 1
ATOM 2680 O O . LEU A 1 354 ? -0.788 29.422 3.943 1 97.94 354 LEU A O 1
ATOM 2684 N N . VAL A 1 355 ? 0.489 29.688 5.719 1 98.06 355 VAL A N 1
ATOM 2685 C CA . VAL A 1 355 ? 1.783 29.469 5.082 1 98.06 355 VAL A CA 1
ATOM 2686 C C . VAL A 1 355 ? 2.623 28.516 5.934 1 98.06 355 VAL A C 1
ATOM 2688 O O . VAL A 1 355 ? 2.752 28.703 7.145 1 98.06 355 VAL A O 1
ATOM 2691 N N . THR A 1 356 ? 3.086 27.484 5.328 1 97.88 356 THR A N 1
ATOM 2692 C CA . THR A 1 356 ? 3.93 26.516 6.031 1 97.88 356 THR A CA 1
ATOM 2693 C C . THR A 1 356 ? 5.406 26.875 5.863 1 97.88 356 THR A C 1
ATOM 2695 O O . THR A 1 356 ? 5.871 27.109 4.746 1 97.88 356 THR A O 1
ATOM 2698 N N . LEU A 1 357 ? 6.133 26.906 6.926 1 98.5 357 LEU A N 1
ATOM 2699 C CA . LEU A 1 357 ? 7.547 27.266 6.965 1 98.5 357 LEU A CA 1
ATOM 2700 C C . LEU A 1 357 ? 8.414 26.016 7.102 1 98.5 357 LEU A C 1
ATOM 2702 O O . LEU A 1 357 ? 7.926 24.953 7.508 1 98.5 357 LEU A O 1
ATOM 2706 N N . PRO A 1 358 ? 9.719 26.141 6.75 1 98.38 358 PRO A N 1
ATOM 2707 C CA . PRO A 1 358 ? 10.617 24.984 6.863 1 98.38 358 PRO A CA 1
ATOM 2708 C C . PRO A 1 358 ? 10.711 24.453 8.289 1 98.38 358 PRO A C 1
ATOM 2710 O O . PRO A 1 358 ? 10.844 25.234 9.242 1 98.38 358 PRO A O 1
ATOM 2713 N N . MET A 1 359 ? 10.602 23.156 8.414 1 98.38 359 MET A N 1
ATOM 2714 C CA . MET A 1 359 ? 10.727 22.5 9.711 1 98.38 359 MET A CA 1
ATOM 2715 C C . MET A 1 359 ? 11.234 21.062 9.547 1 98.38 359 MET A C 1
ATOM 2717 O O . MET A 1 359 ? 10.562 20.219 8.945 1 98.38 359 MET A O 1
ATOM 2721 N N . HIS A 1 360 ? 12.375 20.703 9.969 1 97.5 360 HIS A N 1
ATOM 2722 C CA . HIS A 1 360 ? 12.984 19.391 10.102 1 97.5 360 HIS A CA 1
ATOM 2723 C C . HIS A 1 360 ? 14.289 19.453 10.898 1 97.5 360 HIS A C 1
ATOM 2725 O O . HIS A 1 360 ? 14.922 20.516 10.961 1 97.5 360 HIS A O 1
ATOM 2731 N N . PRO A 1 361 ? 14.734 18.328 11.414 1 97.25 361 PRO A N 1
ATOM 2732 C CA . PRO A 1 361 ? 15.891 18.344 12.32 1 97.25 361 PRO A CA 1
ATOM 2733 C C . PRO A 1 361 ? 17.188 18.734 11.609 1 97.25 361 PRO A C 1
ATOM 2735 O O . PRO A 1 361 ? 18.188 19.016 12.266 1 97.25 361 PRO A O 1
ATOM 2738 N N . GLY A 1 362 ? 17.156 18.781 10.336 1 95.94 362 GLY A N 1
ATOM 2739 C CA . GLY A 1 362 ? 18.359 19.125 9.586 1 95.94 362 GLY A CA 1
ATOM 2740 C C . GLY A 1 362 ? 18.578 20.625 9.469 1 95.94 362 GLY A C 1
ATOM 2741 O O . GLY A 1 362 ? 19.625 21.062 9 1 95.94 362 GLY A O 1
ATOM 2742 N N . LEU A 1 363 ? 17.609 21.453 9.891 1 97.62 363 LEU A N 1
ATOM 2743 C CA . LEU A 1 363 ? 17.766 22.891 9.898 1 97.62 363 LEU A CA 1
ATOM 2744 C C . LEU A 1 363 ? 18.641 23.344 11.07 1 97.62 363 LEU A C 1
ATOM 2746 O O . LEU A 1 363 ? 18.641 22.719 12.125 1 97.62 363 LEU A O 1
ATOM 2750 N N . SER A 1 364 ? 19.359 24.438 10.867 1 97.5 364 SER A N 1
ATOM 2751 C CA . SER A 1 364 ? 20.094 25.078 11.961 1 97.5 364 SER A CA 1
ATOM 2752 C C . SER A 1 364 ? 19.266 26.203 12.586 1 97.5 364 SER A C 1
ATOM 2754 O O . SER A 1 364 ? 18.297 26.672 11.984 1 97.5 364 SER A O 1
ATOM 2756 N N . ALA A 1 365 ? 19.688 26.547 13.789 1 98.19 365 ALA A N 1
ATOM 2757 C CA . ALA A 1 365 ? 19.078 27.719 14.422 1 98.19 365 ALA A CA 1
ATOM 2758 C C . ALA A 1 365 ? 19.234 28.953 13.547 1 98.19 365 ALA A C 1
ATOM 2760 O O . ALA A 1 365 ? 18.312 29.766 13.453 1 98.19 365 ALA A O 1
ATOM 2761 N N . ALA A 1 366 ? 20.328 29.078 12.891 1 98.19 366 ALA A N 1
ATOM 2762 C CA . ALA A 1 366 ? 20.594 30.203 12.008 1 98.19 366 ALA A CA 1
ATOM 2763 C C . ALA A 1 366 ? 19.641 30.219 10.82 1 98.19 366 ALA A C 1
ATOM 2765 O O . ALA A 1 366 ? 19.234 31.281 10.359 1 98.19 366 ALA A O 1
ATOM 2766 N N . ASP A 1 367 ? 19.375 29 10.297 1 98.19 367 ASP A N 1
ATOM 2767 C CA . ASP A 1 367 ? 18.391 28.891 9.219 1 98.19 367 ASP A CA 1
ATOM 2768 C C . ASP A 1 367 ? 17.047 29.484 9.641 1 98.19 367 ASP A C 1
ATOM 2770 O O . ASP A 1 367 ? 16.453 30.281 8.922 1 98.19 367 ASP A O 1
ATOM 2774 N N . VAL A 1 368 ? 16.578 29.156 10.844 1 98.56 368 VAL A N 1
ATOM 2775 C CA . VAL A 1 368 ? 15.266 29.547 11.328 1 98.56 368 VAL A CA 1
ATOM 2776 C C . VAL A 1 368 ? 15.266 31.047 11.656 1 98.56 368 VAL A C 1
ATOM 2778 O O . VAL A 1 368 ? 14.289 31.75 11.383 1 98.56 368 VAL A O 1
ATOM 2781 N N . GLU A 1 369 ? 16.375 31.531 12.211 1 98.44 369 GLU A N 1
ATOM 2782 C CA . GLU A 1 369 ? 16.516 32.969 12.461 1 98.44 369 GLU A CA 1
ATOM 2783 C C . GLU A 1 369 ? 16.406 33.75 11.164 1 98.44 369 GLU A C 1
ATOM 2785 O O . GLU A 1 369 ? 15.742 34.781 11.117 1 98.44 369 GLU A O 1
ATOM 2790 N N . HIS A 1 370 ? 17.047 33.219 10.164 1 98.19 370 HIS A N 1
ATOM 2791 C CA . HIS A 1 370 ? 17.016 33.875 8.859 1 98.19 370 HIS A CA 1
ATOM 2792 C C . HIS A 1 370 ? 15.586 33.906 8.312 1 98.19 370 HIS A C 1
ATOM 2794 O O . HIS A 1 370 ? 15.148 34.938 7.785 1 98.19 370 HIS A O 1
ATOM 2800 N N . ILE A 1 371 ? 14.883 32.812 8.391 1 98.69 371 ILE A N 1
ATOM 2801 C CA . ILE A 1 371 ? 13.492 32.719 7.957 1 98.69 371 ILE A CA 1
ATOM 2802 C C . ILE A 1 371 ? 12.672 33.781 8.688 1 98.69 371 ILE A C 1
ATOM 2804 O O . ILE A 1 371 ? 11.922 34.531 8.055 1 98.69 371 ILE A O 1
ATOM 2808 N N . CYS A 1 372 ? 12.844 33.906 9.977 1 98.56 372 CYS A N 1
ATOM 2809 C CA . CYS A 1 372 ? 12.094 34.875 10.789 1 98.56 372 CYS A CA 1
ATOM 2810 C C . CYS A 1 372 ? 12.438 36.312 10.398 1 98.56 372 CYS A C 1
ATOM 2812 O O . CYS A 1 372 ? 11.57 37.188 10.398 1 98.56 372 CYS A O 1
ATOM 2814 N N . ASP A 1 373 ? 13.727 36.531 10.055 1 98.38 373 ASP A N 1
ATOM 2815 C CA . ASP A 1 373 ? 14.141 37.875 9.617 1 98.38 373 ASP A CA 1
ATOM 2816 C C . ASP A 1 373 ? 13.406 38.281 8.344 1 98.38 373 ASP A C 1
ATOM 2818 O O . ASP A 1 373 ? 12.938 39.406 8.234 1 98.38 373 ASP A O 1
ATOM 2822 N N . VAL A 1 374 ? 13.352 37.344 7.422 1 98.44 374 VAL A N 1
ATOM 2823 C CA . VAL A 1 374 ? 12.695 37.625 6.148 1 98.44 374 VAL A CA 1
ATOM 2824 C C . VAL A 1 374 ? 11.211 37.875 6.379 1 98.44 374 VAL A C 1
ATOM 2826 O O . VAL A 1 374 ? 10.641 38.812 5.793 1 98.44 374 VAL A O 1
ATOM 2829 N N . ILE A 1 375 ? 10.586 37.156 7.227 1 98.62 375 ILE A N 1
ATOM 2830 C CA . ILE A 1 375 ? 9.164 37.312 7.535 1 98.62 375 ILE A CA 1
ATOM 2831 C C . ILE A 1 375 ? 8.922 38.656 8.18 1 98.62 375 ILE A C 1
ATOM 2833 O O . ILE A 1 375 ? 8.031 39.406 7.77 1 98.62 375 ILE A O 1
ATOM 2837 N N . THR A 1 376 ? 9.734 39.031 9.148 1 98 376 THR A N 1
ATOM 2838 C CA . THR A 1 376 ? 9.594 40.281 9.875 1 98 376 THR A CA 1
ATOM 2839 C C . THR A 1 376 ? 9.766 41.469 8.945 1 98 376 THR A C 1
ATOM 2841 O O . THR A 1 376 ? 9.008 42.438 9.008 1 98 376 THR A O 1
ATOM 2844 N N . ALA A 1 377 ? 10.727 41.344 8.07 1 97.75 377 ALA A N 1
ATOM 2845 C CA . ALA A 1 377 ? 10.992 42.438 7.129 1 97.75 377 ALA A CA 1
ATOM 2846 C C . ALA A 1 377 ? 9.828 42.594 6.152 1 97.75 377 ALA A C 1
ATOM 2848 O O . ALA A 1 377 ? 9.516 43.719 5.734 1 97.75 377 ALA A O 1
ATOM 2849 N N . THR A 1 378 ? 9.258 41.469 5.793 1 97.81 378 THR A N 1
ATOM 2850 C CA . THR A 1 378 ? 8.195 41.5 4.793 1 97.81 378 THR A CA 1
ATOM 2851 C C . THR A 1 378 ? 6.902 42.031 5.391 1 97.81 378 THR A C 1
ATOM 2853 O O . THR A 1 378 ? 6.168 42.781 4.73 1 97.81 378 THR A O 1
ATOM 2856 N N . LEU A 1 379 ? 6.555 41.656 6.621 1 96.44 379 LEU A N 1
ATOM 2857 C CA . LEU A 1 379 ? 5.258 41.969 7.207 1 96.44 379 LEU A CA 1
ATOM 2858 C C . LEU A 1 379 ? 5.328 43.281 8.008 1 96.44 379 LEU A C 1
ATOM 2860 O O . LEU A 1 379 ? 4.297 43.812 8.43 1 96.44 379 LEU A O 1
ATOM 2864 N N . ALA A 1 380 ? 6.441 43.875 8.195 1 87.06 380 ALA A N 1
ATOM 2865 C CA . ALA A 1 380 ? 6.57 45.188 8.828 1 87.06 380 ALA A CA 1
ATOM 2866 C C . ALA A 1 380 ? 5.977 46.281 7.945 1 87.06 380 ALA A C 1
ATOM 2868 O O . ALA A 1 380 ? 5.969 46.156 6.719 1 87.06 380 ALA A O 1
ATOM 2869 N N . MET B 1 1 ? 22.078 -25.641 4.43 1 55.81 1 MET B N 1
ATOM 2870 C CA . MET B 1 1 ? 21.016 -24.656 4.418 1 55.81 1 MET B CA 1
ATOM 2871 C C . MET B 1 1 ? 19.688 -25.297 4.035 1 55.81 1 MET B C 1
ATOM 2873 O O . MET B 1 1 ? 19.625 -26.141 3.141 1 55.81 1 MET B O 1
ATOM 2877 N N . SER B 1 2 ? 18.688 -25.141 4.875 1 79.38 2 SER B N 1
ATOM 2878 C CA . SER B 1 2 ? 17.406 -25.797 4.652 1 79.38 2 SER B CA 1
ATOM 2879 C C . SER B 1 2 ? 16.75 -25.328 3.359 1 79.38 2 SER B C 1
ATOM 2881 O O . SER B 1 2 ? 16.828 -24.141 3.018 1 79.38 2 SER B O 1
ATOM 2883 N N . MET B 1 3 ? 16.453 -26.281 2.498 1 92.12 3 MET B N 1
ATOM 2884 C CA . MET B 1 3 ? 15.789 -26 1.227 1 92.12 3 MET B CA 1
ATOM 2885 C C . MET B 1 3 ? 14.531 -25.156 1.438 1 92.12 3 MET B C 1
ATOM 2887 O O . MET B 1 3 ? 13.789 -25.375 2.393 1 92.12 3 MET B O 1
ATOM 2891 N N . ARG B 1 4 ? 14.398 -24.156 0.631 1 93 4 ARG B N 1
ATOM 2892 C CA . ARG B 1 4 ? 13.219 -23.297 0.685 1 93 4 ARG B CA 1
ATOM 2893 C C . ARG B 1 4 ? 12.312 -23.531 -0.522 1 93 4 ARG B C 1
ATOM 2895 O O . ARG B 1 4 ? 12.797 -23.797 -1.626 1 93 4 ARG B O 1
ATOM 2902 N N . LEU B 1 5 ? 10.992 -23.469 -0.241 1 95.06 5 LEU B N 1
ATOM 2903 C CA . LEU B 1 5 ? 10.039 -23.578 -1.344 1 95.06 5 LEU B CA 1
ATOM 2904 C C . LEU B 1 5 ? 10.289 -22.484 -2.379 1 95.06 5 LEU B C 1
ATOM 2906 O O . LEU B 1 5 ? 10.281 -22.75 -3.582 1 95.06 5 LEU B O 1
ATOM 2910 N N . SER B 1 6 ? 10.414 -21.25 -1.921 1 94.06 6 SER B N 1
ATOM 2911 C CA . SER B 1 6 ? 10.773 -20.047 -2.674 1 94.06 6 SER B CA 1
ATOM 2912 C C . SER B 1 6 ? 11.711 -19.156 -1.87 1 94.06 6 SER B C 1
ATOM 2914 O O . SER B 1 6 ? 11.805 -19.281 -0.647 1 94.06 6 SER B O 1
ATOM 2916 N N . ARG B 1 7 ? 12.422 -18.344 -2.578 1 92.75 7 ARG B N 1
ATOM 2917 C CA . ARG B 1 7 ? 13.367 -17.469 -1.887 1 92.75 7 ARG B CA 1
ATOM 2918 C C . ARG B 1 7 ? 13.672 -16.219 -2.717 1 92.75 7 ARG B C 1
ATOM 2920 O O . ARG B 1 7 ? 13.734 -16.281 -3.947 1 92.75 7 ARG B O 1
ATOM 2927 N N . SER B 1 8 ? 13.82 -15.109 -1.953 1 93.88 8 SER B N 1
ATOM 2928 C CA . SER B 1 8 ? 14.359 -13.914 -2.605 1 93.88 8 SER B CA 1
ATOM 2929 C C . SER B 1 8 ? 15.812 -14.117 -3.004 1 93.88 8 SER B C 1
ATOM 2931 O O . SER B 1 8 ? 16.609 -14.656 -2.227 1 93.88 8 SER B O 1
ATOM 2933 N N . ILE B 1 9 ? 16.125 -13.75 -4.172 1 96.5 9 ILE B N 1
ATOM 2934 C CA . ILE B 1 9 ? 17.516 -13.781 -4.602 1 96.5 9 ILE B CA 1
ATOM 2935 C C . ILE B 1 9 ? 18.094 -12.359 -4.617 1 96.5 9 ILE B C 1
ATOM 2937 O O . ILE B 1 9 ? 17.969 -11.656 -5.621 1 96.5 9 ILE B O 1
ATOM 2941 N N . VAL B 1 10 ? 18.656 -11.938 -3.504 1 97.69 10 VAL B N 1
ATOM 2942 C CA . VAL B 1 10 ? 19.188 -10.594 -3.299 1 97.69 10 VAL B CA 1
ATOM 2943 C C . VAL B 1 10 ? 20.562 -10.672 -2.639 1 97.69 10 VAL B C 1
ATOM 2945 O O . VAL B 1 10 ? 20.938 -11.711 -2.086 1 97.69 10 VAL B O 1
ATOM 2948 N N . GLY B 1 11 ? 21.344 -9.641 -2.734 1 97.56 11 GLY B N 1
ATOM 2949 C CA . GLY B 1 11 ? 22.688 -9.609 -2.17 1 97.56 11 GLY B CA 1
ATOM 2950 C C . GLY B 1 11 ? 23.25 -8.203 -2.043 1 97.56 11 GLY B C 1
ATOM 2951 O O . GLY B 1 11 ? 22.5 -7.25 -1.807 1 97.56 11 GLY B O 1
ATOM 2952 N N . GLU B 1 12 ? 24.547 -8.164 -2.184 1 98.25 12 GLU B N 1
ATOM 2953 C CA . GLU B 1 12 ? 25.25 -6.918 -1.921 1 98.25 12 GLU B CA 1
ATOM 2954 C C . GLU B 1 12 ? 24.891 -5.848 -2.947 1 98.25 12 GLU B C 1
ATOM 2956 O O . GLU B 1 12 ? 24.844 -4.66 -2.623 1 98.25 12 GLU B O 1
ATOM 2961 N N . ALA B 1 13 ? 24.672 -6.25 -4.188 1 98.56 13 ALA B N 1
ATOM 2962 C CA . ALA B 1 13 ? 24.328 -5.281 -5.23 1 98.56 13 ALA B CA 1
ATOM 2963 C C . ALA B 1 13 ? 23.047 -4.543 -4.902 1 98.56 13 ALA B C 1
ATOM 2965 O O . ALA B 1 13 ? 22.953 -3.324 -5.066 1 98.56 13 ALA B O 1
ATOM 2966 N N . GLU B 1 14 ? 22.031 -5.266 -4.504 1 98.69 14 GLU B N 1
ATOM 2967 C CA . GLU B 1 14 ? 20.766 -4.656 -4.082 1 98.69 14 GLU B CA 1
ATOM 2968 C C . GLU B 1 14 ? 20.969 -3.773 -2.854 1 98.69 14 GLU B C 1
ATOM 2970 O O . GLU B 1 14 ? 20.422 -2.668 -2.783 1 98.69 14 GLU B O 1
ATOM 2975 N N . ALA B 1 15 ? 21.734 -4.293 -1.855 1 98.5 15 ALA B N 1
ATOM 2976 C CA . ALA B 1 15 ? 22 -3.543 -0.629 1 98.5 15 ALA B CA 1
ATOM 2977 C C . ALA B 1 15 ? 22.688 -2.221 -0.933 1 98.5 15 ALA B C 1
ATOM 2979 O O . ALA B 1 15 ? 22.359 -1.188 -0.344 1 98.5 15 ALA B O 1
ATOM 2980 N N . GLU B 1 16 ? 23.641 -2.242 -1.812 1 98.5 16 GLU B N 1
ATOM 2981 C CA . GLU B 1 16 ? 24.375 -1.037 -2.174 1 98.5 16 GLU B CA 1
ATOM 2982 C C . GLU B 1 16 ? 23.484 -0.032 -2.891 1 98.5 16 GLU B C 1
ATOM 2984 O O . GLU B 1 16 ? 23.625 1.178 -2.697 1 98.5 16 GLU B O 1
ATOM 2989 N N . ALA B 1 17 ? 22.641 -0.5 -3.76 1 98.62 17 ALA B N 1
ATOM 2990 C CA . ALA B 1 17 ? 21.688 0.382 -4.434 1 98.62 17 ALA B CA 1
ATOM 2991 C C . ALA B 1 17 ? 20.812 1.111 -3.424 1 98.62 17 ALA B C 1
ATOM 2993 O O . ALA B 1 17 ? 20.547 2.309 -3.566 1 98.62 17 ALA B O 1
ATOM 2994 N N . VAL B 1 18 ? 20.375 0.398 -2.393 1 98.5 18 VAL B N 1
ATOM 2995 C CA . VAL B 1 18 ? 19.531 0.996 -1.364 1 98.5 18 VAL B CA 1
ATOM 2996 C C . VAL B 1 18 ? 20.344 1.988 -0.539 1 98.5 18 VAL B C 1
ATOM 2998 O O . VAL B 1 18 ? 19.844 3.062 -0.185 1 98.5 18 VAL B O 1
ATOM 3001 N N . ARG B 1 19 ? 21.547 1.606 -0.208 1 98.44 19 ARG B N 1
ATOM 3002 C CA . ARG B 1 19 ? 22.422 2.5 0.544 1 98.44 19 ARG B CA 1
ATOM 3003 C C . ARG B 1 19 ? 22.578 3.84 -0.167 1 98.44 19 ARG B C 1
ATOM 3005 O O . ARG B 1 19 ? 22.547 4.895 0.473 1 98.44 19 ARG B O 1
ATOM 3012 N N . ARG B 1 20 ? 22.75 3.842 -1.46 1 98.12 20 ARG B N 1
ATOM 3013 C CA . ARG B 1 20 ? 22.891 5.07 -2.236 1 98.12 20 ARG B CA 1
ATOM 3014 C C . ARG B 1 20 ? 21.656 5.953 -2.094 1 98.12 20 ARG B C 1
ATOM 3016 O O . ARG B 1 20 ? 21.781 7.172 -1.931 1 98.12 20 ARG B O 1
ATOM 3023 N N . VAL B 1 21 ? 20.484 5.336 -2.178 1 97.88 21 VAL B N 1
ATOM 3024 C CA . VAL B 1 21 ? 19.25 6.09 -2.033 1 97.88 21 VAL B CA 1
ATOM 3025 C C . VAL B 1 21 ? 19.203 6.75 -0.657 1 97.88 21 VAL B C 1
ATOM 3027 O O . VAL B 1 21 ? 18.844 7.922 -0.536 1 97.88 21 VAL B O 1
ATOM 3030 N N . ILE B 1 22 ? 19.547 6.008 0.414 1 98 22 ILE B N 1
ATOM 3031 C CA . ILE B 1 22 ? 19.422 6.473 1.79 1 98 22 ILE B CA 1
ATOM 3032 C C . ILE B 1 22 ? 20.469 7.543 2.078 1 98 22 ILE B C 1
ATOM 3034 O O . ILE B 1 22 ? 20.141 8.609 2.611 1 98 22 ILE B O 1
ATOM 3038 N N . VAL B 1 23 ? 21.688 7.297 1.695 1 97.19 23 VAL B N 1
ATOM 3039 C CA . VAL B 1 23 ? 22.797 8.109 2.168 1 97.19 23 VAL B CA 1
ATOM 3040 C C . VAL B 1 23 ? 23.062 9.25 1.191 1 97.19 23 VAL B C 1
ATOM 3042 O O . VAL B 1 23 ? 23.438 10.359 1.6 1 97.19 23 VAL B O 1
ATOM 3045 N N . GLU B 1 24 ? 22.812 9.023 -0.079 1 93.62 24 GLU B N 1
ATOM 3046 C CA . GLU B 1 24 ? 23.156 10.031 -1.08 1 93.62 24 GLU B CA 1
ATOM 3047 C C . GLU B 1 24 ? 21.922 10.82 -1.518 1 93.62 24 GLU B C 1
ATOM 3049 O O . GLU B 1 24 ? 21.953 12.047 -1.57 1 93.62 24 GLU B O 1
ATOM 3054 N N . ASP B 1 25 ? 20.859 10.234 -1.853 1 87.19 25 ASP B N 1
ATOM 3055 C CA . ASP B 1 25 ? 19.656 10.914 -2.318 1 87.19 25 ASP B CA 1
ATOM 3056 C C . ASP B 1 25 ? 18.891 11.539 -1.153 1 87.19 25 ASP B C 1
ATOM 3058 O O . ASP B 1 25 ? 18.547 12.719 -1.197 1 87.19 25 ASP B O 1
ATOM 3062 N N . GLY B 1 26 ? 18.609 10.734 -0.131 1 87.38 26 GLY B N 1
ATOM 3063 C CA . GLY B 1 26 ? 17.922 11.18 1.063 1 87.38 26 GLY B CA 1
ATOM 3064 C C . GLY B 1 26 ? 16.406 11.281 0.875 1 87.38 26 GLY B C 1
ATOM 3065 O O . GLY B 1 26 ? 15.688 11.641 1.805 1 87.38 26 GLY B O 1
ATOM 3066 N N . TYR B 1 27 ? 15.938 11.141 -0.315 1 87.31 27 TYR B N 1
ATOM 3067 C CA . TYR B 1 27 ? 14.516 11.109 -0.612 1 87.31 27 TYR B CA 1
ATOM 3068 C C . TYR B 1 27 ? 14.031 9.672 -0.794 1 87.31 27 TYR B C 1
ATOM 3070 O O . TYR B 1 27 ? 14.297 9.047 -1.822 1 87.31 27 TYR B O 1
ATOM 3078 N N . LEU B 1 28 ? 13.258 9.172 0.167 1 92.69 28 LEU B N 1
ATOM 3079 C CA . LEU B 1 28 ? 12.977 7.738 0.264 1 92.69 28 LEU B CA 1
ATOM 3080 C C . LEU B 1 28 ? 11.664 7.395 -0.421 1 92.69 28 LEU B C 1
ATOM 3082 O O . LEU B 1 28 ? 11.43 6.238 -0.789 1 92.69 28 LEU B O 1
ATOM 3086 N N . GLY B 1 29 ? 10.742 8.367 -0.516 1 92.81 29 GLY B N 1
ATOM 3087 C CA . GLY B 1 29 ? 9.453 8.133 -1.15 1 92.81 29 GLY B CA 1
ATOM 3088 C C . GLY B 1 29 ? 9.547 7.973 -2.656 1 92.81 29 GLY B C 1
ATOM 3089 O O . GLY B 1 29 ? 10.617 7.656 -3.184 1 92.81 29 GLY B O 1
ATOM 3090 N N . MET B 1 30 ? 8.5 8.062 -3.312 1 95 30 MET B N 1
ATOM 3091 C CA . MET B 1 30 ? 8.508 7.957 -4.77 1 95 30 MET B CA 1
ATOM 3092 C C . MET B 1 30 ? 9.25 9.133 -5.391 1 95 30 MET B C 1
ATOM 3094 O O . MET B 1 30 ? 8.93 10.289 -5.121 1 95 30 MET B O 1
ATOM 3098 N N . GLY B 1 31 ? 10.219 8.844 -6.172 1 94.44 31 GLY B N 1
ATOM 3099 C CA . GLY B 1 31 ? 11.039 9.883 -6.789 1 94.44 31 GLY B CA 1
ATOM 3100 C C . GLY B 1 31 ? 11.805 9.391 -8 1 94.44 31 GLY B C 1
ATOM 3101 O O . GLY B 1 31 ? 11.242 8.711 -8.867 1 94.44 31 GLY B O 1
ATOM 3102 N N . HIS B 1 32 ? 13.047 9.82 -8.047 1 94.62 32 HIS B N 1
ATOM 3103 C CA . HIS B 1 32 ? 13.867 9.633 -9.242 1 94.62 32 HIS B CA 1
ATOM 3104 C C . HIS B 1 32 ? 14.102 8.156 -9.523 1 94.62 32 HIS B C 1
ATOM 3106 O O . HIS B 1 32 ? 14.047 7.719 -10.68 1 94.62 32 HIS B O 1
ATOM 3112 N N . GLU B 1 33 ? 14.438 7.34 -8.508 1 97.44 33 GLU B N 1
ATOM 3113 C CA . GLU B 1 33 ? 14.68 5.91 -8.695 1 97.44 33 GLU B CA 1
ATOM 3114 C C . GLU B 1 33 ? 13.438 5.215 -9.25 1 97.44 33 GLU B C 1
ATOM 3116 O O . GLU B 1 33 ? 13.547 4.316 -10.086 1 97.44 33 GLU B O 1
ATOM 3121 N N . THR B 1 34 ? 12.289 5.605 -8.773 1 98.12 34 THR B N 1
ATOM 3122 C CA . THR B 1 34 ? 11.039 5.039 -9.273 1 98.12 34 THR B CA 1
ATOM 3123 C C . THR B 1 34 ? 10.844 5.387 -10.742 1 98.12 34 THR B C 1
ATOM 3125 O O . THR B 1 34 ? 10.43 4.539 -11.539 1 98.12 34 THR B O 1
ATOM 3128 N N . CYS B 1 35 ? 11.141 6.617 -11.062 1 97.88 35 CYS B N 1
ATOM 3129 C CA . CYS B 1 35 ? 11.047 7.059 -12.453 1 97.88 35 CYS B CA 1
ATOM 3130 C C . CYS B 1 35 ? 11.945 6.223 -13.352 1 97.88 35 CYS B C 1
ATOM 3132 O O . CYS B 1 35 ? 11.516 5.754 -14.406 1 97.88 35 CYS B O 1
ATOM 3134 N N . LEU B 1 36 ? 13.164 6.031 -12.945 1 98.44 36 LEU B N 1
ATOM 3135 C CA . LEU B 1 36 ? 14.117 5.246 -13.719 1 98.44 36 LEU B CA 1
ATOM 3136 C C . LEU B 1 36 ? 13.656 3.797 -13.844 1 98.44 36 LEU B C 1
ATOM 3138 O O . LEU B 1 36 ? 13.773 3.193 -14.914 1 98.44 36 LEU B O 1
ATOM 3142 N N . PHE B 1 37 ? 13.172 3.244 -12.773 1 98.81 37 PHE B N 1
ATOM 3143 C CA . PHE B 1 37 ? 12.695 1.868 -12.812 1 98.81 37 PHE B CA 1
ATOM 3144 C C . PHE B 1 37 ? 11.57 1.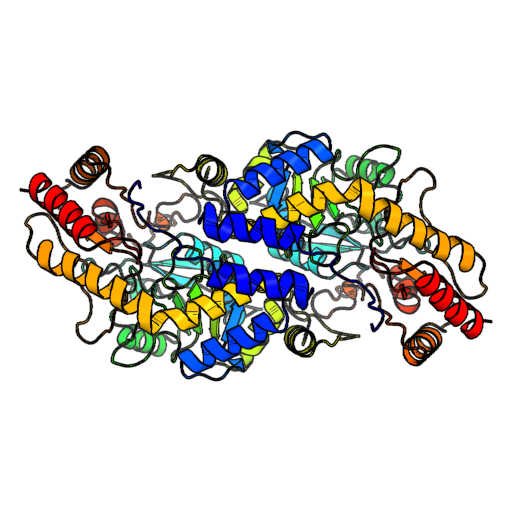716 -13.828 1 98.81 37 PHE B C 1
ATOM 3146 O O . PHE B 1 37 ? 11.555 0.769 -14.617 1 98.81 37 PHE B O 1
ATOM 3153 N N . GLU B 1 38 ? 10.578 2.652 -13.805 1 98.81 38 GLU B N 1
ATOM 3154 C CA . GLU B 1 38 ? 9.477 2.609 -14.758 1 98.81 38 GLU B CA 1
ATOM 3155 C C . GLU B 1 38 ? 9.992 2.713 -16.188 1 98.81 38 GLU B C 1
ATOM 3157 O O . GLU B 1 38 ? 9.508 2.01 -17.078 1 98.81 38 GLU B O 1
ATOM 3162 N N . GLN B 1 39 ? 10.984 3.539 -16.422 1 98.81 39 GLN B N 1
ATOM 3163 C CA . GLN B 1 39 ? 11.586 3.672 -17.75 1 98.81 39 GLN B CA 1
ATOM 3164 C C . GLN B 1 39 ? 12.281 2.383 -18.172 1 98.81 39 GLN B C 1
ATOM 3166 O O . GLN B 1 39 ? 12.18 1.96 -19.312 1 98.81 39 GLN B O 1
ATOM 3171 N N . GLU B 1 40 ? 13.008 1.817 -17.266 1 98.94 40 GLU B N 1
ATOM 3172 C CA . GLU B 1 40 ? 13.734 0.586 -17.547 1 98.94 40 GLU B CA 1
ATOM 3173 C C . GLU B 1 40 ? 12.781 -0.58 -17.781 1 98.94 40 GLU B C 1
ATOM 3175 O O . GLU B 1 40 ? 13.023 -1.421 -18.656 1 98.94 40 GLU B O 1
ATOM 3180 N N . LEU B 1 41 ? 11.688 -0.651 -17.016 1 98.94 41 LEU B N 1
ATOM 3181 C CA . LEU B 1 41 ? 10.648 -1.648 -17.25 1 98.94 41 LEU B CA 1
ATOM 3182 C C . LEU B 1 41 ? 10.031 -1.475 -18.641 1 98.94 41 LEU B C 1
ATOM 3184 O O . LEU B 1 41 ? 9.82 -2.455 -19.359 1 98.94 41 LEU B O 1
ATOM 3188 N N . ALA B 1 42 ? 9.719 -0.223 -18.953 1 98.94 42 ALA B N 1
ATOM 3189 C CA . ALA B 1 42 ? 9.156 0.075 -20.266 1 98.94 42 ALA B CA 1
ATOM 3190 C C . ALA B 1 42 ? 10.094 -0.382 -21.375 1 98.94 42 ALA B C 1
ATOM 3192 O O . ALA B 1 42 ? 9.656 -0.999 -22.344 1 98.94 42 ALA B O 1
ATOM 3193 N N . ALA B 1 43 ? 11.336 -0.042 -21.219 1 98.88 43 ALA B N 1
ATOM 3194 C CA . ALA B 1 43 ? 12.336 -0.441 -22.203 1 98.88 43 ALA B CA 1
ATOM 3195 C C . ALA B 1 43 ? 12.414 -1.961 -22.328 1 98.88 43 ALA B C 1
ATOM 3197 O O . ALA B 1 43 ? 12.477 -2.498 -23.438 1 98.88 43 ALA B O 1
ATOM 3198 N N . TYR B 1 44 ? 12.445 -2.629 -21.234 1 98.88 44 TYR B N 1
ATOM 3199 C CA . TYR B 1 44 ? 12.516 -4.086 -21.219 1 98.88 44 TYR B CA 1
ATOM 3200 C C . TYR B 1 44 ? 11.32 -4.695 -21.953 1 98.88 44 TYR B C 1
ATOM 3202 O O . TYR B 1 44 ? 11.469 -5.668 -22.688 1 98.88 44 TYR B O 1
ATOM 3210 N N . LEU B 1 45 ? 10.133 -4.152 -21.719 1 98.81 45 LEU B N 1
ATOM 3211 C CA . LEU B 1 45 ? 8.891 -4.691 -22.266 1 98.81 45 LEU B CA 1
ATOM 3212 C C . LEU B 1 45 ? 8.68 -4.223 -23.688 1 98.81 45 LEU B C 1
ATOM 3214 O O . LEU B 1 45 ? 7.859 -4.789 -24.422 1 98.81 45 LEU B O 1
ATOM 3218 N N . GLY B 1 46 ? 9.375 -3.197 -24.094 1 98.62 46 GLY B N 1
ATOM 3219 C CA . GLY B 1 46 ? 9.195 -2.637 -25.422 1 98.62 46 GLY B CA 1
ATOM 3220 C C . GLY B 1 46 ? 7.953 -1.776 -25.547 1 98.62 46 GLY B C 1
ATOM 3221 O O . GLY B 1 46 ? 7.25 -1.831 -26.562 1 98.62 46 GLY B O 1
ATOM 3222 N N . VAL B 1 47 ? 7.621 -1.052 -24.5 1 98.69 47 VAL B N 1
ATOM 3223 C CA . VAL B 1 47 ? 6.469 -0.159 -24.5 1 98.69 47 VAL B CA 1
ATOM 3224 C C . VAL B 1 47 ? 6.906 1.255 -24.125 1 98.69 47 VAL B C 1
ATOM 3226 O O . VAL B 1 47 ? 8.086 1.494 -23.859 1 98.69 47 VAL B O 1
ATOM 3229 N N . ALA B 1 48 ? 5.98 2.209 -24.156 1 98.19 48 ALA B N 1
ATOM 3230 C CA . ALA B 1 48 ? 6.305 3.586 -23.797 1 98.19 48 ALA B CA 1
ATOM 3231 C C . ALA B 1 48 ? 6.348 3.756 -22.281 1 98.19 48 ALA B C 1
ATOM 3233 O O . ALA B 1 48 ? 5.559 3.145 -21.562 1 98.19 48 ALA B O 1
ATOM 3234 N N . PRO B 1 49 ? 7.273 4.578 -21.828 1 96.81 49 PRO B N 1
ATOM 3235 C CA . PRO B 1 49 ? 7.395 4.77 -20.375 1 96.81 49 PRO B CA 1
ATOM 3236 C C . PRO B 1 49 ? 6.078 5.188 -19.719 1 96.81 49 PRO B C 1
ATOM 3238 O O . PRO B 1 49 ? 5.781 4.77 -18.609 1 96.81 49 PRO B O 1
ATOM 3241 N N . GLY B 1 50 ? 5.273 6.004 -20.422 1 97 50 GLY B N 1
ATOM 3242 C CA . GLY B 1 50 ? 4.016 6.5 -19.875 1 97 50 GLY B CA 1
ATOM 3243 C C . GLY B 1 50 ? 2.98 5.406 -19.688 1 97 50 GLY B C 1
ATOM 3244 O O . GLY B 1 50 ? 1.978 5.609 -19 1 97 50 GLY B O 1
ATOM 3245 N N . GLN B 1 51 ? 3.234 4.188 -20.219 1 98.62 51 GLN B N 1
ATOM 3246 C CA . GLN B 1 51 ? 2.314 3.061 -20.094 1 98.62 51 GLN B CA 1
ATOM 3247 C C . GLN B 1 51 ? 2.541 2.295 -18.797 1 98.62 51 GLN B C 1
ATOM 3249 O O . GLN B 1 51 ? 1.703 1.485 -18.391 1 98.62 51 GLN B O 1
ATOM 3254 N N . VAL B 1 52 ? 3.713 2.521 -18.172 1 98.88 52 VAL B N 1
ATOM 3255 C CA . VAL B 1 52 ? 4.129 1.719 -17.031 1 98.88 52 VAL B CA 1
ATOM 3256 C C . VAL B 1 52 ? 3.875 2.49 -15.742 1 98.88 52 VAL B C 1
ATOM 3258 O O . VAL B 1 52 ? 4.383 3.602 -15.562 1 98.88 52 VAL B O 1
ATOM 3261 N N . VAL B 1 53 ? 3.08 1.934 -14.836 1 98.81 53 VAL B N 1
ATOM 3262 C CA . VAL B 1 53 ? 2.797 2.498 -13.523 1 98.81 53 VAL B CA 1
ATOM 3263 C C . VAL B 1 53 ? 3.213 1.508 -12.438 1 98.81 53 VAL B C 1
ATOM 3265 O O . VAL B 1 53 ? 2.57 0.472 -12.25 1 98.81 53 VAL B O 1
ATOM 3268 N N . THR B 1 54 ? 4.285 1.828 -11.695 1 98.81 54 THR B N 1
ATOM 3269 C CA . THR B 1 54 ? 4.711 0.953 -10.609 1 98.81 54 THR B CA 1
ATOM 3270 C C . THR B 1 54 ? 3.91 1.237 -9.336 1 98.81 54 THR B C 1
ATOM 3272 O O . THR B 1 54 ? 3.379 2.336 -9.164 1 98.81 54 THR B O 1
ATOM 3275 N N . THR B 1 55 ? 3.738 0.253 -8.516 1 98.81 55 THR B N 1
ATOM 3276 C CA . THR B 1 55 ? 2.986 0.319 -7.27 1 98.81 55 THR B CA 1
ATOM 3277 C C . THR B 1 55 ? 3.75 -0.369 -6.145 1 98.81 55 THR B C 1
ATOM 3279 O O . THR B 1 55 ? 4.777 -1.009 -6.383 1 98.81 55 THR B O 1
ATOM 3282 N N . ASN B 1 56 ? 3.248 -0.227 -4.957 1 98.62 56 ASN B N 1
ATOM 3283 C CA . ASN B 1 56 ? 3.949 -0.78 -3.805 1 98.62 56 ASN B CA 1
ATOM 3284 C C . ASN B 1 56 ? 3.689 -2.277 -3.654 1 98.62 56 ASN B C 1
ATOM 3286 O O . ASN B 1 56 ? 4.395 -2.963 -2.912 1 98.62 56 ASN B O 1
ATOM 3290 N N . THR B 1 57 ? 2.668 -2.873 -4.297 1 98.69 57 THR B N 1
ATOM 3291 C CA . THR B 1 57 ? 2.424 -4.312 -4.324 1 98.69 57 THR B CA 1
ATOM 3292 C C . THR B 1 57 ? 1.774 -4.727 -5.641 1 98.69 57 THR B C 1
ATOM 3294 O O . THR B 1 57 ? 1.243 -3.885 -6.367 1 98.69 57 THR B O 1
ATOM 3297 N N . GLY B 1 58 ? 1.849 -6.012 -5.914 1 98.81 58 GLY B N 1
ATOM 3298 C CA . GLY B 1 58 ? 1.112 -6.535 -7.055 1 98.81 58 GLY B CA 1
ATOM 3299 C C . GLY B 1 58 ? -0.39 -6.387 -6.914 1 98.81 58 GLY B C 1
ATOM 3300 O O . GLY B 1 58 ? -1.09 -6.129 -7.895 1 98.81 58 GLY B O 1
ATOM 3301 N N . THR B 1 59 ? -0.912 -6.543 -5.688 1 98.81 59 THR B N 1
ATOM 3302 C CA . THR B 1 59 ? -2.332 -6.355 -5.41 1 98.81 59 THR B CA 1
ATOM 3303 C C . THR B 1 59 ? -2.764 -4.93 -5.73 1 98.81 59 THR B C 1
ATOM 3305 O O . THR B 1 59 ? -3.844 -4.711 -6.281 1 98.81 59 THR B O 1
ATOM 3308 N N . ALA B 1 60 ? -1.898 -3.988 -5.363 1 98.81 60 ALA B N 1
ATOM 3309 C CA . ALA B 1 60 ? -2.156 -2.586 -5.684 1 98.81 60 ALA B CA 1
ATOM 3310 C C . ALA B 1 60 ? -2.238 -2.379 -7.195 1 98.81 60 ALA B C 1
ATOM 3312 O O . ALA B 1 60 ? -3.092 -1.633 -7.68 1 98.81 60 ALA B O 1
ATOM 3313 N N . ALA B 1 61 ? -1.35 -3.012 -7.926 1 98.94 61 ALA B N 1
ATOM 3314 C CA . ALA B 1 61 ? -1.371 -2.916 -9.383 1 98.94 61 ALA B CA 1
ATOM 3315 C C . ALA B 1 61 ? -2.689 -3.438 -9.945 1 98.94 61 ALA B C 1
ATOM 3317 O O . ALA B 1 61 ? -3.289 -2.811 -10.82 1 98.94 61 ALA B O 1
ATOM 3318 N N . LEU B 1 62 ? -3.123 -4.555 -9.445 1 98.94 62 LEU B N 1
ATOM 3319 C CA . LEU B 1 62 ? -4.387 -5.141 -9.875 1 98.94 62 LEU B CA 1
ATOM 3320 C C . LEU B 1 62 ? -5.555 -4.215 -9.547 1 98.94 62 LEU B C 1
ATOM 3322 O O . LEU B 1 62 ? -6.461 -4.035 -10.359 1 98.94 62 LEU B O 1
ATOM 3326 N N . THR B 1 63 ? -5.535 -3.648 -8.359 1 98.81 63 THR B N 1
ATOM 3327 C CA . THR B 1 63 ? -6.59 -2.734 -7.938 1 98.81 63 THR B CA 1
ATOM 3328 C C . THR B 1 63 ? -6.66 -1.525 -8.867 1 98.81 63 THR B C 1
ATOM 3330 O O . THR B 1 63 ? -7.742 -1.144 -9.32 1 98.81 63 THR B O 1
ATOM 3333 N N . LEU B 1 64 ? -5.508 -0.946 -9.156 1 98.69 64 LEU B N 1
ATOM 3334 C CA . LEU B 1 64 ? -5.461 0.208 -10.047 1 98.69 64 LEU B CA 1
ATOM 3335 C C . LEU B 1 64 ? -5.961 -0.161 -11.438 1 98.69 64 LEU B C 1
ATOM 3337 O O . LEU B 1 64 ? -6.621 0.643 -12.102 1 98.69 64 LEU B O 1
ATOM 3341 N N . ALA B 1 65 ? -5.582 -1.342 -11.883 1 98.81 65 ALA B N 1
ATOM 3342 C CA . ALA B 1 65 ? -6 -1.802 -13.211 1 98.81 65 ALA B CA 1
ATOM 3343 C C . ALA B 1 65 ? -7.52 -1.886 -13.305 1 98.81 65 ALA B C 1
ATOM 3345 O O . ALA B 1 65 ? -8.109 -1.391 -14.266 1 98.81 65 ALA B O 1
ATOM 3346 N N . VAL B 1 66 ? -8.141 -2.473 -12.32 1 98.62 66 VAL B N 1
ATOM 3347 C CA . VAL B 1 66 ? -9.594 -2.602 -12.305 1 98.62 66 VAL B CA 1
ATOM 3348 C C . VAL B 1 66 ? -10.234 -1.222 -12.172 1 98.62 66 VAL B C 1
ATOM 3350 O O . VAL B 1 66 ? -11.18 -0.894 -12.891 1 98.62 66 VAL B O 1
ATOM 3353 N N . ASP B 1 67 ? -9.688 -0.446 -11.266 1 97.19 67 ASP B N 1
ATOM 3354 C CA . ASP B 1 67 ? -10.211 0.885 -10.984 1 97.19 67 ASP B CA 1
ATOM 3355 C C . ASP B 1 67 ? -10.172 1.771 -12.227 1 97.19 67 ASP B C 1
ATOM 3357 O O . ASP B 1 67 ? -11.102 2.543 -12.477 1 97.19 67 ASP B O 1
ATOM 3361 N N . ALA B 1 68 ? -9.117 1.697 -12.938 1 97.25 68 ALA B N 1
ATOM 3362 C CA . ALA B 1 68 ? -8.914 2.557 -14.102 1 97.25 68 ALA B CA 1
ATOM 3363 C C . ALA B 1 68 ? -9.883 2.199 -15.219 1 97.25 68 ALA B C 1
ATOM 3365 O O . ALA B 1 68 ? -10.289 3.066 -16 1 97.25 68 ALA B O 1
ATOM 3366 N N . ILE B 1 69 ? -10.305 0.932 -15.289 1 96.38 69 ILE B N 1
ATOM 3367 C CA . ILE B 1 69 ? -11.125 0.482 -16.406 1 96.38 69 ILE B CA 1
ATOM 3368 C C . ILE B 1 69 ? -12.602 0.558 -16.016 1 96.38 69 ILE B C 1
ATOM 3370 O O . ILE B 1 69 ? -13.469 0.686 -16.891 1 96.38 69 ILE B O 1
ATOM 3374 N N . ALA B 1 70 ? -12.906 0.388 -14.766 1 94.88 70 ALA B N 1
ATOM 3375 C CA . ALA B 1 70 ? -14.289 0.332 -14.297 1 94.88 70 ALA B CA 1
ATOM 3376 C C . ALA B 1 70 ? -14.969 1.69 -14.43 1 94.88 70 ALA B C 1
ATOM 3378 O O . ALA B 1 70 ? -14.367 2.725 -14.133 1 94.88 70 ALA B O 1
ATOM 3379 N N . PRO B 1 71 ? -16.188 1.646 -14.883 1 88.5 71 PRO B N 1
ATOM 3380 C CA . PRO B 1 71 ? -16.953 2.902 -14.93 1 88.5 71 PRO B CA 1
ATOM 3381 C C . PRO B 1 71 ? -17.281 3.451 -13.547 1 88.5 71 PRO B C 1
ATOM 3383 O O . PRO B 1 71 ? -17.547 2.68 -12.617 1 88.5 71 PRO B O 1
ATOM 3386 N N . ARG B 1 72 ? -17.297 4.684 -13.367 1 77.56 72 ARG B N 1
ATOM 3387 C CA . ARG B 1 72 ? -17.484 5.324 -12.062 1 77.56 72 ARG B CA 1
ATOM 3388 C C . ARG B 1 72 ? -18.969 5.453 -11.727 1 77.56 72 ARG B C 1
ATOM 3390 O O . ARG B 1 72 ? -19.328 5.539 -10.555 1 77.56 72 ARG B O 1
ATOM 3397 N N . ASP B 1 73 ? -19.797 5.414 -12.625 1 78.81 73 ASP B N 1
ATOM 3398 C CA . ASP B 1 73 ? -21.219 5.699 -12.398 1 78.81 73 ASP B CA 1
ATOM 3399 C C . ASP B 1 73 ? -22.078 4.496 -12.758 1 78.81 73 ASP B C 1
ATOM 3401 O O . ASP B 1 73 ? -23.25 4.652 -13.133 1 78.81 73 ASP B O 1
ATOM 3405 N N . ALA B 1 74 ? -21.453 3.391 -12.57 1 77.25 74 ALA B N 1
ATOM 3406 C CA . ALA B 1 74 ? -22.25 2.219 -12.914 1 77.25 74 ALA B CA 1
ATOM 3407 C C . ALA B 1 74 ? -23.406 2.035 -11.938 1 77.25 74 ALA B C 1
ATOM 3409 O O . ALA B 1 74 ? -23.25 2.236 -10.734 1 77.25 74 ALA B O 1
ATOM 3410 N N . ALA B 1 75 ? -24.641 1.771 -12.5 1 77.19 75 ALA B N 1
ATOM 3411 C CA . ALA B 1 75 ? -25.828 1.533 -11.688 1 77.19 75 ALA B CA 1
ATOM 3412 C C . ALA B 1 75 ? -25.672 0.277 -10.836 1 77.19 75 ALA B C 1
ATOM 3414 O O . ALA B 1 75 ? -26.156 0.216 -9.703 1 77.19 75 ALA B O 1
ATOM 3415 N N . ARG B 1 76 ? -25.016 -0.74 -11.484 1 88 76 ARG B N 1
ATOM 3416 C CA . ARG B 1 76 ? -24.703 -1.991 -10.805 1 88 76 ARG B CA 1
ATOM 3417 C C . ARG B 1 76 ? -23.203 -2.223 -10.758 1 88 76 ARG B C 1
ATOM 3419 O O . ARG B 1 76 ? -22.453 -1.646 -11.547 1 88 76 ARG B O 1
ATOM 3426 N N . LYS B 1 77 ? -22.797 -3.074 -9.711 1 92.69 77 LYS B N 1
ATOM 3427 C CA . LYS B 1 77 ? -21.375 -3.389 -9.594 1 92.69 77 LYS B CA 1
ATOM 3428 C C . LYS B 1 77 ? -20.875 -4.145 -10.828 1 92.69 77 LYS B C 1
ATOM 3430 O O . LYS B 1 77 ? -21.422 -5.188 -11.188 1 92.69 77 LYS B O 1
ATOM 3435 N N . PRO B 1 78 ? -19.875 -3.594 -11.477 1 97.44 78 PRO B N 1
ATOM 3436 C CA . PRO B 1 78 ? -19.312 -4.332 -12.609 1 97.44 78 PRO B CA 1
ATOM 3437 C C . PRO B 1 78 ? -18.672 -5.66 -12.195 1 97.44 78 PRO B C 1
ATOM 3439 O O . PRO B 1 78 ? -18.078 -5.75 -11.117 1 97.44 78 PRO B O 1
ATOM 3442 N N . GLN B 1 79 ? -18.812 -6.625 -13.055 1 98.31 79 GLN B N 1
ATOM 3443 C CA . GLN B 1 79 ? -18.328 -7.969 -12.758 1 98.31 79 GLN B CA 1
ATOM 3444 C C . GLN B 1 79 ? -17.062 -8.297 -13.555 1 98.31 79 GLN B C 1
ATOM 3446 O O . GLN B 1 79 ? -16.953 -7.914 -14.719 1 98.31 79 GLN B O 1
ATOM 3451 N N . ILE B 1 80 ? -16.156 -8.938 -12.914 1 98.88 80 ILE B N 1
ATOM 3452 C CA . ILE B 1 80 ? -14.922 -9.375 -13.562 1 98.88 80 ILE B CA 1
ATOM 3453 C C . ILE B 1 80 ? -14.82 -10.898 -13.492 1 98.88 80 ILE B C 1
ATOM 3455 O O . ILE B 1 80 ? -14.812 -11.477 -12.398 1 98.88 80 ILE B O 1
ATOM 3459 N N . LEU B 1 81 ? -14.758 -11.555 -14.648 1 98.94 81 LEU B N 1
ATOM 3460 C CA . LEU B 1 81 ? -14.523 -12.992 -14.703 1 98.94 81 LEU B CA 1
ATOM 3461 C C . LEU B 1 81 ? -13.086 -13.32 -14.32 1 98.94 81 LEU B C 1
ATOM 3463 O O . LEU B 1 81 ? -12.141 -12.719 -14.844 1 98.94 81 LEU B O 1
ATOM 3467 N N . VAL B 1 82 ? -12.875 -14.188 -13.391 1 98.94 82 VAL B N 1
ATOM 3468 C CA . VAL B 1 82 ? -11.547 -14.523 -12.891 1 98.94 82 VAL B CA 1
ATOM 3469 C C . VAL B 1 82 ? -11.523 -15.961 -12.391 1 98.94 82 VAL B C 1
ATOM 3471 O O . VAL B 1 82 ? -12.484 -16.422 -11.773 1 98.94 82 VAL B O 1
ATOM 3474 N N . PRO B 1 83 ? -10.492 -16.734 -12.742 1 98.88 83 PRO B N 1
ATOM 3475 C CA . PRO B 1 83 ? -10.453 -18.109 -12.211 1 98.88 83 PRO B CA 1
ATOM 3476 C C . PRO B 1 83 ? -10.414 -18.141 -10.68 1 98.88 83 PRO B C 1
ATOM 3478 O O . PRO B 1 83 ? -9.719 -17.344 -10.055 1 98.88 83 PRO B O 1
ATOM 3481 N N . SER B 1 84 ? -11.156 -19.109 -10.094 1 98.81 84 SER B N 1
ATOM 3482 C CA . SER B 1 84 ? -11.141 -19.266 -8.641 1 98.81 84 SER B CA 1
ATOM 3483 C C . SER B 1 84 ? -9.797 -19.797 -8.156 1 98.81 84 SER B C 1
ATOM 3485 O O . SER B 1 84 ? -9.375 -19.5 -7.035 1 98.81 84 SER B O 1
ATOM 3487 N N . LEU B 1 85 ? -9.109 -20.531 -9 1 98.5 85 LEU B N 1
ATOM 3488 C CA . LEU B 1 85 ? -7.789 -21.062 -8.688 1 98.5 85 LEU B CA 1
ATOM 3489 C C . LEU B 1 85 ? -6.719 -19.984 -8.836 1 98.5 85 LEU B C 1
ATOM 3491 O O . LEU B 1 85 ? -5.953 -20 -9.805 1 98.5 85 LEU B O 1
ATOM 3495 N N . THR B 1 86 ? -6.652 -19.125 -7.922 1 98.25 86 THR B N 1
ATOM 3496 C CA . THR B 1 86 ? -5.652 -18.062 -7.852 1 98.25 86 THR B CA 1
ATOM 3497 C C . THR B 1 86 ? -5.48 -17.562 -6.414 1 98.25 86 THR B C 1
ATOM 3499 O O . THR B 1 86 ? -6.227 -17.984 -5.523 1 98.25 86 THR B O 1
ATOM 3502 N N . PHE B 1 87 ? -4.434 -16.844 -6.203 1 97.75 87 PHE B N 1
ATOM 3503 C CA . PHE B 1 87 ? -4.238 -16.234 -4.895 1 97.75 87 PHE B CA 1
ATOM 3504 C C . PHE B 1 87 ? -5.355 -15.234 -4.586 1 97.75 87 PHE B C 1
ATOM 3506 O O . PHE B 1 87 ? -5.848 -14.547 -5.488 1 97.75 87 PHE B O 1
ATOM 3513 N N . VAL B 1 88 ? -5.77 -15.062 -3.426 1 98.12 88 VAL B N 1
ATOM 3514 C CA . VAL B 1 88 ? -6.949 -14.305 -3.008 1 98.12 88 VAL B CA 1
ATOM 3515 C C . VAL B 1 88 ? -6.77 -12.836 -3.361 1 98.12 88 VAL B C 1
ATOM 3517 O O . VAL B 1 88 ? -7.75 -12.094 -3.469 1 98.12 88 VAL B O 1
ATOM 3520 N N . ALA B 1 89 ? -5.555 -12.375 -3.578 1 98.44 89 ALA B N 1
ATOM 3521 C CA . ALA B 1 89 ? -5.266 -10.984 -3.922 1 98.44 89 ALA B CA 1
ATOM 3522 C C . ALA B 1 89 ? -6.027 -10.562 -5.176 1 98.44 89 ALA B C 1
ATOM 3524 O O . ALA B 1 89 ? -6.449 -9.406 -5.289 1 98.44 89 ALA B O 1
ATOM 3525 N N . SER B 1 90 ? -6.168 -11.445 -6.176 1 98.75 90 SER B N 1
ATOM 3526 C CA . SER B 1 90 ? -6.926 -11.117 -7.383 1 98.75 90 SER B CA 1
ATOM 3527 C C . SER B 1 90 ? -8.359 -10.727 -7.047 1 98.75 90 SER B C 1
ATOM 3529 O O . SER B 1 90 ? -8.859 -9.711 -7.531 1 98.75 90 SER B O 1
ATOM 3531 N N . PHE B 1 91 ? -8.984 -11.555 -6.184 1 98.75 91 PHE B N 1
ATOM 3532 C CA . PHE B 1 91 ? -10.367 -11.297 -5.789 1 98.75 91 PHE B CA 1
ATOM 3533 C C . PHE B 1 91 ? -10.469 -10.023 -4.965 1 98.75 91 PHE B C 1
ATOM 3535 O O . PHE B 1 91 ? -11.344 -9.188 -5.203 1 98.75 91 PHE B O 1
ATOM 3542 N N . GLN B 1 92 ? -9.578 -9.906 -4.055 1 98.44 92 GLN B N 1
ATOM 3543 C CA . GLN B 1 92 ? -9.609 -8.758 -3.152 1 98.44 92 GLN B CA 1
ATOM 3544 C C . GLN B 1 92 ? -9.359 -7.457 -3.912 1 98.44 92 GLN B C 1
ATOM 3546 O O . GLN B 1 92 ? -9.953 -6.422 -3.588 1 98.44 92 GLN B O 1
ATOM 3551 N N . ALA B 1 93 ? -8.484 -7.465 -4.887 1 98.62 93 ALA B N 1
ATOM 3552 C CA . ALA B 1 93 ? -8.219 -6.281 -5.699 1 98.62 93 ALA B CA 1
ATOM 3553 C C . ALA B 1 93 ? -9.477 -5.844 -6.453 1 98.62 93 ALA B C 1
ATOM 3555 O O . ALA B 1 93 ? -9.758 -4.648 -6.551 1 98.62 93 ALA B O 1
ATOM 3556 N N . ILE B 1 94 ? -10.203 -6.797 -7.012 1 98.62 94 ILE B N 1
ATOM 3557 C CA . ILE B 1 94 ? -11.438 -6.52 -7.734 1 98.62 94 ILE B CA 1
ATOM 3558 C C . ILE B 1 94 ? -12.453 -5.875 -6.793 1 98.62 94 ILE B C 1
ATOM 3560 O O . ILE B 1 94 ? -13.062 -4.859 -7.129 1 98.62 94 ILE B O 1
ATOM 3564 N N . VAL B 1 95 ? -12.578 -6.422 -5.57 1 96.94 95 VAL B N 1
ATOM 3565 C CA . VAL B 1 95 ? -13.531 -5.918 -4.586 1 96.94 95 VAL B CA 1
ATOM 3566 C C . VAL B 1 95 ? -13.117 -4.516 -4.137 1 96.94 95 VAL B C 1
ATOM 3568 O O . VAL B 1 95 ? -13.961 -3.623 -4.02 1 96.94 95 VAL B O 1
ATOM 3571 N N . ALA B 1 96 ? -11.875 -4.336 -3.932 1 96.19 96 ALA B N 1
ATOM 3572 C CA . ALA B 1 96 ? -11.359 -3.045 -3.482 1 96.19 96 ALA B CA 1
ATOM 3573 C C . ALA B 1 96 ? -11.68 -1.943 -4.488 1 96.19 96 ALA B C 1
ATOM 3575 O O . ALA B 1 96 ? -11.922 -0.796 -4.105 1 96.19 96 ALA B O 1
ATOM 3576 N N . ALA B 1 97 ? -11.664 -2.279 -5.742 1 96.25 97 ALA B N 1
ATOM 3577 C CA . ALA B 1 97 ? -11.922 -1.316 -6.809 1 96.25 97 ALA B CA 1
ATOM 3578 C C . ALA B 1 97 ? -13.422 -1.12 -7.02 1 96.25 97 ALA B C 1
ATOM 3580 O O . ALA B 1 97 ? -13.836 -0.411 -7.941 1 96.25 97 ALA B O 1
ATOM 3581 N N . GLY B 1 98 ? -14.258 -1.765 -6.227 1 94 98 GLY B N 1
ATOM 3582 C CA . GLY B 1 98 ? -15.703 -1.577 -6.301 1 94 98 GLY B CA 1
ATOM 3583 C C . GLY B 1 98 ? -16.375 -2.504 -7.297 1 94 98 GLY B C 1
ATOM 3584 O O . GLY B 1 98 ? -17.516 -2.271 -7.691 1 94 98 GLY B O 1
ATOM 3585 N N . CYS B 1 99 ? -15.656 -3.545 -7.762 1 97.25 99 CYS B N 1
ATOM 3586 C CA . CYS B 1 99 ? -16.203 -4.508 -8.719 1 97.25 99 CYS B CA 1
ATOM 3587 C C . CYS B 1 99 ? -16.453 -5.852 -8.055 1 97.25 99 CYS B C 1
ATOM 3589 O O . CYS B 1 99 ? -16.156 -6.031 -6.871 1 97.25 99 CYS B O 1
ATOM 3591 N N . GLU B 1 100 ? -17.109 -6.758 -8.727 1 97.38 100 GLU B N 1
ATOM 3592 C CA . GLU B 1 100 ? -17.453 -8.078 -8.211 1 97.38 100 GLU B CA 1
ATOM 3593 C C . GLU B 1 100 ? -16.719 -9.18 -8.961 1 97.38 100 GLU B C 1
ATOM 3595 O O . GLU B 1 100 ? -16.891 -9.336 -10.172 1 97.38 100 GLU B O 1
ATOM 3600 N N . PRO B 1 101 ? -15.914 -9.914 -8.266 1 98.62 101 PRO B N 1
ATOM 3601 C CA . PRO B 1 101 ? -15.305 -11.062 -8.938 1 98.62 101 PRO B CA 1
ATOM 3602 C C . PRO B 1 101 ? -16.297 -12.195 -9.188 1 98.62 101 PRO B C 1
ATOM 3604 O O . PRO B 1 101 ? -17.094 -12.531 -8.305 1 98.62 101 PRO B O 1
ATOM 3607 N N . VAL B 1 102 ? -16.312 -12.688 -10.32 1 98.69 102 VAL B N 1
ATOM 3608 C CA . VAL B 1 102 ? -17.094 -13.859 -10.695 1 98.69 102 VAL B CA 1
ATOM 3609 C C . VAL B 1 102 ? -16.156 -15.047 -10.938 1 98.69 102 VAL B C 1
ATOM 3611 O O . VAL B 1 102 ? -15.438 -15.086 -11.938 1 98.69 102 VAL B O 1
ATOM 3614 N N . ALA B 1 103 ? -16.25 -16.031 -10.07 1 98.88 103 ALA B N 1
ATOM 3615 C CA . ALA B 1 103 ? -15.344 -17.172 -10.094 1 98.88 103 ALA B CA 1
ATOM 3616 C C . ALA B 1 103 ? -15.633 -18.078 -11.297 1 98.88 103 ALA B C 1
ATOM 3618 O O . ALA B 1 103 ? -16.766 -18.5 -11.508 1 98.88 103 ALA B O 1
ATOM 3619 N N . CYS B 1 104 ? -14.602 -18.297 -12.039 1 98.88 104 CYS B N 1
ATOM 3620 C CA . CYS B 1 104 ? -14.703 -19.203 -13.188 1 98.88 104 CYS B CA 1
ATOM 3621 C C . CYS B 1 104 ? -13.945 -20.5 -12.93 1 98.88 104 CYS B C 1
ATOM 3623 O O . CYS B 1 104 ? -13.023 -20.531 -12.117 1 98.88 104 CYS B O 1
ATOM 3625 N N . ASP B 1 105 ? -14.336 -21.531 -13.625 1 98.88 105 ASP B N 1
ATOM 3626 C CA . ASP B 1 105 ? -13.609 -22.797 -13.609 1 98.88 105 ASP B CA 1
ATOM 3627 C C . ASP B 1 105 ? -12.344 -22.703 -14.453 1 98.88 105 ASP B C 1
ATOM 3629 O O . ASP B 1 105 ? -12.094 -21.703 -15.117 1 98.88 105 ASP B O 1
ATOM 3633 N N . VAL B 1 106 ? -11.5 -23.688 -14.305 1 98.88 106 VAL B N 1
ATOM 3634 C CA . VAL B 1 106 ? -10.234 -23.703 -15.031 1 98.88 106 VAL B CA 1
ATOM 3635 C C . VAL B 1 106 ? -10.156 -24.969 -15.898 1 98.88 106 VAL B C 1
ATOM 3637 O O . VAL B 1 106 ? -11.062 -25.797 -15.867 1 98.88 106 VAL B O 1
ATOM 3640 N N . LEU B 1 107 ? -9.172 -24.984 -16.766 1 98.69 107 LEU B N 1
ATOM 3641 C CA . LEU B 1 107 ? -8.898 -26.188 -17.547 1 98.69 107 LEU B CA 1
ATOM 3642 C C . LEU B 1 107 ? -8.055 -27.172 -16.75 1 98.69 107 LEU B C 1
ATOM 3644 O O . LEU B 1 107 ? -7.07 -26.797 -16.109 1 98.69 107 LEU B O 1
ATOM 3648 N N . ALA B 1 108 ? -8.367 -28.422 -16.766 1 97.88 108 ALA B N 1
ATOM 3649 C CA . ALA B 1 108 ? -7.723 -29.453 -15.969 1 97.88 108 ALA B CA 1
ATOM 3650 C C . ALA B 1 108 ? -6.246 -29.594 -16.344 1 97.88 108 ALA B C 1
ATOM 3652 O O . ALA B 1 108 ? -5.406 -29.859 -15.477 1 97.88 108 ALA B O 1
ATOM 3653 N N . GLY B 1 109 ? -5.996 -29.359 -17.562 1 97.75 109 GLY B N 1
ATOM 3654 C CA . GLY B 1 109 ? -4.645 -29.594 -18.031 1 97.75 109 GLY B CA 1
ATOM 3655 C C . GLY B 1 109 ? -3.693 -28.453 -17.734 1 97.75 109 GLY B C 1
ATOM 3656 O O . GLY B 1 109 ? -2.477 -28.656 -17.688 1 97.75 109 GLY B O 1
ATOM 3657 N N . THR B 1 110 ? -4.258 -27.234 -17.469 1 98.06 110 THR B N 1
ATOM 3658 C CA . THR B 1 110 ? -3.359 -26.078 -17.406 1 98.06 110 THR B CA 1
ATOM 3659 C C . THR B 1 110 ? -3.598 -25.266 -16.125 1 98.06 110 THR B C 1
ATOM 3661 O O . THR B 1 110 ? -2.744 -24.484 -15.727 1 98.06 110 THR B O 1
ATOM 3664 N N . GLY B 1 111 ? -4.746 -25.406 -15.531 1 98.25 111 GLY B N 1
ATOM 3665 C CA . GLY B 1 111 ? -5.094 -24.609 -14.367 1 98.25 111 GLY B CA 1
ATOM 3666 C C . GLY B 1 111 ? -5.465 -23.172 -14.711 1 98.25 111 GLY B C 1
ATOM 3667 O O . GLY B 1 111 ? -5.629 -22.344 -13.82 1 98.25 111 GLY B O 1
ATOM 3668 N N . THR B 1 112 ? -5.562 -22.812 -16.016 1 98.56 112 THR B N 1
ATOM 3669 C CA . THR B 1 112 ? -5.926 -21.484 -16.469 1 98.56 112 THR B CA 1
ATOM 3670 C C . THR B 1 112 ? -7.418 -21.406 -16.781 1 98.56 112 THR B C 1
ATOM 3672 O O . THR B 1 112 ? -8.094 -22.438 -16.859 1 98.56 112 THR B O 1
ATOM 3675 N N . ILE B 1 113 ? -7.91 -20.281 -16.984 1 98.81 113 ILE B N 1
ATOM 3676 C CA . ILE B 1 113 ? -9.344 -20 -17.031 1 98.81 113 ILE B CA 1
ATOM 3677 C C . ILE B 1 113 ? -9.969 -20.766 -18.188 1 98.81 113 ILE B C 1
ATOM 3679 O O . ILE B 1 113 ? -9.391 -20.844 -19.281 1 98.81 113 ILE B O 1
ATOM 3683 N N . ASP B 1 114 ? -11.125 -21.422 -17.953 1 98.88 114 ASP B N 1
ATOM 3684 C CA . ASP B 1 114 ? -11.938 -22.078 -18.969 1 98.88 114 ASP B CA 1
ATOM 3685 C C . ASP B 1 114 ? -12.891 -21.094 -19.641 1 98.88 114 ASP B C 1
ATOM 3687 O O . ASP B 1 114 ? -13.891 -20.688 -19.047 1 98.88 114 ASP B O 1
ATOM 3691 N N . LEU B 1 115 ? -12.664 -20.828 -20.891 1 98.81 115 LEU B N 1
ATOM 3692 C CA . LEU B 1 115 ? -13.445 -19.828 -21.609 1 98.81 115 LEU B CA 1
ATOM 3693 C C . LEU B 1 115 ? -14.867 -20.312 -21.859 1 98.81 115 LEU B C 1
ATOM 3695 O O . LEU B 1 115 ? -15.797 -19.516 -21.938 1 98.81 115 LEU B O 1
ATOM 3699 N N . GLY B 1 116 ? -15.016 -21.656 -22.078 1 98.69 116 GLY B N 1
ATOM 3700 C CA . GLY B 1 116 ? -16.359 -22.188 -22.172 1 98.69 116 GLY B CA 1
ATOM 3701 C C . GLY B 1 116 ? -17.188 -21.938 -20.922 1 98.69 116 GLY B C 1
ATOM 3702 O O . GLY B 1 116 ? -18.359 -21.516 -21.016 1 98.69 116 GLY B O 1
ATOM 3703 N N . ASP B 1 117 ? -16.641 -22.188 -19.781 1 98.81 117 ASP B N 1
ATOM 3704 C CA . ASP B 1 117 ? -17.297 -21.875 -18.516 1 98.81 117 ASP B CA 1
ATOM 3705 C C . ASP B 1 117 ? -17.531 -20.375 -18.359 1 98.81 117 ASP B C 1
ATOM 3707 O O . ASP B 1 117 ? -18.609 -19.953 -17.938 1 98.81 117 ASP B O 1
ATOM 3711 N N . ALA B 1 118 ? -16.516 -19.578 -18.656 1 98.81 118 ALA B N 1
ATOM 3712 C CA . ALA B 1 118 ? -16.609 -18.125 -18.562 1 98.81 118 ALA B CA 1
ATOM 3713 C C . ALA B 1 118 ? -17.797 -17.594 -19.359 1 98.81 118 ALA B C 1
ATOM 3715 O O . ALA B 1 118 ? -18.516 -16.703 -18.906 1 98.81 118 ALA B O 1
ATOM 3716 N N . ALA B 1 119 ? -17.969 -18.156 -20.531 1 98.81 119 ALA B N 1
ATOM 3717 C CA . ALA B 1 119 ? -19.047 -17.719 -21.406 1 98.81 119 ALA B CA 1
ATOM 3718 C C . ALA B 1 119 ? -20.406 -17.891 -20.719 1 98.81 119 ALA B C 1
ATOM 3720 O O . ALA B 1 119 ? -21.297 -17.047 -20.875 1 98.81 119 ALA B O 1
ATOM 3721 N N . ARG B 1 120 ? -20.531 -18.922 -19.969 1 98.56 120 ARG B N 1
ATOM 3722 C CA . ARG B 1 120 ? -21.797 -19.234 -19.312 1 98.56 120 ARG B CA 1
ATOM 3723 C C . ARG B 1 120 ? -22.047 -18.3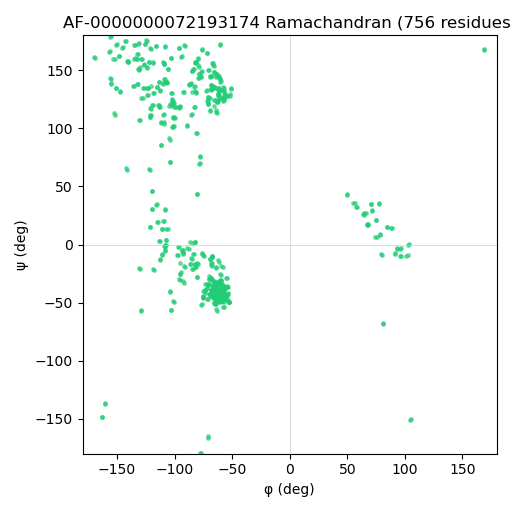12 -18.125 1 98.56 120 ARG B C 1
ATOM 3725 O O . ARG B 1 120 ? -23.172 -18.25 -17.594 1 98.56 120 ARG B O 1
ATOM 3732 N N . ARG B 1 121 ? -21.062 -17.531 -17.75 1 98.38 121 ARG B N 1
ATOM 3733 C CA . ARG B 1 121 ? -21.172 -16.719 -16.547 1 98.38 121 ARG B CA 1
ATOM 3734 C C . ARG B 1 121 ? -21.328 -15.242 -16.891 1 98.38 121 ARG B C 1
ATOM 3736 O O . ARG B 1 121 ? -21.516 -14.406 -16 1 98.38 121 ARG B O 1
ATOM 3743 N N . ILE B 1 122 ? -21.328 -14.953 -18.109 1 98.56 122 ILE B N 1
ATOM 3744 C CA . ILE B 1 122 ? -21.469 -13.562 -18.547 1 98.56 122 ILE B CA 1
ATOM 3745 C C . ILE B 1 122 ? -22.859 -13.047 -18.219 1 98.56 122 ILE B C 1
ATOM 3747 O O . ILE B 1 122 ? -23.859 -13.766 -18.406 1 98.56 122 ILE B O 1
ATOM 3751 N N . THR B 1 123 ? -22.953 -11.93 -17.703 1 97.44 123 THR B N 1
ATOM 3752 C CA . THR B 1 123 ? -24.172 -11.172 -17.453 1 97.44 123 THR B CA 1
ATOM 3753 C C . THR B 1 123 ? -24.078 -9.781 -18.078 1 97.44 123 THR B C 1
ATOM 3755 O O . THR B 1 123 ? -23.016 -9.391 -18.578 1 97.44 123 THR B O 1
ATOM 3758 N N . PRO B 1 124 ? -25.156 -9.016 -18.078 1 96.5 124 PRO B N 1
ATOM 3759 C CA . PRO B 1 124 ? -25.078 -7.645 -18.578 1 96.5 124 PRO B CA 1
ATOM 3760 C C . PRO B 1 124 ? -24.125 -6.766 -17.766 1 96.5 124 PRO B C 1
ATOM 3762 O O . PRO B 1 124 ? -23.734 -5.695 -18.234 1 96.5 124 PRO B O 1
ATOM 3765 N N . ASP B 1 125 ? -23.719 -7.234 -16.594 1 97.06 125 ASP B N 1
ATOM 3766 C CA . ASP B 1 125 ? -22.844 -6.445 -15.711 1 97.06 125 ASP B CA 1
ATOM 3767 C C . ASP B 1 125 ? -21.391 -6.84 -15.891 1 97.06 125 ASP B C 1
ATOM 3769 O O . ASP B 1 125 ? -20.5 -6.242 -15.281 1 97.06 125 ASP B O 1
ATOM 3773 N N . THR B 1 126 ? -21.125 -7.824 -16.75 1 98.38 126 THR B N 1
ATOM 3774 C CA . THR B 1 126 ? -19.75 -8.266 -16.953 1 98.38 126 THR B CA 1
ATOM 3775 C C . THR B 1 126 ? -18.953 -7.219 -17.719 1 98.38 126 THR B C 1
ATOM 3777 O O . THR B 1 126 ? -19.344 -6.816 -18.812 1 98.38 126 THR B O 1
ATOM 3780 N N . LEU B 1 127 ? -17.844 -6.785 -17.094 1 98.19 127 LEU B N 1
ATOM 3781 C CA . LEU B 1 127 ? -17.047 -5.699 -17.625 1 98.19 127 LEU B CA 1
ATOM 3782 C C . LEU B 1 127 ? -15.766 -6.234 -18.266 1 98.19 127 LEU B C 1
ATOM 3784 O O . LEU B 1 127 ? -15.297 -5.707 -19.281 1 98.19 127 LEU B O 1
ATOM 3788 N N . ALA B 1 128 ? -15.164 -7.215 -17.594 1 98.88 128 ALA B N 1
ATOM 3789 C CA . ALA B 1 128 ? -13.82 -7.641 -17.984 1 98.88 128 ALA B CA 1
ATOM 3790 C C . ALA B 1 128 ? -13.586 -9.102 -17.625 1 98.88 128 ALA B C 1
ATOM 3792 O O . ALA B 1 128 ? -14.367 -9.703 -16.875 1 98.88 128 ALA B O 1
ATOM 3793 N N . ILE B 1 129 ? -12.625 -9.688 -18.266 1 98.94 129 ILE B N 1
ATOM 3794 C CA . ILE B 1 129 ? -12.062 -10.984 -17.891 1 98.94 129 ILE B CA 1
ATOM 3795 C C . ILE B 1 129 ? -10.625 -10.797 -17.406 1 98.94 129 ILE B C 1
ATOM 3797 O O . ILE B 1 129 ? -9.867 -10.016 -17.984 1 98.94 129 ILE B O 1
ATOM 3801 N N . MET B 1 130 ? -10.305 -11.406 -16.281 1 98.94 130 MET B N 1
ATOM 3802 C CA . MET B 1 130 ? -8.961 -11.383 -15.711 1 98.94 130 MET B CA 1
ATOM 3803 C C . MET B 1 130 ? -8.328 -12.773 -15.773 1 98.94 130 MET B C 1
ATOM 3805 O O . MET B 1 130 ? -8.414 -13.547 -14.82 1 98.94 130 MET B O 1
ATOM 3809 N N . PRO B 1 131 ? -7.707 -13.062 -16.922 1 98.88 131 PRO B N 1
ATOM 3810 C CA . PRO B 1 131 ? -6.914 -14.289 -16.906 1 98.88 131 PRO B CA 1
ATOM 3811 C C . PRO B 1 131 ? -5.734 -14.211 -15.938 1 98.88 131 PRO B C 1
ATOM 3813 O O . PRO B 1 131 ? -5.105 -13.156 -15.805 1 98.88 131 PRO B O 1
ATOM 3816 N N . VAL B 1 132 ? -5.523 -15.234 -15.164 1 98.88 132 VAL B N 1
ATOM 3817 C CA . VAL B 1 132 ? -4.348 -15.406 -14.312 1 98.88 132 VAL B CA 1
ATOM 3818 C C . VAL B 1 132 ? -3.359 -16.359 -14.984 1 98.88 132 VAL B C 1
ATOM 3820 O O . VAL B 1 132 ? -3.727 -17.469 -15.375 1 98.88 132 VAL B O 1
ATOM 3823 N N . HIS B 1 133 ? -2.156 -15.844 -15.195 1 98.81 133 HIS B N 1
ATOM 3824 C CA . HIS B 1 133 ? -1.138 -16.719 -15.781 1 98.81 133 HIS B CA 1
ATOM 3825 C C . HIS B 1 133 ? -0.562 -17.656 -14.734 1 98.81 133 HIS B C 1
ATOM 3827 O O . HIS B 1 133 ? 0.624 -17.594 -14.406 1 98.81 133 HIS B O 1
ATOM 3833 N N . TYR B 1 134 ? -1.41 -18.594 -14.32 1 98.5 134 TYR B N 1
ATOM 3834 C CA . TYR B 1 134 ? -1.109 -19.531 -13.242 1 98.5 134 TYR B CA 1
ATOM 3835 C C . TYR B 1 134 ? 0.154 -20.328 -13.555 1 98.5 134 TYR B C 1
ATOM 3837 O O . TYR B 1 134 ? 0.286 -20.906 -14.633 1 98.5 134 TYR B O 1
ATOM 3845 N N . ALA B 1 135 ? 1.14 -20.281 -12.578 1 98.19 135 ALA B N 1
ATOM 3846 C CA . ALA B 1 135 ? 2.436 -20.938 -12.734 1 98.19 135 ALA B CA 1
ATOM 3847 C C . ALA B 1 135 ? 3.164 -20.438 -13.969 1 98.19 135 ALA B C 1
ATOM 3849 O O . ALA B 1 135 ? 3.834 -21.203 -14.664 1 98.19 135 ALA B O 1
ATOM 3850 N N . SER B 1 136 ? 2.969 -19.172 -14.32 1 98.62 136 SER B N 1
ATOM 3851 C CA . SER B 1 136 ? 3.678 -18.453 -15.375 1 98.62 136 SER B CA 1
ATOM 3852 C C . SER B 1 136 ? 3.188 -18.891 -16.75 1 98.62 136 SER B C 1
ATOM 3854 O O . SER B 1 136 ? 3.9 -18.734 -17.75 1 98.62 136 SER B O 1
ATOM 3856 N N . ASN B 1 137 ? 1.961 -19.484 -16.844 1 98.31 137 ASN B N 1
ATOM 3857 C CA . ASN B 1 137 ? 1.469 -20.062 -18.094 1 98.31 137 ASN B CA 1
ATOM 3858 C C . ASN B 1 137 ? 0.475 -19.156 -18.797 1 98.31 137 ASN B C 1
ATOM 3860 O O . ASN B 1 137 ? -0.702 -19.109 -18.438 1 98.31 137 ASN B O 1
ATOM 3864 N N . PRO B 1 138 ? 0.907 -18.453 -19.828 1 98.19 138 PRO B N 1
ATOM 3865 C CA . PRO B 1 138 ? -0.034 -17.609 -20.578 1 98.19 138 PRO B CA 1
ATOM 3866 C C . PRO B 1 138 ? -0.869 -18.406 -21.578 1 98.19 138 PRO B C 1
ATOM 3868 O O . PRO B 1 138 ? -1.106 -17.938 -22.688 1 98.19 138 PRO B O 1
ATOM 3871 N N . TRP B 1 139 ? -1.339 -19.516 -21.188 1 96.19 139 TRP B N 1
ATOM 3872 C CA . TRP B 1 139 ? -2.064 -20.469 -22.016 1 96.19 139 TRP B CA 1
ATOM 3873 C C . TRP B 1 139 ? -3.215 -19.781 -22.75 1 96.19 139 TRP B C 1
ATOM 3875 O O . TRP B 1 139 ? -3.994 -19.047 -22.141 1 96.19 139 TRP B O 1
ATOM 3885 N N . HIS B 1 140 ? -3.359 -19.938 -24.109 1 94.19 140 HIS B N 1
ATOM 3886 C CA . HIS B 1 140 ? -4.457 -19.531 -24.984 1 94.19 140 HIS B CA 1
ATOM 3887 C C . HIS B 1 140 ? -4.758 -18.047 -24.844 1 94.19 140 HIS B C 1
ATOM 3889 O O . HIS B 1 140 ? -5.922 -17.641 -24.812 1 94.19 140 HIS B O 1
ATOM 3895 N N . LEU B 1 141 ? -3.686 -17.25 -24.641 1 98.38 141 LEU B N 1
ATOM 3896 C CA . LEU B 1 141 ? -3.883 -15.828 -24.391 1 98.38 141 LEU B CA 1
ATOM 3897 C C . LEU B 1 141 ? -4.551 -15.156 -25.594 1 98.38 141 LEU B C 1
ATOM 3899 O O . LEU B 1 141 ? -5.371 -14.25 -25.422 1 98.38 141 LEU B O 1
ATOM 3903 N N . ASP B 1 142 ? -4.258 -15.617 -26.859 1 98.31 142 ASP B N 1
ATOM 3904 C CA . ASP B 1 142 ? -4.934 -15.094 -28.047 1 98.31 142 ASP B CA 1
ATOM 3905 C C . ASP B 1 142 ? -6.43 -15.406 -28 1 98.31 142 ASP B C 1
ATOM 3907 O O . ASP B 1 142 ? -7.254 -14.57 -28.375 1 98.31 142 ASP B O 1
ATOM 3911 N N . GLU B 1 143 ? -6.75 -16.594 -27.594 1 98.5 143 GLU B N 1
ATOM 3912 C CA . GLU B 1 143 ? -8.148 -17 -27.469 1 98.5 143 GLU B CA 1
ATOM 3913 C C . GLU B 1 143 ? -8.867 -16.172 -26.391 1 98.5 143 GLU B C 1
ATOM 3915 O O . GLU B 1 143 ? -10.055 -15.883 -26.516 1 98.5 143 GLU B O 1
ATOM 3920 N N . VAL B 1 144 ? -8.172 -15.82 -25.328 1 98.81 144 VAL B N 1
ATOM 3921 C CA . VAL B 1 144 ? -8.734 -14.961 -24.297 1 98.81 144 VAL B CA 1
ATOM 3922 C C . VAL B 1 144 ? -9.094 -13.602 -24.875 1 98.81 144 VAL B C 1
ATOM 3924 O O . VAL B 1 144 ? -10.18 -13.078 -24.641 1 98.81 144 VAL B O 1
ATOM 3927 N N . HIS B 1 145 ? -8.172 -13.047 -25.609 1 98.69 145 HIS B N 1
ATOM 3928 C CA . HIS B 1 145 ? -8.422 -11.75 -26.219 1 98.69 145 HIS B CA 1
ATOM 3929 C C . HIS B 1 145 ? -9.562 -11.828 -27.234 1 98.69 145 HIS B C 1
ATOM 3931 O O . HIS B 1 145 ? -10.375 -10.906 -27.328 1 98.69 145 HIS B O 1
ATOM 3937 N N . ALA B 1 146 ? -9.625 -12.898 -28.031 1 98.75 146 ALA B N 1
ATOM 3938 C CA . ALA B 1 146 ? -10.711 -13.094 -28.984 1 98.75 146 ALA B CA 1
ATOM 3939 C C . ALA B 1 146 ? -12.055 -13.211 -28.266 1 98.75 146 ALA B C 1
ATOM 3941 O O . ALA B 1 146 ? -13.047 -12.625 -28.703 1 98.75 146 ALA B O 1
ATOM 3942 N N . PHE B 1 147 ? -12.062 -14.023 -27.25 1 98.75 147 PHE B N 1
ATOM 3943 C CA . PHE B 1 147 ? -13.242 -14.18 -26.406 1 98.75 147 PHE B CA 1
ATOM 3944 C C . PHE B 1 147 ? -13.734 -12.836 -25.906 1 98.75 147 PHE B C 1
ATOM 3946 O O . PHE B 1 147 ? -14.93 -12.531 -25.969 1 98.75 147 PHE B O 1
ATOM 3953 N N . ALA B 1 148 ? -12.758 -12.023 -25.344 1 98.88 148 ALA B N 1
ATOM 3954 C CA . ALA B 1 148 ? -13.102 -10.703 -24.828 1 98.88 148 ALA B CA 1
ATOM 3955 C C . ALA B 1 148 ? -13.703 -9.812 -25.906 1 98.88 148 ALA B C 1
ATOM 3957 O O . ALA B 1 148 ? -14.711 -9.148 -25.688 1 98.88 148 ALA B O 1
ATOM 3958 N N . ARG B 1 149 ? -13.156 -9.82 -27.078 1 98.56 149 ARG B N 1
ATOM 3959 C CA . ARG B 1 149 ? -13.664 -9.031 -28.188 1 98.56 149 ARG B CA 1
ATOM 3960 C C . ARG B 1 149 ? -15.07 -9.461 -28.562 1 98.56 149 ARG B C 1
ATOM 3962 O O . ARG B 1 149 ? -15.953 -8.617 -28.781 1 98.56 149 ARG B O 1
ATOM 3969 N N . GLU B 1 150 ? -15.227 -10.75 -28.656 1 98.56 150 GLU B N 1
ATOM 3970 C CA . GLU B 1 150 ? -16.516 -11.312 -29.047 1 98.56 150 GLU B CA 1
ATOM 3971 C C . GLU B 1 150 ? -17.625 -10.883 -28.078 1 98.56 150 GLU B C 1
ATOM 3973 O O . GLU B 1 150 ? -18.766 -10.656 -28.5 1 98.56 150 GLU B O 1
ATOM 3978 N N . HIS B 1 151 ? -17.328 -10.75 -26.859 1 98.62 151 HIS B N 1
ATOM 3979 C CA . HIS B 1 151 ? -18.359 -10.508 -25.859 1 98.62 151 HIS B CA 1
ATOM 3980 C C . HIS B 1 151 ? -18.312 -9.062 -25.359 1 98.62 151 HIS B C 1
ATOM 3982 O O . HIS B 1 151 ? -19 -8.711 -24.406 1 98.62 151 HIS B O 1
ATOM 3988 N N . GLY B 1 152 ? -17.406 -8.227 -25.969 1 98.12 152 GLY B N 1
ATOM 3989 C CA . GLY B 1 152 ? -17.312 -6.828 -25.578 1 98.12 152 GLY B CA 1
ATOM 3990 C C . GLY B 1 152 ? -16.719 -6.621 -24.203 1 98.12 152 GLY B C 1
ATOM 3991 O O . GLY B 1 152 ? -17.156 -5.754 -23.453 1 98.12 152 GLY B O 1
ATOM 3992 N N . LEU B 1 153 ? -15.773 -7.438 -23.797 1 98.75 153 LEU B N 1
ATOM 3993 C CA . LEU B 1 153 ? -15.141 -7.371 -22.484 1 98.75 153 LEU B CA 1
ATOM 3994 C C . LEU B 1 153 ? -13.734 -6.793 -22.594 1 98.75 153 LEU B C 1
ATOM 3996 O O . LEU B 1 153 ? -13.086 -6.902 -23.625 1 98.75 153 LEU B O 1
ATOM 4000 N N . ARG B 1 154 ? -13.25 -6.121 -21.516 1 98.69 154 ARG B N 1
ATOM 4001 C CA . ARG B 1 154 ? -11.852 -5.75 -21.359 1 98.69 154 ARG B CA 1
ATOM 4002 C C . ARG B 1 154 ? -11.039 -6.922 -20.812 1 98.69 154 ARG B C 1
ATOM 4004 O O . ARG B 1 154 ? -11.594 -7.855 -20.234 1 98.69 154 ARG B O 1
ATOM 4011 N N . VAL B 1 155 ? -9.703 -6.906 -21.062 1 98.94 155 VAL B N 1
ATOM 4012 C CA . VAL B 1 155 ? -8.82 -7.941 -20.531 1 98.94 155 VAL B CA 1
ATOM 4013 C C . VAL B 1 155 ? -7.848 -7.328 -19.531 1 98.94 155 VAL B C 1
ATOM 4015 O O . VAL B 1 155 ? -7.109 -6.398 -19.875 1 98.94 155 VAL B O 1
ATOM 4018 N N . ILE B 1 156 ? -7.871 -7.77 -18.344 1 98.94 156 ILE B N 1
ATOM 4019 C CA . ILE B 1 156 ? -6.895 -7.434 -17.312 1 98.94 156 ILE B CA 1
ATOM 4020 C C . ILE B 1 156 ? -6.062 -8.664 -16.969 1 98.94 156 ILE B C 1
ATOM 4022 O O . ILE B 1 156 ? -6.527 -9.562 -16.25 1 98.94 156 ILE B O 1
ATOM 4026 N N . GLU B 1 157 ? -4.867 -8.734 -17.406 1 98.94 157 GLU B N 1
ATOM 4027 C CA . GLU B 1 157 ? -4.035 -9.906 -17.156 1 98.94 157 GLU B CA 1
ATOM 4028 C C . GLU B 1 157 ? -3.389 -9.836 -15.766 1 98.94 157 GLU B C 1
ATOM 4030 O O . GLU B 1 157 ? -2.693 -8.867 -15.453 1 98.94 157 GLU B O 1
ATOM 4035 N N . ASP B 1 158 ? -3.707 -10.789 -14.922 1 98.94 158 ASP B N 1
ATOM 4036 C CA . ASP B 1 158 ? -2.867 -11.023 -13.75 1 98.94 158 ASP B CA 1
ATOM 4037 C C . ASP B 1 158 ? -1.648 -11.875 -14.109 1 98.94 158 ASP B C 1
ATOM 4039 O O . ASP B 1 158 ? -1.716 -13.102 -14.102 1 98.94 158 ASP B O 1
ATOM 4043 N N . ALA B 1 159 ? -0.576 -11.203 -14.352 1 98.88 159 ALA B N 1
ATOM 4044 C CA . ALA B 1 159 ? 0.674 -11.812 -14.797 1 98.88 159 ALA B CA 1
ATOM 4045 C C . ALA B 1 159 ? 1.723 -11.789 -13.688 1 98.88 159 ALA B C 1
ATOM 4047 O O . ALA B 1 159 ? 2.922 -11.711 -13.961 1 98.88 159 ALA B O 1
ATOM 4048 N N . ALA B 1 160 ? 1.253 -11.844 -12.445 1 98.62 160 ALA B N 1
ATOM 4049 C CA . ALA B 1 160 ? 2.145 -11.805 -11.289 1 98.62 160 ALA B CA 1
ATOM 4050 C C . ALA B 1 160 ? 3.207 -12.898 -11.375 1 98.62 160 ALA B C 1
ATOM 4052 O O . ALA B 1 160 ? 4.32 -12.727 -10.875 1 98.62 160 ALA B O 1
ATOM 4053 N N . HIS B 1 161 ? 2.879 -14.008 -12.031 1 98.56 161 HIS B N 1
ATOM 4054 C CA . HIS B 1 161 ? 3.793 -15.141 -12.133 1 98.56 161 HIS B CA 1
ATOM 4055 C C . HIS B 1 161 ? 4.617 -15.07 -13.414 1 98.56 161 HIS B C 1
ATOM 4057 O O . HIS B 1 161 ? 5.555 -15.852 -13.602 1 98.56 161 HIS B O 1
ATOM 4063 N N . ALA B 1 162 ? 4.355 -14.086 -14.328 1 98.81 162 ALA B N 1
ATOM 4064 C CA . ALA B 1 162 ? 4.766 -14.336 -15.711 1 98.81 162 ALA B CA 1
ATOM 4065 C C . ALA B 1 162 ? 5.73 -13.266 -16.203 1 98.81 162 ALA B C 1
ATOM 4067 O O . ALA B 1 162 ? 5.918 -13.094 -17.406 1 98.81 162 ALA B O 1
ATOM 4068 N N . PHE B 1 163 ? 6.293 -12.492 -15.312 1 98.88 163 PHE B N 1
ATOM 4069 C CA . PHE B 1 163 ? 7.27 -11.508 -15.758 1 98.88 163 PHE B CA 1
ATOM 4070 C C . PHE B 1 163 ? 8.469 -12.188 -16.406 1 98.88 163 PHE B C 1
ATOM 4072 O O . PHE B 1 163 ? 9.062 -13.102 -15.828 1 98.88 163 PHE B O 1
ATOM 4079 N N . GLY B 1 164 ? 8.828 -11.781 -17.562 1 98.75 164 GLY B N 1
ATOM 4080 C CA . GLY B 1 164 ? 9.914 -12.383 -18.312 1 98.75 164 GLY B CA 1
ATOM 4081 C C . GLY B 1 164 ? 9.453 -13.422 -19.312 1 98.75 164 GLY B C 1
ATOM 4082 O O . GLY B 1 164 ? 10.227 -13.867 -20.156 1 98.75 164 GLY B O 1
ATOM 4083 N N . CYS B 1 165 ? 8.188 -13.859 -19.312 1 98.88 165 CYS B N 1
ATOM 4084 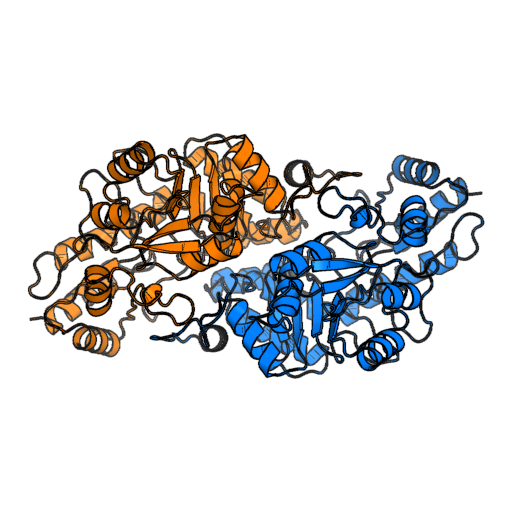C CA . CYS B 1 165 ? 7.641 -14.859 -20.219 1 98.88 165 CYS B CA 1
ATOM 4085 C C . CYS B 1 165 ? 7.27 -14.234 -21.562 1 98.88 165 CYS B C 1
ATOM 4087 O O . CYS B 1 165 ? 7.082 -13.023 -21.656 1 98.88 165 CYS B O 1
ATOM 4089 N N . LEU B 1 166 ? 7.223 -15.07 -22.578 1 98.69 166 LEU B N 1
ATOM 4090 C CA . LEU B 1 166 ? 6.762 -14.672 -23.906 1 98.69 166 LEU B CA 1
ATOM 4091 C C . LEU B 1 166 ? 5.594 -15.539 -24.359 1 98.69 166 LEU B C 1
ATOM 4093 O O . LEU B 1 166 ? 5.59 -16.75 -24.125 1 98.69 166 LEU B O 1
ATOM 4097 N N . HIS B 1 167 ? 4.586 -14.891 -24.891 1 98.75 167 HIS B N 1
ATOM 4098 C CA . HIS B 1 167 ? 3.521 -15.578 -25.609 1 98.75 167 HIS B CA 1
ATOM 4099 C C . HIS B 1 167 ? 3.711 -15.461 -27.109 1 98.75 167 HIS B C 1
ATOM 4101 O O . HIS B 1 167 ? 3.527 -14.391 -27.688 1 98.75 167 HIS B O 1
ATOM 4107 N N . HIS B 1 168 ? 4.066 -16.625 -27.734 1 97.88 168 HIS B N 1
ATOM 4108 C CA . HIS B 1 168 ? 4.293 -16.672 -29.172 1 97.88 168 HIS B CA 1
ATOM 4109 C C . HIS B 1 168 ? 5.238 -15.57 -29.625 1 97.88 168 HIS B C 1
ATOM 4111 O O . HIS B 1 168 ? 4.953 -14.859 -30.594 1 97.88 168 HIS B O 1
ATOM 4117 N N . GLY B 1 169 ? 6.285 -15.359 -28.875 1 97.75 169 GLY B N 1
ATOM 4118 C CA . GLY B 1 169 ? 7.359 -14.453 -29.25 1 97.75 169 GLY B CA 1
ATOM 4119 C C . GLY B 1 169 ? 7.152 -13.039 -28.734 1 97.75 169 GLY B C 1
ATOM 4120 O O . GLY B 1 169 ? 8.055 -12.203 -28.812 1 97.75 169 GLY B O 1
ATOM 4121 N N . ARG B 1 170 ? 6.008 -12.734 -28.156 1 98 170 ARG B N 1
ATOM 4122 C CA . ARG B 1 170 ? 5.707 -11.422 -27.609 1 98 170 ARG B CA 1
ATOM 4123 C C . ARG B 1 170 ? 5.816 -11.43 -26.078 1 98 170 ARG B C 1
ATOM 4125 O O . ARG B 1 170 ? 5.254 -12.305 -25.422 1 98 170 ARG B O 1
ATOM 4132 N N . LYS B 1 171 ? 6.535 -10.484 -25.531 1 98.69 171 LYS B N 1
ATOM 4133 C CA . LYS B 1 171 ? 6.691 -10.422 -24.078 1 98.69 171 LYS B CA 1
ATOM 4134 C C . LYS B 1 171 ? 5.344 -10.203 -23.391 1 98.69 171 LYS B C 1
ATOM 4136 O O . LYS B 1 171 ? 4.547 -9.367 -23.828 1 98.69 171 LYS B O 1
ATOM 4141 N N . ILE B 1 172 ? 5.066 -11.039 -22.406 1 98.88 172 ILE B N 1
ATOM 4142 C CA . ILE B 1 172 ? 3.934 -10.719 -21.547 1 98.88 172 ILE B CA 1
ATOM 4143 C C . ILE B 1 172 ? 4.105 -9.305 -20.984 1 98.88 172 ILE B C 1
ATOM 4145 O O . ILE B 1 172 ? 5.164 -8.977 -20.438 1 98.88 172 ILE B O 1
ATOM 4149 N N . GLY B 1 173 ? 3.139 -8.422 -21.109 1 98.69 173 GLY B N 1
ATOM 4150 C CA . GLY B 1 173 ? 3.236 -7.043 -20.656 1 98.69 173 GLY B CA 1
ATOM 4151 C C . GLY B 1 173 ? 3.463 -6.066 -21.797 1 98.69 173 GLY B C 1
ATOM 4152 O O . GLY B 1 173 ? 3.447 -4.852 -21.594 1 98.69 173 GLY B O 1
ATOM 4153 N N . SER B 1 174 ? 3.541 -6.543 -23.094 1 98.69 174 SER B N 1
ATOM 4154 C CA . SER B 1 174 ? 3.852 -5.668 -24.219 1 98.69 174 SER B CA 1
ATOM 4155 C C . SER B 1 174 ? 2.627 -5.445 -25.094 1 98.69 174 SER B C 1
ATOM 4157 O O . SER B 1 174 ? 2.684 -4.688 -26.062 1 98.69 174 SER B O 1
ATOM 4159 N N . PHE B 1 175 ? 1.524 -6.102 -24.828 1 97.88 175 PHE B N 1
ATOM 4160 C CA . PHE B 1 175 ? 0.306 -5.992 -25.625 1 97.88 175 PHE B CA 1
ATOM 4161 C C . PHE B 1 175 ? -0.927 -6.223 -24.75 1 97.88 175 PHE B C 1
ATOM 4163 O O . PHE B 1 175 ? -0.81 -6.598 -23.578 1 97.88 175 PHE B O 1
ATOM 4170 N N . GLY B 1 176 ? -2.145 -6 -25.297 1 97.94 176 GLY B N 1
ATOM 4171 C CA . GLY B 1 176 ? -3.4 -6.227 -24.609 1 97.94 176 GLY B CA 1
ATOM 4172 C C . GLY B 1 176 ? -4.07 -4.945 -24.156 1 97.94 176 GLY B C 1
ATOM 4173 O O . GLY B 1 176 ? -3.988 -3.918 -24.828 1 97.94 176 GLY B O 1
ATOM 4174 N N . ASP B 1 177 ? -4.848 -5.004 -23.031 1 98.44 177 ASP B N 1
ATOM 4175 C CA . ASP B 1 177 ? -5.504 -3.832 -22.453 1 98.44 177 ASP B CA 1
ATOM 4176 C C . ASP B 1 177 ? -4.762 -3.338 -21.219 1 98.44 177 ASP B C 1
ATOM 4178 O O . ASP B 1 177 ? -4.367 -2.172 -21.141 1 98.44 177 ASP B O 1
ATOM 4182 N N . VAL B 1 178 ? -4.594 -4.203 -20.266 1 98.88 178 VAL B N 1
ATOM 4183 C CA . VAL B 1 178 ? -3.828 -3.939 -19.047 1 98.88 178 VAL B CA 1
ATOM 4184 C C . VAL B 1 178 ? -3.156 -5.227 -18.562 1 98.88 178 VAL B C 1
ATOM 4186 O O . VAL B 1 178 ? -3.777 -6.293 -18.562 1 98.88 178 VAL B O 1
ATOM 4189 N N . VAL B 1 179 ? -1.901 -5.195 -18.266 1 98.94 179 VAL B N 1
ATOM 4190 C CA . VAL B 1 179 ? -1.155 -6.328 -17.734 1 98.94 179 VAL B CA 1
ATOM 4191 C C . VAL B 1 179 ? -0.514 -5.945 -16.391 1 98.94 179 VAL B C 1
ATOM 4193 O O . VAL B 1 179 ? 0.156 -4.914 -16.297 1 98.94 179 VAL B O 1
ATOM 4196 N N . CYS B 1 180 ? -0.728 -6.754 -15.375 1 98.94 180 CYS B N 1
ATOM 4197 C CA . CYS B 1 180 ? -0.225 -6.449 -14.039 1 98.94 180 CYS B CA 1
ATOM 4198 C C . CYS B 1 180 ? 0.839 -7.453 -13.617 1 98.94 180 CYS B C 1
ATOM 4200 O O . CYS B 1 180 ? 0.709 -8.648 -13.875 1 98.94 180 CYS B O 1
ATOM 4202 N N . PHE B 1 181 ? 1.885 -6.984 -12.977 1 98.94 181 PHE B N 1
ATOM 4203 C CA . PHE B 1 181 ? 2.969 -7.809 -12.453 1 98.94 181 PHE B CA 1
ATOM 4204 C C . PHE B 1 181 ? 3.131 -7.609 -10.953 1 98.94 181 PHE B C 1
ATOM 4206 O O . PHE B 1 181 ? 2.67 -6.605 -10.406 1 98.94 181 PHE B O 1
ATOM 4213 N N . SER B 1 182 ? 3.715 -8.594 -10.297 1 98.81 182 SER B N 1
ATOM 4214 C CA . SER B 1 182 ? 4.137 -8.5 -8.906 1 98.81 182 SER B CA 1
ATOM 4215 C C . SER B 1 182 ? 5.652 -8.594 -8.773 1 98.81 182 SER B C 1
ATOM 4217 O O . SER B 1 182 ? 6.289 -9.383 -9.477 1 98.81 182 SER B O 1
ATOM 4219 N N . PHE B 1 183 ? 6.203 -7.746 -7.977 1 98.62 183 PHE B N 1
ATOM 4220 C CA . PHE B 1 183 ? 7.621 -7.777 -7.648 1 98.62 183 PHE B CA 1
ATOM 4221 C C . PHE B 1 183 ? 7.828 -8.07 -6.168 1 98.62 183 PHE B C 1
ATOM 4223 O O . PHE B 1 183 ? 8.727 -7.516 -5.535 1 98.62 183 PHE B O 1
ATOM 4230 N N . ASP B 1 184 ? 6.918 -8.906 -5.648 1 96.88 184 ASP B N 1
ATOM 4231 C CA . ASP B 1 184 ? 7.074 -9.43 -4.297 1 96.88 184 ASP B CA 1
ATOM 4232 C C . ASP B 1 184 ? 8.359 -10.242 -4.168 1 96.88 184 ASP B C 1
ATOM 4234 O O . ASP B 1 184 ? 9.016 -10.539 -5.168 1 96.88 184 ASP B O 1
ATOM 4238 N N . GLY B 1 185 ? 8.727 -10.625 -3.049 1 94.69 185 GLY B N 1
ATOM 4239 C CA . GLY B 1 185 ? 10.023 -11.172 -2.691 1 94.69 185 GLY B CA 1
ATOM 4240 C C . GLY B 1 185 ? 10.367 -12.438 -3.463 1 94.69 185 GLY B C 1
ATOM 4241 O O . GLY B 1 185 ? 11.539 -12.703 -3.727 1 94.69 185 GLY B O 1
ATOM 4242 N N . ILE B 1 186 ? 9.375 -13.148 -3.898 1 93.56 186 ILE B N 1
ATOM 4243 C CA . ILE B 1 186 ? 9.68 -14.492 -4.379 1 93.56 186 ILE B CA 1
ATOM 4244 C C . ILE B 1 186 ? 9.438 -14.57 -5.887 1 93.56 186 ILE B C 1
ATOM 4246 O O . ILE B 1 186 ? 9.586 -15.633 -6.492 1 93.56 186 ILE B O 1
ATOM 4250 N N . LYS B 1 187 ? 9.07 -13.438 -6.504 1 97.62 187 LYS B N 1
ATOM 4251 C CA . LYS B 1 187 ? 8.719 -13.445 -7.922 1 97.62 187 LYS B CA 1
ATOM 4252 C C . LYS B 1 187 ? 9.969 -13.492 -8.797 1 97.62 187 LYS B C 1
ATOM 4254 O O . LYS B 1 187 ? 11.086 -13.625 -8.289 1 97.62 187 LYS B O 1
ATOM 4259 N N . ASN B 1 188 ? 9.781 -13.484 -10.117 1 98.31 188 ASN B N 1
ATOM 4260 C CA . ASN B 1 188 ? 10.891 -13.656 -11.055 1 98.31 188 ASN B CA 1
ATOM 4261 C C . ASN B 1 188 ? 11.922 -12.547 -10.906 1 98.31 188 ASN B C 1
ATOM 4263 O O . ASN B 1 188 ? 13.102 -12.742 -11.219 1 98.31 188 ASN B O 1
ATOM 4267 N N . ILE B 1 189 ? 11.5 -11.398 -10.562 1 98.44 189 ILE B N 1
ATOM 4268 C CA . ILE B 1 189 ? 12.312 -10.352 -9.953 1 98.44 189 ILE B CA 1
ATOM 4269 C C . ILE B 1 189 ? 11.586 -9.781 -8.742 1 98.44 189 ILE B C 1
ATOM 4271 O O . ILE B 1 189 ? 10.375 -9.961 -8.586 1 98.44 189 ILE B O 1
ATOM 4275 N N . THR B 1 190 ? 12.383 -9.164 -7.902 1 98.19 190 THR B N 1
ATOM 4276 C CA . THR B 1 190 ? 11.758 -8.562 -6.73 1 98.19 190 THR B CA 1
ATOM 4277 C C . THR B 1 190 ? 12.219 -7.125 -6.547 1 98.19 190 THR B C 1
ATOM 4279 O O . THR B 1 190 ? 13.32 -6.766 -6.953 1 98.19 190 THR B O 1
ATOM 4282 N N . SER B 1 191 ? 11.367 -6.281 -5.965 1 98.06 191 SER B N 1
ATOM 4283 C CA . SER B 1 191 ? 11.734 -4.977 -5.422 1 98.06 191 SER B CA 1
ATOM 4284 C C . SER B 1 191 ? 11.68 -4.98 -3.896 1 98.06 191 SER B C 1
ATOM 4286 O O . SER B 1 191 ? 11.664 -3.92 -3.268 1 98.06 191 SER B O 1
ATOM 4288 N N . GLY B 1 192 ? 11.727 -6.133 -3.287 1 96.62 192 GLY B N 1
ATOM 4289 C CA . GLY B 1 192 ? 11.32 -6.266 -1.896 1 96.62 192 GLY B CA 1
ATOM 4290 C C . GLY B 1 192 ? 9.82 -6.379 -1.717 1 96.62 192 GLY B C 1
ATOM 4291 O O . GLY B 1 192 ? 9.312 -7.426 -1.312 1 96.62 192 GLY B O 1
ATOM 4292 N N . GLU B 1 193 ? 9.133 -5.352 -2.002 1 96.69 193 GLU B N 1
ATOM 4293 C CA . GLU B 1 193 ? 7.699 -5.223 -2.236 1 96.69 193 GLU B CA 1
ATOM 4294 C C . GLU B 1 193 ? 7.414 -4.348 -3.453 1 96.69 193 GLU B C 1
ATOM 4296 O O . GLU B 1 193 ? 8.086 -3.336 -3.668 1 96.69 193 GLU B O 1
ATOM 4301 N N . GLY B 1 194 ? 6.457 -4.805 -4.289 1 98.31 194 GLY B N 1
ATOM 4302 C CA . GLY B 1 194 ? 6.16 -3.945 -5.422 1 98.31 194 GLY B CA 1
ATOM 4303 C C . GLY B 1 194 ? 5.293 -4.617 -6.469 1 98.31 194 GLY B C 1
ATOM 4304 O O . GLY B 1 194 ? 5.004 -5.812 -6.371 1 98.31 194 GLY B O 1
ATOM 4305 N N . GLY B 1 195 ? 4.816 -3.842 -7.371 1 98.75 195 GLY B N 1
ATOM 4306 C CA . GLY B 1 195 ? 4.066 -4.27 -8.539 1 98.75 195 GLY B CA 1
ATOM 4307 C C . GLY B 1 195 ? 4.117 -3.271 -9.68 1 98.75 195 GLY B C 1
ATOM 4308 O O . GLY B 1 195 ? 4.836 -2.273 -9.609 1 98.75 195 GLY B O 1
ATOM 4309 N N . CYS B 1 196 ? 3.477 -3.658 -10.711 1 98.69 196 CYS B N 1
ATOM 4310 C CA . CYS B 1 196 ? 3.428 -2.818 -11.906 1 98.69 196 CYS B CA 1
ATOM 4311 C C . CYS B 1 196 ? 2.189 -3.125 -12.734 1 98.69 196 CYS B C 1
ATOM 4313 O O . CYS B 1 196 ? 1.777 -4.281 -12.844 1 98.69 196 CYS B O 1
ATOM 4315 N N . ALA B 1 197 ? 1.585 -2.094 -13.227 1 98.94 197 ALA B N 1
ATOM 4316 C CA . ALA B 1 197 ? 0.534 -2.24 -14.227 1 98.94 197 ALA B CA 1
ATOM 4317 C C . ALA B 1 197 ? 0.924 -1.551 -15.531 1 98.94 197 ALA B C 1
ATOM 4319 O O . ALA B 1 197 ? 1.404 -0.415 -15.523 1 98.94 197 ALA B O 1
ATOM 4320 N N . VAL B 1 198 ? 0.802 -2.225 -16.594 1 98.94 198 VAL B N 1
ATOM 4321 C CA . VAL B 1 198 ? 1.054 -1.684 -17.922 1 98.94 198 VAL B CA 1
ATOM 4322 C C . VAL B 1 198 ? -0.272 -1.422 -18.641 1 98.94 198 VAL B C 1
ATOM 4324 O O . VAL B 1 198 ? -1.063 -2.344 -18.844 1 98.94 198 VAL B O 1
ATOM 4327 N N . PHE B 1 199 ? -0.494 -0.192 -18.984 1 98.88 199 PHE B N 1
ATOM 4328 C CA . PHE B 1 199 ? -1.737 0.224 -19.625 1 98.88 199 PHE B CA 1
ATOM 4329 C C . PHE B 1 199 ? -1.51 0.539 -21.109 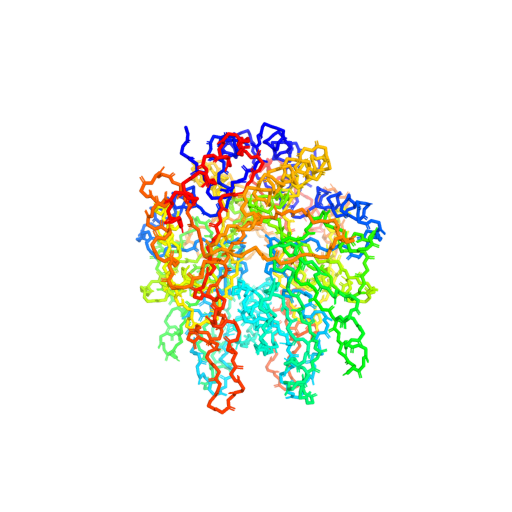1 98.88 199 PHE B C 1
ATOM 4331 O O . PHE B 1 199 ? -0.542 1.216 -21.453 1 98.88 199 PHE B O 1
ATOM 4338 N N . PHE B 1 200 ? -2.465 0.126 -21.969 1 98.62 200 PHE B N 1
ATOM 4339 C CA . PHE B 1 200 ? -2.322 0.402 -23.391 1 98.62 200 PHE B CA 1
ATOM 4340 C C . PHE B 1 200 ? -3.316 1.466 -23.844 1 98.62 200 PHE B C 1
ATOM 4342 O O . PHE B 1 200 ? -3.361 1.822 -25.031 1 98.62 200 PHE B O 1
ATOM 4349 N N . ASN B 1 201 ? -4.16 1.938 -22.969 1 98.31 201 ASN B N 1
ATOM 4350 C CA . ASN B 1 201 ? -4.961 3.15 -23.109 1 98.31 201 ASN B CA 1
ATOM 4351 C C . ASN B 1 201 ? -4.359 4.309 -22.312 1 98.31 201 ASN B C 1
ATOM 4353 O O . ASN B 1 201 ? -4.262 4.246 -21.094 1 98.31 201 ASN B O 1
ATOM 4357 N N . ALA B 1 202 ? -4.008 5.379 -23 1 97.56 202 ALA B N 1
ATOM 4358 C CA . ALA B 1 202 ? -3.27 6.488 -22.391 1 97.56 202 ALA B CA 1
ATOM 4359 C C . ALA B 1 202 ? -4.086 7.152 -21.281 1 97.56 202 ALA B C 1
ATOM 4361 O O . ALA B 1 202 ? -3.529 7.609 -20.281 1 97.56 202 ALA B O 1
ATOM 4362 N N . THR B 1 203 ? -5.344 7.27 -21.516 1 96.94 203 THR B N 1
ATOM 4363 C CA . THR B 1 203 ? -6.207 7.883 -20.516 1 96.94 203 THR B CA 1
ATOM 4364 C C . THR B 1 203 ? -6.223 7.051 -19.234 1 96.94 203 THR B C 1
ATOM 4366 O O . THR B 1 203 ? -6.121 7.598 -18.125 1 96.94 203 THR B O 1
ATOM 4369 N N . GLU B 1 204 ? -6.32 5.73 -19.391 1 97.75 204 GLU B N 1
ATOM 4370 C CA . GLU B 1 204 ? -6.309 4.824 -18.25 1 97.75 204 GLU B CA 1
ATOM 4371 C C . GLU B 1 204 ? -4.969 4.871 -17.516 1 97.75 204 GLU B C 1
ATOM 4373 O O . GLU B 1 204 ? -4.922 4.836 -16.281 1 97.75 204 GLU B O 1
ATOM 4378 N N . ALA B 1 205 ? -3.889 4.949 -18.297 1 98.19 205 ALA B N 1
ATOM 4379 C CA . ALA B 1 205 ? -2.559 5.078 -17.703 1 98.19 205 ALA B CA 1
ATOM 4380 C C . ALA B 1 205 ? -2.453 6.34 -16.844 1 98.19 205 ALA B C 1
ATOM 4382 O O . ALA B 1 205 ? -1.905 6.309 -15.742 1 98.19 205 ALA B O 1
ATOM 4383 N N . GLY B 1 206 ? -2.939 7.438 -17.406 1 97.12 206 GLY B N 1
ATOM 4384 C CA . GLY B 1 206 ? -2.941 8.695 -16.672 1 97.12 206 GLY B CA 1
ATOM 4385 C C . GLY B 1 206 ? -3.754 8.633 -15.391 1 97.12 206 GLY B C 1
ATOM 4386 O O . GLY B 1 206 ? -3.312 9.125 -14.344 1 97.12 206 GLY B O 1
ATOM 4387 N N . TYR B 1 207 ? -4.934 7.992 -15.516 1 96.62 207 TYR B N 1
ATOM 4388 C CA . TYR B 1 207 ? -5.785 7.824 -14.344 1 96.62 207 TYR B CA 1
ATOM 4389 C C . TYR B 1 207 ? -5.066 7.02 -13.258 1 96.62 207 TYR B C 1
ATOM 4391 O O . TYR B 1 207 ? -5.098 7.387 -12.086 1 96.62 207 TYR B O 1
ATOM 4399 N N . ALA B 1 208 ? -4.414 5.957 -13.664 1 98.12 208 ALA B N 1
ATOM 4400 C CA . ALA B 1 208 ? -3.729 5.082 -12.711 1 98.12 208 ALA B CA 1
ATOM 4401 C C . ALA B 1 208 ? -2.549 5.801 -12.062 1 98.12 208 ALA B C 1
ATOM 4403 O O . ALA B 1 208 ? -2.295 5.633 -10.867 1 98.12 208 ALA B O 1
ATOM 4404 N N . ALA B 1 209 ? -1.816 6.566 -12.836 1 97.69 209 ALA B N 1
ATOM 4405 C CA . ALA B 1 209 ? -0.676 7.324 -12.328 1 97.69 209 ALA B CA 1
ATOM 4406 C C . ALA B 1 209 ? -1.111 8.305 -11.234 1 97.69 209 ALA B C 1
ATOM 4408 O O . ALA B 1 209 ? -0.439 8.445 -10.211 1 97.69 209 ALA B O 1
ATOM 4409 N N . ASP B 1 210 ? -2.248 8.961 -11.414 1 96.88 210 ASP B N 1
ATOM 4410 C CA . ASP B 1 210 ? -2.777 9.867 -10.406 1 96.88 210 ASP B CA 1
ATOM 4411 C C . ASP B 1 210 ? -3.352 9.102 -9.219 1 96.88 210 ASP B C 1
ATOM 4413 O O . ASP B 1 210 ? -3.119 9.461 -8.062 1 96.88 210 ASP B O 1
ATOM 4417 N N . ALA B 1 211 ? -4.027 7.992 -9.539 1 97.81 211 ALA B N 1
ATOM 4418 C CA . ALA B 1 211 ? -4.734 7.227 -8.516 1 97.81 211 ALA B CA 1
ATOM 4419 C C . ALA B 1 211 ? -3.76 6.625 -7.504 1 97.81 211 ALA B C 1
ATOM 4421 O O . ALA B 1 211 ? -4.078 6.508 -6.32 1 97.81 211 ALA B O 1
ATOM 4422 N N . ARG B 1 212 ? -2.562 6.289 -7.965 1 97.81 212 ARG B N 1
ATOM 4423 C CA . ARG B 1 212 ? -1.596 5.672 -7.059 1 97.81 212 ARG B CA 1
ATOM 4424 C C . ARG B 1 212 ? -1.128 6.664 -6 1 97.81 212 ARG B C 1
ATOM 4426 O O . ARG B 1 212 ? -0.568 6.27 -4.977 1 97.81 212 ARG B O 1
ATOM 4433 N N . LEU B 1 213 ? -1.388 7.98 -6.262 1 97.25 213 LEU B N 1
ATOM 4434 C CA . LEU B 1 213 ? -1.033 9.055 -5.34 1 97.25 213 LEU B CA 1
ATOM 4435 C C . LEU B 1 213 ? -2.275 9.82 -4.891 1 97.25 213 LEU B C 1
ATOM 4437 O O . LEU B 1 213 ? -2.318 11.047 -4.984 1 97.25 213 LEU B O 1
ATOM 4441 N N . LEU B 1 214 ? -3.281 9.055 -4.543 1 97.5 214 LEU B N 1
ATOM 4442 C CA . LEU B 1 214 ? -4.5 9.594 -3.947 1 97.5 214 LEU B CA 1
ATOM 4443 C C . LEU B 1 214 ? -5.27 10.438 -4.957 1 97.5 214 LEU B C 1
ATOM 4445 O O . LEU B 1 214 ? -6.051 11.312 -4.574 1 97.5 214 LEU B O 1
ATOM 4449 N N . SER B 1 215 ? -4.973 10.305 -6.199 1 96.56 215 SER B N 1
ATOM 4450 C CA . SER B 1 215 ? -5.625 10.961 -7.324 1 96.56 215 SER B CA 1
ATOM 4451 C C . SER B 1 215 ? -5.363 12.469 -7.316 1 96.56 215 SER B C 1
ATOM 4453 O O . SER B 1 215 ? -6.152 13.242 -7.855 1 96.56 215 SER B O 1
ATOM 4455 N N . VAL B 1 216 ? -4.352 12.867 -6.574 1 94.38 216 VAL B N 1
ATOM 4456 C CA . VAL B 1 216 ? -3.91 14.25 -6.711 1 94.38 216 VAL B CA 1
ATOM 4457 C C . VAL B 1 216 ? -3.381 14.492 -8.125 1 94.38 216 VAL B C 1
ATOM 4459 O O . VAL B 1 216 ? -2.336 13.953 -8.5 1 94.38 216 VAL B O 1
ATOM 4462 N N . GLU B 1 217 ? -4.027 15.289 -8.883 1 91.75 217 GLU B N 1
ATOM 4463 C CA . GLU B 1 217 ? -3.746 15.453 -10.305 1 91.75 217 GLU B CA 1
ATOM 4464 C C . GLU B 1 217 ? -2.322 15.953 -10.531 1 91.75 217 GLU B C 1
ATOM 4466 O O . GLU B 1 217 ? -1.898 16.938 -9.914 1 91.75 217 GLU B O 1
ATOM 4471 N N . GLY B 1 218 ? -1.638 15.203 -11.344 1 85.56 218 GLY B N 1
ATOM 4472 C CA . GLY B 1 218 ? -0.317 15.617 -11.781 1 85.56 218 GLY B CA 1
ATOM 4473 C C . GLY B 1 218 ? 0.761 15.383 -10.742 1 85.56 218 GLY B C 1
ATOM 4474 O O . GLY B 1 218 ? 1.911 15.789 -10.93 1 85.56 218 GLY B O 1
ATOM 4475 N N . ASP B 1 219 ? 0.453 14.695 -9.672 1 85.94 219 ASP B N 1
ATOM 4476 C CA . ASP B 1 219 ? 1.394 14.508 -8.57 1 85.94 219 ASP B CA 1
ATOM 4477 C C . ASP B 1 219 ? 2.58 13.648 -9 1 85.94 219 ASP B C 1
ATOM 4479 O O . ASP B 1 219 ? 3.717 13.906 -8.602 1 85.94 219 ASP B O 1
ATOM 4483 N N . THR B 1 220 ? 2.371 12.609 -9.812 1 83.06 220 THR B N 1
ATOM 4484 C CA . THR B 1 220 ? 3.453 11.773 -10.32 1 83.06 220 THR B CA 1
ATOM 4485 C C . THR B 1 220 ? 4.48 12.609 -11.07 1 83.06 220 THR B C 1
ATOM 4487 O O . THR B 1 220 ? 5.68 12.523 -10.805 1 83.06 220 THR B O 1
ATOM 4490 N N . ARG B 1 221 ? 4.066 13.414 -12.086 1 80.06 221 ARG B N 1
ATOM 4491 C CA . ARG B 1 221 ? 4.938 14.266 -12.883 1 80.06 221 ARG B CA 1
ATOM 4492 C C . ARG B 1 221 ? 5.723 15.227 -12 1 80.06 221 ARG B C 1
ATOM 4494 O O . ARG B 1 221 ? 6.918 15.445 -12.219 1 80.06 221 ARG B O 1
ATOM 4501 N N . SER B 1 222 ? 5.055 15.719 -10.992 1 79.81 222 SER B N 1
ATOM 4502 C CA . SER B 1 222 ? 5.703 16.656 -10.078 1 79.81 222 SER B CA 1
ATOM 4503 C C . SER B 1 222 ? 6.789 15.961 -9.258 1 79.81 222 SER B C 1
ATOM 4505 O O . SER B 1 222 ? 7.883 16.5 -9.094 1 79.81 222 SER B O 1
ATOM 4507 N N . ARG B 1 223 ? 6.504 14.805 -8.766 1 80.31 223 ARG B N 1
ATOM 4508 C CA . ARG B 1 223 ? 7.465 14.055 -7.957 1 80.31 223 ARG B CA 1
ATOM 4509 C C . ARG B 1 223 ? 8.68 13.656 -8.789 1 80.31 223 ARG B C 1
ATOM 4511 O O . ARG B 1 223 ? 9.812 13.742 -8.312 1 80.31 223 ARG B O 1
ATOM 4518 N N . PHE B 1 224 ? 8.43 13.227 -9.961 1 80.31 224 PHE B N 1
ATOM 4519 C CA . PHE B 1 224 ? 9.539 12.828 -10.828 1 80.31 224 PHE B CA 1
ATOM 4520 C C . PHE B 1 224 ? 10.383 14.039 -11.211 1 80.31 224 PHE B C 1
ATOM 4522 O O . PHE B 1 224 ? 11.594 13.914 -11.414 1 80.31 224 PHE B O 1
ATOM 4529 N N . ALA B 1 225 ? 9.719 15.273 -11.297 1 76.06 225 ALA B N 1
ATOM 4530 C CA . ALA B 1 225 ? 10.406 16.516 -11.672 1 76.06 225 ALA B CA 1
ATOM 4531 C C . ALA B 1 225 ? 11 17.188 -10.445 1 76.06 225 ALA B C 1
ATOM 4533 O O . ALA B 1 225 ? 11.711 18.203 -10.57 1 76.06 225 ALA B O 1
ATOM 4534 N N . GLY B 1 226 ? 10.727 16.594 -9.344 1 71.31 226 GLY B N 1
ATOM 4535 C CA . GLY B 1 226 ? 11.203 17.219 -8.125 1 71.31 226 GLY B CA 1
ATOM 4536 C C . GLY B 1 226 ? 10.539 18.547 -7.84 1 71.31 226 GLY B C 1
ATOM 4537 O O . GLY B 1 226 ? 11.172 19.469 -7.301 1 71.31 226 GLY B O 1
ATOM 4538 N N . THR B 1 227 ? 9.289 18.734 -8.336 1 71.81 227 THR B N 1
ATOM 4539 C CA . THR B 1 227 ? 8.531 19.969 -8.125 1 71.81 227 THR B CA 1
ATOM 4540 C C . THR B 1 227 ? 7.273 19.703 -7.312 1 71.81 227 THR B C 1
ATOM 4542 O O . THR B 1 227 ? 7.016 18.562 -6.914 1 71.81 227 THR B O 1
ATOM 4545 N N . ARG B 1 228 ? 6.559 20.844 -6.867 1 67.38 228 ARG B N 1
ATOM 4546 C CA . ARG B 1 228 ? 5.312 20.703 -6.121 1 67.38 228 ARG B CA 1
ATOM 4547 C C . ARG B 1 228 ? 4.16 21.391 -6.84 1 67.38 228 ARG B C 1
ATOM 4549 O O . ARG B 1 228 ? 4.352 22.438 -7.48 1 67.38 228 ARG B O 1
ATOM 4556 N N . THR B 1 229 ? 3.053 20.719 -6.871 1 65.25 229 THR B N 1
ATOM 4557 C CA . THR B 1 229 ? 1.833 21.344 -7.367 1 65.25 229 THR B CA 1
ATOM 4558 C C . THR B 1 229 ? 1.167 22.172 -6.273 1 65.25 229 THR B C 1
ATOM 4560 O O . THR B 1 229 ? 0.976 21.688 -5.152 1 65.25 229 THR B O 1
ATOM 4563 N N . TRP B 1 230 ? 0.815 23.375 -6.645 1 65.5 230 TRP B N 1
ATOM 4564 C CA . TRP B 1 230 ? 0.357 24.266 -5.582 1 65.5 230 TRP B CA 1
ATOM 4565 C C . TRP B 1 230 ? -1.162 24.234 -5.461 1 65.5 230 TRP B C 1
ATOM 4567 O O . TRP B 1 230 ? -1.713 24.531 -4.398 1 65.5 230 TRP B O 1
ATOM 4577 N N . ASP B 1 231 ? -1.812 23.875 -6.52 1 80.56 231 ASP B N 1
ATOM 4578 C CA . ASP B 1 231 ? -3.266 23.844 -6.379 1 80.56 231 ASP B CA 1
ATOM 4579 C C . ASP B 1 231 ? -3.865 22.656 -7.141 1 80.56 231 ASP B C 1
ATOM 4581 O O . ASP B 1 231 ? -4.664 22.844 -8.062 1 80.56 231 ASP B O 1
ATOM 4585 N N . PRO B 1 232 ? -3.492 21.5 -6.629 1 85.62 232 PRO B N 1
ATOM 4586 C CA . PRO B 1 232 ? -4.004 20.344 -7.355 1 85.62 232 PRO B CA 1
ATOM 4587 C C . PRO B 1 232 ? -5.457 20.016 -7.008 1 85.62 232 PRO B C 1
ATOM 4589 O O . PRO B 1 232 ? -5.965 20.484 -5.98 1 85.62 232 PRO B O 1
ATOM 4592 N N . ASP B 1 233 ? -6.121 19.375 -7.938 1 95 233 ASP B N 1
ATOM 4593 C CA . ASP B 1 233 ? -7.48 18.906 -7.695 1 95 233 ASP B CA 1
ATOM 4594 C C . ASP B 1 233 ? -7.523 17.391 -7.578 1 95 233 ASP B C 1
ATOM 4596 O O . ASP B 1 233 ? -6.562 16.703 -7.941 1 95 233 ASP B O 1
ATOM 4600 N N . VAL B 1 234 ? -8.461 16.906 -6.922 1 97.06 234 VAL B N 1
ATOM 4601 C CA . VAL B 1 234 ? -8.789 15.492 -6.824 1 97.06 234 VAL B CA 1
ATOM 4602 C C . VAL B 1 234 ? -10.219 15.266 -7.32 1 97.06 234 VAL B C 1
ATOM 4604 O O . VAL B 1 234 ? -11.18 15.766 -6.727 1 97.06 234 VAL B O 1
ATOM 4607 N N . LYS B 1 235 ? -10.359 14.484 -8.398 1 94.69 235 LYS B N 1
ATOM 4608 C CA . LYS B 1 235 ? -11.664 14.367 -9.039 1 94.69 235 LYS B CA 1
ATOM 4609 C C . LYS B 1 235 ? -12.234 12.961 -8.883 1 94.69 235 LYS B C 1
ATOM 4611 O O . LYS B 1 235 ? -13.43 12.742 -9.117 1 94.69 235 LYS B O 1
ATOM 4616 N N . ARG B 1 236 ? -11.398 12.07 -8.461 1 93.94 236 ARG B N 1
ATOM 4617 C CA . ARG B 1 236 ? -11.836 10.688 -8.305 1 93.94 236 ARG B CA 1
ATOM 4618 C C . ARG B 1 236 ? -11.148 10.023 -7.121 1 93.94 236 ARG B C 1
ATOM 4620 O O . ARG B 1 236 ? -10.195 10.57 -6.566 1 93.94 236 ARG B O 1
ATOM 4627 N N . ILE B 1 237 ? -11.625 8.898 -6.789 1 93.88 237 ILE B N 1
ATOM 4628 C CA . ILE B 1 237 ? -11.039 8.117 -5.703 1 93.88 237 ILE B CA 1
ATOM 4629 C C . ILE B 1 237 ? -9.594 7.758 -6.039 1 93.88 237 ILE B C 1
ATOM 4631 O O . ILE B 1 237 ? -9.25 7.566 -7.207 1 93.88 237 ILE B O 1
ATOM 4635 N N . GLY B 1 238 ? -8.766 7.727 -5.043 1 96.69 238 GLY B N 1
ATOM 4636 C CA . GLY B 1 238 ? -7.371 7.344 -5.176 1 96.69 238 GLY B CA 1
ATOM 4637 C C . GLY B 1 238 ? -6.855 6.551 -3.988 1 96.69 238 GLY B C 1
ATOM 4638 O O . GLY B 1 238 ? -7.586 6.32 -3.021 1 96.69 238 GLY B O 1
ATOM 4639 N N . TRP B 1 239 ? -5.637 6.121 -4.16 1 97.5 239 TRP B N 1
ATOM 4640 C CA . TRP B 1 239 ? -4.973 5.238 -3.207 1 97.5 239 TRP B CA 1
ATOM 4641 C C . TRP B 1 239 ? -3.568 5.742 -2.887 1 97.5 239 TRP B C 1
ATOM 4643 O O . TRP B 1 239 ? -3.066 6.66 -3.541 1 97.5 239 TRP B O 1
ATOM 4653 N N . ARG B 1 240 ? -2.996 5.262 -1.846 1 97.88 240 ARG B N 1
ATOM 4654 C CA . ARG B 1 240 ? -1.584 5.504 -1.568 1 97.88 240 ARG B CA 1
ATOM 4655 C C . ARG B 1 240 ? -0.745 4.27 -1.883 1 97.88 240 ARG B C 1
ATOM 4657 O O . ARG B 1 240 ? -0.201 3.633 -0.977 1 97.88 240 ARG B O 1
ATOM 4664 N N . PHE B 1 241 ? -0.614 3.994 -3.219 1 98.56 241 PHE B N 1
ATOM 4665 C CA . PHE B 1 241 ? -0.057 2.738 -3.707 1 98.56 241 PHE B CA 1
ATOM 4666 C C . PHE B 1 241 ? 1.306 2.965 -4.352 1 98.56 241 PHE B C 1
ATOM 4668 O O . PHE B 1 241 ? 1.841 2.072 -5.012 1 98.56 241 PHE B O 1
ATOM 4675 N N . HIS B 1 242 ? 1.906 4.094 -4.176 1 98.12 242 HIS B N 1
ATOM 4676 C CA . HIS B 1 242 ? 3.135 4.426 -4.891 1 98.12 242 HIS B CA 1
ATOM 4677 C C . HIS B 1 242 ? 4.309 3.59 -4.387 1 98.12 242 HIS B C 1
ATOM 4679 O O . HIS B 1 242 ? 4.336 3.193 -3.221 1 98.12 242 HIS B O 1
ATOM 4685 N N . MET B 1 243 ? 5.23 3.332 -5.25 1 98.19 243 MET B N 1
ATOM 4686 C CA . MET B 1 243 ? 6.465 2.625 -4.926 1 98.19 243 MET B CA 1
ATOM 4687 C C . MET B 1 243 ? 7.539 3.594 -4.449 1 98.19 243 MET B C 1
ATOM 4689 O O . MET B 1 243 ? 7.719 4.664 -5.031 1 98.19 243 MET B O 1
ATOM 4693 N N . SER B 1 244 ? 8.25 3.205 -3.422 1 97.38 244 SER B N 1
ATOM 4694 C CA . SER B 1 244 ? 9.312 4.043 -2.887 1 97.38 244 SER B CA 1
ATOM 4695 C C . SER B 1 244 ? 10.586 3.928 -3.725 1 97.38 244 SER B C 1
ATOM 4697 O O . SER B 1 244 ? 10.797 2.918 -4.402 1 97.38 244 SER B O 1
ATOM 4699 N N . ASN B 1 245 ? 11.469 4.957 -3.58 1 97.69 245 ASN B N 1
ATOM 4700 C CA . ASN B 1 245 ? 12.781 4.93 -4.219 1 97.69 245 ASN B CA 1
ATOM 4701 C C . ASN B 1 245 ? 13.609 3.74 -3.746 1 97.69 245 ASN B C 1
ATOM 4703 O O . ASN B 1 245 ? 14.406 3.188 -4.512 1 97.69 245 ASN B O 1
ATOM 4707 N N . ILE B 1 246 ? 13.398 3.334 -2.525 1 98.06 246 ILE B N 1
ATOM 4708 C CA . ILE B 1 246 ? 14.148 2.225 -1.944 1 98.06 246 ILE B CA 1
ATOM 4709 C C . ILE B 1 246 ? 13.812 0.931 -2.682 1 98.06 246 ILE B C 1
ATOM 4711 O O . ILE B 1 246 ? 14.711 0.208 -3.121 1 98.06 246 ILE B O 1
ATOM 4715 N N . MET B 1 247 ? 12.516 0.684 -2.824 1 98.56 247 MET B N 1
ATOM 4716 C CA . MET B 1 247 ? 12.055 -0.533 -3.488 1 98.56 247 MET B CA 1
ATOM 4717 C C . MET B 1 247 ? 12.406 -0.513 -4.973 1 98.56 247 MET B C 1
ATOM 4719 O O . MET B 1 247 ? 12.797 -1.539 -5.535 1 98.56 247 MET B O 1
ATOM 4723 N N . ALA B 1 248 ? 12.281 0.665 -5.582 1 98.75 248 ALA B N 1
ATOM 4724 C CA . ALA B 1 248 ? 12.633 0.816 -6.992 1 98.75 248 ALA B CA 1
ATOM 472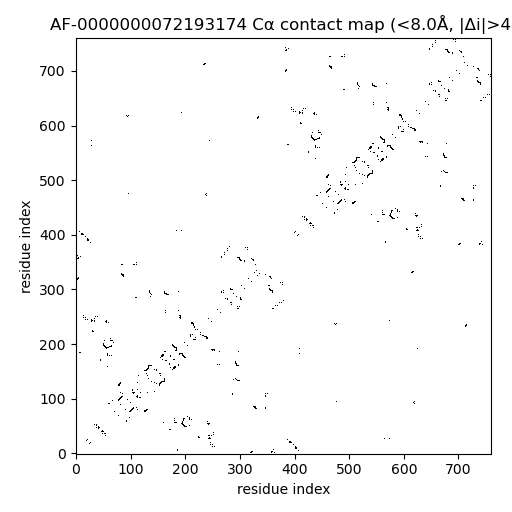5 C C . ALA B 1 248 ? 14.109 0.501 -7.23 1 98.75 248 ALA B C 1
ATOM 4727 O O . ALA B 1 248 ? 14.461 -0.11 -8.242 1 98.75 248 ALA B O 1
ATOM 4728 N N . ALA B 1 249 ? 14.961 0.962 -6.324 1 98.75 249 ALA B N 1
ATOM 4729 C CA . ALA B 1 249 ? 16.391 0.717 -6.461 1 98.75 249 ALA B CA 1
ATOM 4730 C C . ALA B 1 249 ? 16.703 -0.779 -6.488 1 98.75 249 ALA B C 1
ATOM 4732 O O . ALA B 1 249 ? 17.531 -1.236 -7.27 1 98.75 249 ALA B O 1
ATOM 4733 N N . ILE B 1 250 ? 16.047 -1.521 -5.629 1 98.81 250 ILE B N 1
ATOM 4734 C CA . ILE B 1 250 ? 16.188 -2.973 -5.633 1 98.81 250 ILE B CA 1
ATOM 4735 C C . ILE B 1 250 ? 15.719 -3.535 -6.969 1 98.81 250 ILE B C 1
ATOM 4737 O O . ILE B 1 250 ? 16.406 -4.355 -7.586 1 98.81 250 ILE B O 1
ATOM 4741 N N . GLY B 1 251 ? 14.539 -3.072 -7.418 1 98.88 251 GLY B N 1
ATOM 4742 C CA . GLY B 1 251 ? 13.961 -3.543 -8.664 1 98.88 251 GLY B CA 1
ATOM 4743 C C . GLY B 1 251 ? 14.867 -3.33 -9.859 1 98.88 251 GLY B C 1
ATOM 4744 O O . GLY B 1 251 ? 14.969 -4.195 -10.734 1 98.88 251 GLY B O 1
ATOM 4745 N N . ARG B 1 252 ? 15.508 -2.176 -9.922 1 98.88 252 ARG B N 1
ATOM 4746 C CA . ARG B 1 252 ? 16.391 -1.849 -11.039 1 98.88 252 ARG B CA 1
ATOM 4747 C C . ARG B 1 252 ? 17.562 -2.816 -11.117 1 98.88 252 ARG B C 1
ATOM 4749 O O . ARG B 1 252 ? 17.922 -3.275 -12.203 1 98.88 252 ARG B O 1
ATOM 4756 N N . VAL B 1 253 ? 18.141 -3.125 -9.945 1 98.88 253 VAL B N 1
ATOM 4757 C CA . VAL B 1 253 ? 19.234 -4.094 -9.906 1 98.88 253 VAL B CA 1
ATOM 4758 C C . VAL B 1 253 ? 18.719 -5.461 -10.359 1 98.88 253 VAL B C 1
ATOM 4760 O O . VAL B 1 253 ? 19.359 -6.129 -11.172 1 98.88 253 VAL B O 1
ATOM 4763 N N . GLN B 1 254 ? 17.609 -5.875 -9.859 1 98.88 254 GLN B N 1
ATOM 4764 C CA . GLN B 1 254 ? 17.031 -7.18 -10.156 1 98.88 254 GLN B CA 1
ATOM 4765 C C . GLN B 1 254 ? 16.688 -7.305 -11.641 1 98.88 254 GLN B C 1
ATOM 4767 O O . GLN B 1 254 ? 16.891 -8.359 -12.242 1 98.88 254 GLN B O 1
ATOM 4772 N N . LEU B 1 255 ? 16.141 -6.227 -12.188 1 98.94 255 LEU B N 1
ATOM 4773 C CA . LEU B 1 255 ? 15.805 -6.227 -13.602 1 98.94 255 LEU B CA 1
ATOM 4774 C C . LEU B 1 255 ? 17.047 -6.484 -14.453 1 98.94 255 LEU B C 1
ATOM 4776 O O . LEU B 1 255 ? 16.984 -7.223 -15.438 1 98.94 255 LEU B O 1
ATOM 4780 N N . SER B 1 256 ? 18.172 -5.906 -14.102 1 98.75 256 SER B N 1
ATOM 4781 C CA . SER B 1 256 ? 19.406 -6.062 -14.859 1 98.75 256 SER B CA 1
ATOM 4782 C C . SER B 1 256 ? 19.922 -7.496 -14.781 1 98.75 256 SER B C 1
ATOM 4784 O O . SER B 1 256 ? 20.719 -7.918 -15.617 1 98.75 256 SER B O 1
ATOM 4786 N N . ARG B 1 257 ? 19.469 -8.273 -13.805 1 98.69 257 ARG B N 1
ATOM 4787 C CA . ARG B 1 257 ? 19.938 -9.633 -13.57 1 98.69 257 ARG B CA 1
ATOM 4788 C C . ARG B 1 257 ? 18.984 -10.648 -14.203 1 98.69 257 ARG B C 1
ATOM 4790 O O . ARG B 1 257 ? 19.312 -11.828 -14.312 1 98.69 257 ARG B O 1
ATOM 4797 N N . LEU B 1 258 ? 17.875 -10.211 -14.664 1 98.81 258 LEU B N 1
ATOM 4798 C CA . LEU B 1 258 ? 16.781 -11.102 -15.047 1 98.81 258 LEU B CA 1
ATOM 4799 C C . LEU B 1 258 ? 17.203 -12 -16.203 1 98.81 258 LEU B C 1
ATOM 4801 O O . LEU B 1 258 ? 17.203 -13.227 -16.078 1 98.81 258 LEU B O 1
ATOM 4805 N N . ASP B 1 259 ? 17.609 -11.469 -17.297 1 98.62 259 ASP B N 1
ATOM 4806 C CA . ASP B 1 259 ? 17.859 -12.219 -18.531 1 98.62 259 ASP B CA 1
ATOM 4807 C C . ASP B 1 259 ? 19.125 -13.07 -18.406 1 98.62 259 ASP B C 1
ATOM 4809 O O . ASP B 1 259 ? 19.188 -14.172 -18.953 1 98.62 259 ASP B O 1
ATOM 4813 N N . GLY B 1 260 ? 20.078 -12.547 -17.672 1 98.5 260 GLY B N 1
ATOM 4814 C CA . GLY B 1 260 ? 21.359 -13.219 -17.625 1 98.5 260 GLY B CA 1
ATOM 4815 C C . GLY B 1 260 ? 21.484 -14.227 -16.5 1 98.5 260 GLY B C 1
ATOM 4816 O O . GLY B 1 260 ? 22.312 -15.133 -16.547 1 98.5 260 GLY B O 1
ATOM 4817 N N . GLU B 1 261 ? 20.641 -14.109 -15.516 1 98.56 261 GLU B N 1
ATOM 4818 C CA . GLU B 1 261 ? 20.828 -14.922 -14.312 1 98.56 261 GLU B CA 1
ATOM 4819 C C . GLU B 1 261 ? 19.547 -15.656 -13.938 1 98.56 261 GLU B C 1
ATOM 4821 O O . GLU B 1 261 ? 19.516 -16.891 -13.906 1 98.56 261 GLU B O 1
ATOM 4826 N N . PHE B 1 262 ? 18.469 -14.969 -13.734 1 98.75 262 PHE B N 1
ATOM 4827 C CA . PHE B 1 262 ? 17.281 -15.555 -13.133 1 98.75 262 PHE B CA 1
ATOM 4828 C C . PHE B 1 262 ? 16.547 -16.438 -14.133 1 98.75 262 PHE B C 1
ATOM 4830 O O . PHE B 1 262 ? 16.172 -17.562 -13.797 1 98.75 262 PHE B O 1
ATOM 4837 N N . ILE B 1 263 ? 16.375 -15.953 -15.344 1 98.81 263 ILE B N 1
ATOM 4838 C CA . ILE B 1 263 ? 15.617 -16.688 -16.344 1 98.81 263 ILE B CA 1
ATOM 4839 C C . ILE B 1 263 ? 16.344 -18 -16.688 1 98.81 263 ILE B C 1
ATOM 4841 O O . ILE B 1 263 ? 15.758 -19.078 -16.609 1 98.81 263 ILE B O 1
ATOM 4845 N N . PRO B 1 264 ? 17.672 -17.984 -17.016 1 98.75 264 PRO B N 1
ATOM 4846 C CA . PRO B 1 264 ? 18.344 -19.25 -17.328 1 98.75 264 PRO B CA 1
ATOM 4847 C C . PRO B 1 264 ? 18.297 -20.25 -16.172 1 98.75 264 PRO B C 1
ATOM 4849 O O . PRO B 1 264 ? 18.109 -21.453 -16.391 1 98.75 264 PRO B O 1
ATOM 4852 N N . ALA B 1 265 ? 18.438 -19.766 -14.961 1 98.62 265 ALA B N 1
ATOM 4853 C CA . ALA B 1 265 ? 18.422 -20.656 -13.805 1 98.62 265 ALA B CA 1
ATOM 4854 C C . ALA B 1 265 ? 17.062 -21.328 -13.641 1 98.62 265 ALA B C 1
ATOM 4856 O O . ALA B 1 265 ? 16.969 -22.547 -13.477 1 98.62 265 ALA B O 1
ATOM 4857 N N . ARG B 1 266 ? 15.992 -20.547 -13.648 1 98.69 266 ARG B N 1
ATOM 4858 C CA . ARG B 1 266 ? 14.633 -21.062 -13.469 1 98.69 266 ARG B CA 1
ATOM 4859 C C . ARG B 1 266 ? 14.273 -22.047 -14.578 1 98.69 266 ARG B C 1
ATOM 4861 O O . ARG B 1 266 ? 13.672 -23.094 -14.312 1 98.69 266 ARG B O 1
ATOM 4868 N N . 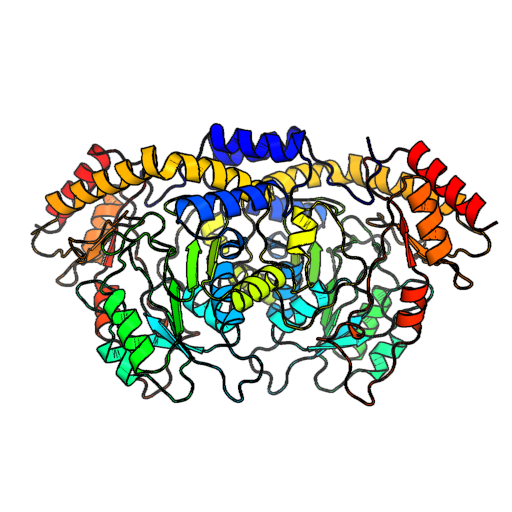ARG B 1 267 ? 14.594 -21.719 -15.789 1 98.62 267 ARG B N 1
ATOM 4869 C CA . ARG B 1 267 ? 14.242 -22.578 -16.906 1 98.62 267 ARG B CA 1
ATOM 4870 C C . ARG B 1 267 ? 15.031 -23.891 -16.859 1 98.62 267 ARG B C 1
ATOM 4872 O O . ARG B 1 267 ? 14.484 -24.953 -17.156 1 98.62 267 ARG B O 1
ATOM 4879 N N . ALA B 1 268 ? 16.312 -23.812 -16.484 1 98.69 268 ALA B N 1
ATOM 4880 C CA . ALA B 1 268 ? 17.109 -25.031 -16.359 1 98.69 268 ALA B CA 1
ATOM 4881 C C . ALA B 1 268 ? 16.516 -25.969 -15.305 1 98.69 268 ALA B C 1
ATOM 4883 O O . ALA B 1 268 ? 16.422 -27.188 -15.516 1 98.69 268 ALA B O 1
ATOM 4884 N N . LEU B 1 269 ? 16.188 -25.422 -14.156 1 98.69 269 LEU B N 1
ATOM 4885 C CA . LEU B 1 269 ? 15.586 -26.203 -13.094 1 98.69 269 LEU B CA 1
ATOM 4886 C C . LEU B 1 269 ? 14.242 -26.781 -13.539 1 98.69 269 LEU B C 1
ATOM 4888 O O . LEU B 1 269 ? 13.938 -27.938 -13.258 1 98.69 269 LEU B O 1
ATOM 4892 N N . GLY B 1 270 ? 13.383 -25.922 -14.188 1 98.38 270 GLY B N 1
ATOM 4893 C CA . GLY B 1 270 ? 12.117 -26.391 -14.734 1 98.38 270 GLY B CA 1
ATOM 4894 C C . GLY B 1 270 ? 12.281 -27.562 -15.695 1 98.38 270 GLY B C 1
ATOM 4895 O O . GLY B 1 270 ? 11.461 -28.484 -15.695 1 98.38 270 GLY B O 1
ATOM 4896 N N . ASP B 1 271 ? 13.336 -27.547 -16.453 1 98.19 271 ASP B N 1
ATOM 4897 C CA . ASP B 1 271 ? 13.617 -28.609 -17.406 1 98.19 271 ASP B CA 1
ATOM 4898 C C . ASP B 1 271 ? 13.922 -29.922 -16.703 1 98.19 271 ASP B C 1
ATOM 4900 O O . ASP B 1 271 ? 13.531 -30.984 -17.172 1 98.19 271 ASP B O 1
ATOM 4904 N N . ILE B 1 272 ? 14.656 -29.844 -15.609 1 98.62 272 ILE B N 1
ATOM 4905 C CA . ILE B 1 272 ? 14.938 -31.047 -14.836 1 98.62 272 ILE B CA 1
ATOM 4906 C C . ILE B 1 272 ? 13.633 -31.641 -14.32 1 98.62 272 ILE B C 1
ATOM 4908 O O . ILE B 1 272 ? 13.391 -32.844 -14.461 1 98.62 272 ILE B O 1
ATOM 4912 N N . TYR B 1 273 ? 12.773 -30.797 -13.711 1 98.62 273 TYR B N 1
ATOM 4913 C CA . TYR B 1 273 ? 11.484 -31.281 -13.234 1 98.62 273 TYR B CA 1
ATOM 4914 C C . TYR B 1 273 ? 10.711 -31.969 -14.359 1 98.62 273 TYR B C 1
ATOM 4916 O O . TYR B 1 273 ? 10.18 -33.062 -14.172 1 98.62 273 TYR B O 1
ATOM 4924 N N . ARG B 1 274 ? 10.633 -31.328 -15.516 1 97.62 274 ARG B N 1
ATOM 4925 C CA . ARG B 1 274 ? 9.875 -31.844 -16.656 1 97.62 274 ARG B CA 1
ATOM 4926 C C . ARG B 1 274 ? 10.43 -33.188 -17.109 1 97.62 274 ARG B C 1
ATOM 4928 O O . ARG B 1 274 ? 9.68 -34.156 -17.312 1 97.62 274 ARG B O 1
ATOM 4935 N N . ARG B 1 275 ? 11.711 -33.281 -17.266 1 97.44 275 ARG B N 1
ATOM 4936 C CA . ARG B 1 275 ? 12.359 -34.5 -17.75 1 97.44 275 ARG B CA 1
ATOM 4937 C C . ARG B 1 275 ? 12.18 -35.656 -16.766 1 97.44 275 ARG B C 1
ATOM 4939 O O . ARG B 1 275 ? 11.906 -36.781 -17.172 1 97.44 275 ARG B O 1
ATOM 4946 N N . ARG B 1 276 ? 12.312 -35.312 -15.508 1 97.94 276 ARG B N 1
ATOM 4947 C CA . ARG B 1 276 ? 12.344 -36.344 -14.477 1 97.94 276 ARG B CA 1
ATOM 4948 C C . ARG B 1 276 ? 10.938 -36.812 -14.117 1 97.94 276 ARG B C 1
ATOM 4950 O O . ARG B 1 276 ? 10.727 -37.969 -13.742 1 97.94 276 ARG B O 1
ATOM 4957 N N . LEU B 1 277 ? 9.992 -35.906 -14.289 1 97.75 277 LEU B N 1
ATOM 4958 C CA . LEU B 1 277 ? 8.688 -36.219 -13.727 1 97.75 277 LEU B CA 1
ATOM 4959 C C . LEU B 1 277 ? 7.664 -36.469 -14.828 1 97.75 277 LEU B C 1
ATOM 4961 O O . LEU B 1 277 ? 6.582 -37 -14.562 1 97.75 277 LEU B O 1
ATOM 4965 N N . ALA B 1 278 ? 8.242 -36.125 -16.016 1 92.81 278 ALA B N 1
ATOM 4966 C CA . ALA B 1 278 ? 7.336 -36.375 -17.141 1 92.81 278 ALA B CA 1
ATOM 4967 C C . ALA B 1 278 ? 7.031 -37.844 -17.297 1 92.81 278 ALA B C 1
ATOM 4969 O O . ALA B 1 278 ? 7.941 -38.688 -17.266 1 92.81 278 ALA B O 1
ATOM 4970 N N . GLY B 1 279 ? 5.863 -38.406 -17.156 1 90.62 279 GLY B N 1
ATOM 4971 C CA . GLY B 1 279 ? 5.473 -39.781 -17.422 1 90.62 279 GLY B CA 1
ATOM 4972 C C . GLY B 1 279 ? 5.332 -40.625 -16.172 1 90.62 279 GLY B C 1
ATOM 4973 O O . GLY B 1 279 ? 4.965 -41.812 -16.25 1 90.62 279 GLY B O 1
ATOM 4974 N N . LEU B 1 280 ? 5.766 -40 -15.133 1 95.44 280 LEU B N 1
ATOM 4975 C CA . LEU B 1 280 ? 5.605 -40.75 -13.875 1 95.44 280 LEU B CA 1
ATOM 4976 C C . LEU B 1 280 ? 4.141 -41.094 -13.633 1 95.44 280 LEU B C 1
ATOM 4978 O O . LEU B 1 280 ? 3.273 -40.219 -13.68 1 95.44 280 LEU B O 1
ATOM 4982 N N . GLU B 1 281 ? 3.916 -42.406 -13.422 1 95.44 281 GLU B N 1
ATOM 4983 C CA . GLU B 1 281 ? 2.555 -42.812 -13.117 1 95.44 281 GLU B CA 1
ATOM 4984 C C . GLU B 1 281 ? 2.053 -42.188 -11.828 1 95.44 281 GLU B C 1
ATOM 4986 O O . GLU B 1 281 ? 2.793 -42.094 -10.844 1 95.44 281 GLU B O 1
ATOM 4991 N N . GLY B 1 282 ? 0.876 -41.656 -11.852 1 96.69 282 GLY B N 1
ATOM 4992 C CA . GLY B 1 282 ? 0.272 -41.062 -10.664 1 96.69 282 GLY B CA 1
ATOM 4993 C C . GLY B 1 282 ? 0.525 -39.562 -10.555 1 96.69 282 GLY B C 1
ATOM 4994 O O . GLY B 1 282 ? 0.067 -38.938 -9.602 1 96.69 282 GLY B O 1
ATOM 4995 N N . LEU B 1 283 ? 1.304 -39.062 -11.492 1 98.06 283 LEU B N 1
ATOM 4996 C CA . LEU B 1 283 ? 1.641 -37.625 -11.477 1 98.06 283 LEU B CA 1
ATOM 4997 C C . LEU B 1 283 ? 1.429 -37 -12.852 1 98.06 283 LEU B C 1
ATOM 4999 O O . LEU B 1 283 ? 1.694 -37.656 -13.875 1 98.06 283 LEU B O 1
ATOM 5003 N N . ARG B 1 284 ? 0.878 -35.844 -12.906 1 97.94 284 ARG B N 1
ATOM 5004 C CA . ARG B 1 284 ? 0.741 -35.062 -14.148 1 97.94 284 ARG B CA 1
ATOM 5005 C C . ARG B 1 284 ? 1.32 -33.656 -13.992 1 97.94 284 ARG B C 1
ATOM 5007 O O . ARG B 1 284 ? 1.155 -33.031 -12.945 1 97.94 284 ARG B O 1
ATOM 5014 N N . LEU B 1 285 ? 2.047 -33.281 -14.969 1 97.62 285 LEU B N 1
ATOM 5015 C CA . LEU B 1 285 ? 2.498 -31.906 -15.047 1 97.62 285 LEU B CA 1
ATOM 5016 C C . LEU B 1 285 ? 1.442 -31.031 -15.703 1 97.62 285 LEU B C 1
ATOM 5018 O O . LEU B 1 285 ? 0.634 -31.516 -16.5 1 97.62 285 LEU B O 1
ATOM 5022 N N . LEU B 1 286 ? 1.36 -29.734 -15.328 1 97.5 286 LEU B N 1
ATOM 5023 C CA . LEU B 1 286 ? 0.525 -28.781 -16.047 1 97.5 286 LEU B CA 1
ATOM 5024 C C . LEU B 1 286 ? 1.068 -28.547 -17.453 1 97.5 286 LEU B C 1
ATOM 5026 O O . LEU B 1 286 ? 2.283 -28.438 -17.641 1 97.5 286 LEU B O 1
ATOM 5030 N N . GLN B 1 287 ? 0.197 -28.516 -18.406 1 97 287 GLN B N 1
ATOM 5031 C CA . GLN B 1 287 ? 0.59 -28.328 -19.812 1 97 287 GLN B CA 1
ATOM 5032 C C . GLN B 1 287 ? 0.93 -26.875 -20.094 1 97 287 GLN B C 1
ATOM 5034 O O . GLN B 1 287 ? 0.355 -25.969 -19.484 1 97 287 GLN B O 1
ATOM 5039 N N . THR B 1 288 ? 1.885 -26.641 -20.922 1 97.19 288 THR B N 1
ATOM 5040 C CA . THR B 1 288 ? 2.207 -25.328 -21.469 1 97.19 288 THR B CA 1
ATOM 5041 C C . THR B 1 288 ? 2.246 -25.375 -23 1 97.19 288 THR B C 1
ATOM 5043 O O . THR B 1 288 ? 2.322 -26.453 -23.594 1 97.19 288 THR B O 1
ATOM 5046 N N . ASP B 1 289 ? 2.018 -24.281 -23.656 1 97.5 289 ASP B N 1
ATOM 5047 C CA . ASP B 1 289 ? 2.178 -24.156 -25.094 1 97.5 289 ASP B CA 1
ATOM 5048 C C . ASP B 1 289 ? 3.652 -24.188 -25.484 1 97.5 289 ASP B C 1
ATOM 5050 O O . ASP B 1 289 ? 4.434 -23.344 -25.047 1 97.5 289 ASP B O 1
ATOM 5054 N N . PRO B 1 290 ? 4.023 -25.141 -26.312 1 96.25 290 PRO B N 1
ATOM 5055 C CA . PRO B 1 290 ? 5.434 -25.25 -26.703 1 96.25 290 PRO B CA 1
ATOM 5056 C C . PRO B 1 290 ? 5.949 -23.984 -27.391 1 96.25 290 PRO B C 1
ATOM 5058 O O . PRO B 1 290 ? 7.16 -23.766 -27.453 1 96.25 290 PRO B O 1
ATOM 5061 N N . GLN B 1 291 ? 5.09 -23.172 -27.875 1 97.62 291 GLN B N 1
ATOM 5062 C CA . GLN B 1 291 ? 5.492 -21.938 -28.531 1 97.62 291 GLN B CA 1
ATOM 5063 C C . GLN B 1 291 ? 5.688 -20.812 -27.531 1 97.62 291 GLN B C 1
ATOM 5065 O O . GLN B 1 291 ? 6.223 -19.75 -27.875 1 97.62 291 GLN B O 1
ATOM 5070 N N . ASP B 1 292 ? 5.262 -21.031 -26.359 1 98.38 292 ASP B N 1
ATOM 5071 C CA . ASP B 1 292 ? 5.449 -20.031 -25.312 1 98.38 292 ASP B CA 1
ATOM 5072 C C . ASP B 1 292 ? 6.809 -20.188 -24.641 1 98.38 292 ASP B C 1
ATOM 5074 O O . ASP B 1 292 ? 7.332 -21.297 -24.547 1 98.38 292 ASP B O 1
ATOM 5078 N N . PHE B 1 293 ? 7.473 -19.094 -24.359 1 98.56 293 PHE B N 1
ATOM 5079 C CA . PHE B 1 293 ? 8.648 -19.078 -23.484 1 98.56 293 PHE B CA 1
ATOM 5080 C C . PHE B 1 293 ? 8.242 -18.859 -22.031 1 98.56 293 PHE B C 1
ATOM 5082 O O . PHE B 1 293 ? 7.93 -17.734 -21.641 1 98.56 293 PHE B O 1
ATOM 5089 N N . VAL B 1 294 ? 8.242 -19.938 -21.25 1 98.62 294 VAL B N 1
ATOM 5090 C CA . VAL B 1 294 ? 7.746 -19.875 -19.875 1 98.62 294 VAL B CA 1
ATOM 5091 C C . VAL B 1 294 ? 8.922 -19.828 -18.906 1 98.62 294 VAL B C 1
ATOM 5093 O O . VAL B 1 294 ? 9.852 -20.625 -18.984 1 98.62 294 VAL B O 1
ATOM 5096 N N . VAL B 1 295 ? 8.977 -18.844 -18.047 1 98.75 295 VAL B N 1
ATOM 5097 C CA . VAL B 1 295 ? 9.898 -18.75 -16.922 1 98.75 295 VAL B CA 1
ATOM 5098 C C . VAL B 1 295 ? 9.188 -19.141 -15.633 1 98.75 295 VAL B C 1
ATOM 5100 O O . VAL B 1 295 ? 8.477 -18.312 -15.039 1 98.75 295 VAL B O 1
ATOM 5103 N N . PRO B 1 296 ? 9.398 -20.312 -15.156 1 98.25 296 PRO B N 1
ATOM 5104 C CA . PRO B 1 296 ? 8.578 -20.812 -14.047 1 98.25 296 PRO B CA 1
ATOM 5105 C C . PRO B 1 296 ? 8.852 -20.078 -12.734 1 98.25 296 PRO B C 1
ATOM 5107 O O . PRO B 1 296 ? 9.93 -20.234 -12.148 1 98.25 296 PRO B O 1
ATOM 5110 N N . HIS B 1 297 ? 7.836 -19.391 -12.281 1 97.88 297 HIS B N 1
ATOM 5111 C CA . HIS B 1 297 ? 7.879 -18.812 -10.945 1 97.88 297 HIS B CA 1
ATOM 5112 C C . HIS B 1 297 ? 7.672 -19.875 -9.875 1 97.88 297 HIS B C 1
ATOM 5114 O O . HIS B 1 297 ? 8.375 -19.891 -8.859 1 97.88 297 HIS B O 1
ATOM 5120 N N . ILE B 1 298 ? 6.703 -20.75 -10.086 1 98.12 298 ILE B N 1
ATOM 5121 C CA . ILE B 1 298 ? 6.438 -21.906 -9.242 1 98.12 298 ILE B CA 1
ATOM 5122 C C . ILE B 1 298 ? 6.344 -23.156 -10.102 1 98.12 298 ILE B C 1
ATOM 5124 O O . ILE B 1 298 ? 6.18 -23.078 -11.32 1 98.12 298 ILE B O 1
ATOM 5128 N N . VAL B 1 299 ? 6.523 -24.297 -9.461 1 98.19 299 VAL B N 1
ATOM 5129 C CA . VAL B 1 299 ? 6.316 -25.609 -10.094 1 98.19 299 VAL B CA 1
ATOM 5130 C C . VAL B 1 299 ? 5.25 -26.391 -9.336 1 98.19 299 VAL B C 1
ATOM 5132 O O . VAL B 1 299 ? 5.465 -26.781 -8.188 1 98.19 299 VAL B O 1
ATOM 5135 N N . CYS B 1 300 ? 4.156 -26.547 -10.008 1 97.62 300 CYS B N 1
ATOM 5136 C CA . CYS B 1 300 ? 3.043 -27.312 -9.461 1 97.62 300 CYS B CA 1
ATOM 5137 C C . CYS B 1 300 ? 2.859 -28.625 -10.219 1 97.62 300 CYS B C 1
ATOM 5139 O O . CYS B 1 300 ? 2.957 -28.656 -11.445 1 97.62 300 CYS B O 1
ATOM 5141 N N . VAL B 1 301 ? 2.598 -29.672 -9.453 1 98.19 301 VAL B N 1
ATOM 5142 C CA . VAL B 1 301 ? 2.299 -30.969 -10.055 1 98.19 301 VAL B CA 1
ATOM 5143 C C . VAL B 1 301 ? 0.949 -31.469 -9.547 1 98.19 301 VAL B C 1
ATOM 5145 O O . VAL B 1 301 ? 0.505 -31.094 -8.461 1 98.19 301 VAL B O 1
ATOM 5148 N N . ARG B 1 302 ? 0.328 -32.25 -10.344 1 98.38 302 ARG B N 1
ATOM 5149 C CA . ARG B 1 302 ? -0.91 -32.938 -9.961 1 98.38 302 ARG B CA 1
ATOM 5150 C C . ARG B 1 302 ? -0.637 -34.344 -9.484 1 98.38 302 ARG B C 1
ATOM 5152 O O . ARG B 1 302 ? -0.096 -35.156 -10.234 1 98.38 302 ARG B O 1
ATOM 5159 N N . VAL B 1 303 ? -0.949 -34.562 -8.305 1 98.5 303 VAL B N 1
ATOM 5160 C CA . VAL B 1 303 ? -0.819 -35.906 -7.754 1 98.5 303 VAL B CA 1
ATOM 5161 C C . VAL B 1 303 ? -2.156 -36.656 -7.852 1 98.5 303 VAL B C 1
ATOM 5163 O O . VAL B 1 303 ? -3.141 -36.25 -7.227 1 98.5 303 VAL B O 1
ATOM 5166 N N . LEU B 1 304 ? -2.197 -37.75 -8.562 1 97.56 304 LEU B N 1
ATOM 5167 C CA . LEU B 1 304 ? -3.43 -38.438 -8.906 1 97.56 304 LEU B CA 1
ATOM 5168 C C . LEU B 1 304 ? -3.771 -39.5 -7.859 1 97.56 304 LEU B C 1
ATOM 5170 O O . LEU B 1 304 ? -3.043 -39.656 -6.883 1 97.56 304 LEU B O 1
ATOM 5174 N N . ASP B 1 305 ? -4.949 -40.062 -7.98 1 96.5 305 ASP B N 1
ATOM 5175 C CA . ASP B 1 305 ? -5.426 -41.219 -7.223 1 96.5 305 ASP B CA 1
ATOM 5176 C C . ASP B 1 305 ? -5.516 -40.906 -5.73 1 96.5 305 ASP B C 1
ATOM 5178 O O . ASP B 1 305 ? -5.301 -41.781 -4.891 1 96.5 305 ASP B O 1
ATOM 5182 N N . GLY B 1 306 ? -5.688 -39.656 -5.398 1 97 306 GLY B N 1
ATOM 5183 C CA . GLY B 1 306 ? -5.906 -39.25 -4.016 1 97 306 GLY B CA 1
ATOM 5184 C C . GLY B 1 306 ? -4.66 -39.375 -3.158 1 97 306 GLY B C 1
ATOM 5185 O O . GLY B 1 306 ? -4.754 -39.531 -1.94 1 97 306 GLY B O 1
ATOM 5186 N N . ARG B 1 307 ? -3.459 -39.219 -3.764 1 97.81 307 ARG B N 1
ATOM 5187 C CA . ARG B 1 307 ? -2.225 -39.5 -3.029 1 97.81 307 ARG B CA 1
ATOM 5188 C C . ARG B 1 307 ? -1.501 -38.188 -2.697 1 97.81 307 ARG B C 1
ATOM 5190 O O . ARG B 1 307 ? -0.327 -38.188 -2.32 1 97.81 307 ARG B O 1
ATOM 5197 N N . LYS B 1 308 ? -2.174 -37.062 -2.848 1 97.5 308 LYS B N 1
ATOM 5198 C CA . LYS B 1 308 ? -1.605 -35.75 -2.58 1 97.5 308 LYS B CA 1
ATOM 5199 C C . LYS B 1 308 ? -0.99 -35.688 -1.185 1 97.5 308 LYS B C 1
ATOM 5201 O O . LYS B 1 308 ? 0.17 -35.312 -1.028 1 97.5 308 LYS B O 1
ATOM 5206 N N . ASP B 1 309 ? -1.718 -36.125 -0.163 1 96.62 309 ASP B N 1
ATOM 5207 C CA . ASP B 1 309 ? -1.265 -36 1.221 1 96.62 309 ASP B CA 1
ATOM 5208 C C . ASP B 1 309 ? -0.095 -36.969 1.487 1 96.62 309 ASP B C 1
ATOM 5210 O O . ASP B 1 309 ? 0.803 -36.625 2.268 1 96.62 309 ASP B O 1
ATOM 5214 N N . GLU B 1 310 ? -0.164 -38.094 0.86 1 97.69 310 GLU B N 1
ATOM 5215 C CA . GLU B 1 310 ? 0.944 -39.031 0.974 1 97.69 310 GLU B CA 1
ATOM 5216 C C . GLU B 1 310 ? 2.242 -38.438 0.447 1 97.69 310 GLU B C 1
ATOM 5218 O O . GLU B 1 310 ? 3.281 -38.531 1.103 1 97.69 310 GLU B O 1
ATOM 5223 N N . LEU B 1 311 ? 2.162 -37.844 -0.688 1 98.25 311 LEU B N 1
ATOM 5224 C CA . LEU B 1 311 ? 3.355 -37.25 -1.275 1 98.25 311 LEU B CA 1
ATOM 5225 C C . LEU B 1 311 ? 3.855 -36.094 -0.423 1 98.25 311 LEU B C 1
ATOM 5227 O O . LEU B 1 311 ? 5.059 -35.969 -0.183 1 98.25 311 LEU B O 1
ATOM 5231 N N . LYS B 1 312 ? 2.967 -35.219 -0.009 1 97.5 312 LYS B N 1
ATOM 5232 C CA . LYS B 1 312 ? 3.357 -34.094 0.826 1 97.5 312 LYS B CA 1
ATOM 5233 C C . LYS B 1 312 ? 4.082 -34.562 2.084 1 97.5 312 LYS B C 1
ATOM 5235 O O . LYS B 1 312 ? 5.102 -34 2.471 1 97.5 312 LYS B O 1
ATOM 5240 N N . ALA B 1 313 ? 3.566 -35.562 2.723 1 97.56 313 ALA B N 1
ATOM 5241 C CA . ALA B 1 313 ? 4.168 -36.125 3.938 1 97.56 313 ALA B CA 1
ATOM 5242 C C . ALA B 1 313 ? 5.566 -36.656 3.658 1 97.56 313 ALA B C 1
ATOM 5244 O O . ALA B 1 313 ? 6.488 -36.469 4.453 1 97.56 313 ALA B O 1
ATOM 5245 N N . ALA B 1 314 ? 5.703 -37.375 2.584 1 98.12 314 ALA B N 1
ATOM 5246 C CA . ALA B 1 314 ? 6.992 -37.938 2.221 1 98.12 314 ALA B CA 1
ATOM 5247 C C . ALA B 1 314 ? 8.031 -36.875 1.968 1 98.12 314 ALA B C 1
ATOM 5249 O O . ALA B 1 314 ? 9.18 -36.969 2.404 1 98.12 314 ALA B O 1
ATOM 5250 N N . LEU B 1 315 ? 7.637 -35.875 1.197 1 98.19 315 LEU B N 1
ATOM 5251 C CA . LEU B 1 315 ? 8.547 -34.75 0.917 1 98.19 315 LEU B CA 1
ATOM 5252 C C . LEU B 1 315 ? 8.938 -34.031 2.203 1 98.19 315 LEU B C 1
ATOM 5254 O O . LEU B 1 315 ? 10.125 -33.75 2.424 1 98.19 315 LEU B O 1
ATOM 5258 N N . THR B 1 316 ? 7.941 -33.781 3.025 1 96.38 316 THR B N 1
ATOM 5259 C CA . THR B 1 316 ? 8.203 -33.125 4.305 1 96.38 316 THR B CA 1
ATOM 5260 C C . THR B 1 316 ? 9.164 -33.969 5.152 1 96.38 316 THR B C 1
ATOM 5262 O O . THR B 1 316 ? 10.086 -33.406 5.762 1 96.38 316 THR B O 1
ATOM 5265 N N . ALA B 1 317 ? 8.961 -35.219 5.238 1 96.94 317 ALA B N 1
ATOM 5266 C CA . ALA B 1 317 ? 9.82 -36.125 6 1 96.94 317 ALA B CA 1
ATOM 5267 C C . ALA B 1 317 ? 11.25 -36.094 5.473 1 96.94 317 ALA B C 1
ATOM 5269 O O . ALA B 1 317 ? 12.203 -36.281 6.234 1 96.94 317 ALA B O 1
ATOM 5270 N N . ALA B 1 318 ? 11.367 -35.875 4.219 1 97.62 318 ALA B N 1
ATOM 5271 C CA . ALA B 1 318 ? 12.688 -35.812 3.588 1 97.62 318 ALA B CA 1
ATOM 5272 C C . ALA B 1 318 ? 13.305 -34.438 3.715 1 97.62 318 ALA B C 1
ATOM 5274 O O . ALA B 1 318 ? 14.367 -34.156 3.148 1 97.62 318 ALA B O 1
ATOM 5275 N N . GLY B 1 319 ? 12.641 -33.5 4.363 1 96.56 319 GLY B N 1
ATOM 5276 C CA . GLY B 1 319 ? 13.156 -32.156 4.566 1 96.56 319 GLY B CA 1
ATOM 5277 C C . GLY B 1 319 ? 12.891 -31.25 3.393 1 96.56 319 GLY B C 1
ATOM 5278 O O . GLY B 1 319 ? 13.547 -30.203 3.252 1 96.56 319 GLY B O 1
ATOM 5279 N N . ILE B 1 320 ? 11.992 -31.625 2.479 1 97.81 320 ILE B N 1
ATOM 5280 C CA . ILE B 1 320 ? 11.656 -30.828 1.301 1 97.81 320 ILE B CA 1
ATOM 5281 C C . ILE B 1 320 ? 10.359 -30.062 1.55 1 97.81 320 ILE B C 1
ATOM 5283 O O . ILE B 1 320 ? 9.305 -30.672 1.766 1 97.81 320 ILE B O 1
ATOM 5287 N N . PRO B 1 321 ? 10.477 -28.672 1.505 1 96.19 321 PRO B N 1
ATOM 5288 C CA . PRO B 1 321 ? 9.242 -27.906 1.716 1 96.19 321 PRO B CA 1
ATOM 5289 C C . PRO B 1 321 ? 8.258 -28.047 0.558 1 96.19 321 PRO B C 1
ATOM 5291 O O . PRO B 1 321 ? 8.672 -28.156 -0.599 1 96.19 321 PRO B O 1
ATOM 5294 N N . VAL B 1 322 ? 6.977 -28.047 0.884 1 95.25 322 VAL B N 1
ATOM 5295 C CA . VAL B 1 322 ? 5.93 -28.188 -0.125 1 95.25 322 VAL B CA 1
ATOM 5296 C C . VAL B 1 322 ? 4.867 -27.109 0.09 1 95.25 322 VAL B C 1
ATOM 5298 O O . VAL B 1 322 ? 4.754 -26.547 1.184 1 95.25 322 VAL B O 1
ATOM 5301 N N . GLY B 1 323 ? 4.246 -26.734 -0.966 1 93.81 323 GLY B N 1
ATOM 5302 C CA . GLY B 1 323 ? 3.133 -25.797 -0.9 1 93.81 323 GLY B CA 1
ATOM 5303 C C . GLY B 1 323 ? 1.917 -26.266 -1.68 1 93.81 323 GLY B C 1
ATOM 5304 O O . GLY B 1 323 ? 1.921 -27.344 -2.26 1 93.81 323 GLY B O 1
ATOM 5305 N N . VAL B 1 324 ? 0.853 -25.547 -1.554 1 94.81 324 VAL B N 1
ATOM 5306 C CA . VAL B 1 324 ? -0.356 -25.703 -2.354 1 94.81 324 VAL B CA 1
ATOM 5307 C C . VAL B 1 324 ? -0.801 -24.359 -2.904 1 94.81 324 VAL B C 1
ATOM 5309 O O . VAL B 1 324 ? -1.172 -23.453 -2.141 1 94.81 324 VAL B O 1
ATOM 5312 N N . HIS B 1 325 ? -0.623 -24.188 -4.125 1 95 325 HIS B N 1
ATOM 5313 C CA . HIS B 1 325 ? -1.045 -22.953 -4.789 1 95 325 HIS B CA 1
ATOM 5314 C C . HIS B 1 325 ? -2.24 -23.203 -5.703 1 95 325 HIS B C 1
ATOM 5316 O O . HIS B 1 325 ? -2.09 -23.766 -6.793 1 95 325 HIS B O 1
ATOM 5322 N N . TYR B 1 326 ? -3.359 -22.844 -5.336 1 95.44 326 TYR B N 1
ATOM 5323 C CA . TYR B 1 326 ? -3.889 -22.125 -4.184 1 95.44 326 TYR B CA 1
ATOM 5324 C C . TYR B 1 326 ? -5.223 -22.719 -3.738 1 95.44 326 TYR B C 1
ATOM 5326 O O . TYR B 1 326 ? -5.914 -23.359 -4.527 1 95.44 326 TYR B O 1
ATOM 5334 N N . LYS B 1 327 ? -5.602 -22.5 -2.506 1 96 327 LYS B N 1
ATOM 5335 C CA . LYS B 1 327 ? -7.004 -22.734 -2.166 1 96 327 LYS B CA 1
ATOM 5336 C C . LYS B 1 327 ? -7.93 -21.891 -3.033 1 96 327 LYS B C 1
ATOM 5338 O O . LYS B 1 327 ? -7.754 -20.672 -3.131 1 96 327 LYS B O 1
ATOM 5343 N N . PRO B 1 328 ? -8.836 -22.547 -3.707 1 97.94 328 PRO B N 1
ATOM 5344 C CA . PRO B 1 328 ? -9.734 -21.781 -4.578 1 97.94 328 PRO B CA 1
ATOM 5345 C C . PRO B 1 328 ? -10.562 -20.75 -3.814 1 97.94 328 PRO B C 1
ATOM 5347 O O . PRO B 1 328 ? -11.023 -21.031 -2.703 1 97.94 328 PRO B O 1
ATOM 5350 N N . ASN B 1 329 ? -10.766 -19.625 -4.422 1 98.31 329 ASN B N 1
ATOM 5351 C CA . ASN B 1 329 ? -11.375 -18.484 -3.734 1 98.31 329 ASN B CA 1
ATOM 5352 C C . ASN B 1 329 ? -12.852 -18.734 -3.453 1 98.31 329 ASN B C 1
ATOM 5354 O O . ASN B 1 329 ? -13.383 -18.266 -2.443 1 98.31 329 ASN B O 1
ATOM 5358 N N . HIS B 1 330 ? -13.562 -19.531 -4.293 1 98.38 330 HIS B N 1
ATOM 5359 C CA . HIS B 1 330 ? -14.977 -19.812 -4.074 1 98.38 330 HIS B CA 1
ATOM 5360 C C . HIS B 1 330 ? -15.188 -20.688 -2.844 1 98.38 330 HIS B C 1
ATOM 5362 O O . HIS B 1 330 ? -16.312 -20.844 -2.365 1 98.38 330 HIS B O 1
ATOM 5368 N N . LEU B 1 331 ? -14.07 -21.266 -2.338 1 97.31 331 LEU B N 1
ATOM 5369 C CA . LEU B 1 331 ? -14.148 -22.078 -1.132 1 97.31 331 LEU B CA 1
ATOM 5370 C C . LEU B 1 331 ? -13.875 -21.25 0.113 1 97.31 331 LEU B C 1
ATOM 5372 O O . LEU B 1 331 ? -14 -21.734 1.236 1 97.31 331 LEU B O 1
ATOM 5376 N N . LEU B 1 332 ? -13.469 -20 -0 1 97.56 332 LEU B N 1
ATOM 5377 C CA . LEU B 1 332 ? -13.32 -19.078 1.115 1 97.56 332 LEU B CA 1
ATOM 5378 C C . LEU B 1 332 ? -14.672 -18.516 1.531 1 97.56 332 LEU B C 1
ATOM 5380 O O . LEU B 1 332 ? -15.516 -18.234 0.681 1 97.56 332 LEU B O 1
ATOM 5384 N N . SER B 1 333 ? -14.836 -18.25 2.799 1 97.38 333 SER B N 1
ATOM 5385 C CA . SER B 1 333 ? -16.109 -17.812 3.344 1 97.38 333 SER B CA 1
ATOM 5386 C C . SER B 1 333 ? -16.594 -16.531 2.67 1 97.38 333 SER B C 1
ATOM 5388 O O . SER B 1 333 ? -17.781 -16.391 2.344 1 97.38 333 SER B O 1
ATOM 5390 N N . LEU B 1 334 ? -15.75 -15.609 2.412 1 96.38 334 LEU B N 1
ATOM 5391 C CA . LEU B 1 334 ? -16.094 -14.305 1.848 1 96.38 334 LEU B CA 1
ATOM 5392 C C . LEU B 1 334 ? -16.609 -14.453 0.42 1 96.38 334 LEU B C 1
ATOM 5394 O O . LEU B 1 334 ? -17.438 -13.664 -0.024 1 96.38 334 LEU B O 1
ATOM 5398 N N . PHE B 1 335 ? -16.125 -15.445 -0.291 1 97.62 335 PHE B N 1
ATOM 5399 C CA . PHE B 1 335 ? -16.406 -15.539 -1.718 1 97.62 335 PHE B CA 1
ATOM 5400 C C . PHE B 1 335 ? -17.25 -16.781 -2.025 1 97.62 335 PHE B C 1
ATOM 5402 O O . PHE B 1 335 ? -17.234 -17.281 -3.148 1 97.62 335 PHE B O 1
ATOM 5409 N N . ARG B 1 336 ? -17.875 -17.281 -1.032 1 96.44 336 ARG B N 1
ATOM 5410 C CA . ARG B 1 336 ? -18.781 -18.406 -1.24 1 96.44 336 ARG B CA 1
ATOM 5411 C C . ARG B 1 336 ? -19.859 -18.062 -2.254 1 96.44 336 ARG B C 1
ATOM 5413 O O . ARG B 1 336 ? -20.516 -17.016 -2.139 1 96.44 336 ARG B O 1
ATOM 5420 N N . PRO B 1 337 ? -20 -18.906 -3.207 1 95 337 PRO B N 1
ATOM 5421 C CA . PRO B 1 337 ? -21.016 -18.594 -4.215 1 95 337 PRO B CA 1
ATOM 5422 C C . PRO B 1 337 ? -22.438 -18.609 -3.654 1 95 337 PRO B C 1
ATOM 5424 O O . PRO B 1 337 ? -22.719 -19.359 -2.713 1 95 337 PRO B O 1
ATOM 5427 N N . ALA B 1 338 ? -23.281 -17.859 -4.301 1 93.12 338 ALA B N 1
ATOM 5428 C CA . ALA B 1 338 ? -24.703 -17.875 -3.949 1 93.12 338 ALA B CA 1
ATOM 5429 C C . ALA B 1 338 ? -25.328 -19.234 -4.285 1 93.12 338 ALA B C 1
ATOM 5431 O O . ALA B 1 338 ? -24.828 -19.953 -5.141 1 93.12 338 ALA B O 1
ATOM 5432 N N . PRO B 1 339 ? -26.438 -19.562 -3.588 1 93.25 339 PRO B N 1
ATOM 5433 C CA . PRO B 1 339 ? -27.141 -20.797 -3.949 1 93.25 339 PRO B CA 1
ATOM 5434 C C . PRO B 1 339 ? -27.562 -20.828 -5.418 1 93.25 339 PRO B C 1
ATOM 5436 O O . PRO B 1 339 ? -28.031 -19.828 -5.953 1 93.25 339 PRO B O 1
ATOM 5439 N N . GLY B 1 340 ? -27.297 -21.859 -6.059 1 92.44 340 GLY B N 1
ATOM 5440 C CA . GLY B 1 340 ? -27.719 -22 -7.441 1 92.44 340 GLY B CA 1
ATOM 5441 C C . GLY B 1 340 ? -26.625 -21.609 -8.438 1 92.44 340 GLY B C 1
ATOM 5442 O O . GLY B 1 340 ? -26.812 -21.781 -9.648 1 92.44 340 GLY B O 1
ATOM 5443 N N . SER B 1 341 ? -25.469 -21.125 -7.91 1 94.31 341 SER B N 1
ATOM 5444 C CA . SER B 1 341 ? -24.375 -20.766 -8.797 1 94.31 341 SER B CA 1
ATOM 5445 C C . SER B 1 341 ? -23.812 -21.984 -9.508 1 94.31 341 SER B C 1
ATOM 5447 O O . SER B 1 341 ? -23.891 -23.109 -8.984 1 94.31 341 SER B O 1
ATOM 5449 N N . LEU B 1 342 ? -23.344 -21.734 -10.711 1 96.5 342 LEU B N 1
ATOM 5450 C CA . LEU B 1 342 ? -22.688 -22.812 -11.453 1 96.5 342 LEU B CA 1
ATOM 5451 C C . LEU B 1 342 ? -21.5 -23.375 -10.672 1 96.5 342 LEU B C 1
ATOM 5453 O O . LEU B 1 342 ? -20.734 -22.625 -10.078 1 96.5 342 LEU B O 1
ATOM 5457 N N . PRO B 1 343 ? -21.359 -24.672 -10.609 1 97.62 343 PRO B N 1
ATOM 5458 C CA . PRO B 1 343 ? -20.25 -25.281 -9.875 1 97.62 343 PRO B CA 1
ATOM 5459 C C . PRO B 1 343 ? -18.906 -25.094 -10.578 1 97.62 343 PRO B C 1
ATOM 5461 O O . PRO B 1 343 ? -18.859 -24.688 -11.742 1 97.62 343 PRO B O 1
ATOM 5464 N N . LEU B 1 344 ? -17.859 -25.312 -9.906 1 98.69 344 LEU B N 1
ATOM 5465 C CA . LEU B 1 344 ? -16.484 -25.25 -10.406 1 98.69 344 LEU B CA 1
ATOM 5466 C C . LEU B 1 344 ? -15.766 -26.578 -10.211 1 98.69 344 LEU B C 1
ATOM 5468 O O . LEU B 1 344 ? -14.758 -26.641 -9.508 1 98.69 344 LEU B O 1
ATOM 5472 N N . PRO B 1 345 ? -16.219 -27.609 -10.867 1 98.56 345 PRO B N 1
ATOM 5473 C CA . PRO B 1 345 ? -15.758 -28.969 -10.555 1 98.56 345 PRO B CA 1
ATOM 5474 C C . PRO B 1 345 ? -14.281 -29.172 -10.883 1 98.56 345 PRO B C 1
ATOM 5476 O O . PRO B 1 345 ? -13.578 -29.891 -10.164 1 98.56 345 PRO B O 1
ATOM 5479 N N . VAL B 1 346 ? -13.82 -28.594 -11.953 1 98.81 346 VAL B N 1
ATOM 5480 C CA . VAL B 1 346 ? -12.422 -28.812 -12.336 1 98.81 346 VAL B CA 1
ATOM 5481 C C . VAL B 1 346 ? -11.5 -28.125 -11.328 1 98.81 346 VAL B C 1
ATOM 5483 O O . VAL B 1 346 ? -10.469 -28.672 -10.945 1 98.81 346 VAL B O 1
ATOM 5486 N N . THR B 1 347 ? -11.891 -26.906 -10.961 1 98.75 347 THR B N 1
ATOM 5487 C CA . THR B 1 347 ? -11.117 -26.172 -9.961 1 98.75 347 THR B CA 1
ATOM 5488 C C . THR B 1 347 ? -11.008 -26.984 -8.672 1 98.75 347 THR B C 1
ATOM 5490 O O . THR B 1 347 ? -9.922 -27.094 -8.094 1 98.75 347 THR B O 1
ATOM 5493 N N . GLU B 1 348 ? -12.062 -27.562 -8.227 1 98.31 348 GLU B N 1
ATOM 5494 C CA . GLU B 1 348 ? -12.07 -28.359 -6.996 1 98.31 348 GLU B CA 1
ATOM 5495 C C . GLU B 1 348 ? -11.234 -29.625 -7.148 1 98.31 348 GLU B C 1
ATOM 5497 O O . GLU B 1 348 ? -10.516 -30.016 -6.227 1 98.31 348 GLU B O 1
ATOM 5502 N N . GLN B 1 349 ? -11.359 -30.219 -8.289 1 98.38 349 GLN B N 1
ATOM 5503 C CA . GLN B 1 349 ? -10.531 -31.391 -8.562 1 98.38 349 GLN B CA 1
ATOM 5504 C C . GLN B 1 349 ? -9.047 -31.031 -8.492 1 98.38 349 GLN B C 1
ATOM 5506 O O . GLN B 1 349 ? -8.266 -31.734 -7.836 1 98.38 349 GLN B O 1
ATOM 5511 N N . LEU B 1 350 ? -8.656 -29.969 -9.164 1 98.38 350 LEU B N 1
ATOM 5512 C CA . LEU B 1 350 ? -7.262 -29.547 -9.188 1 98.38 350 LEU B CA 1
ATOM 5513 C C . LEU B 1 350 ? -6.77 -29.219 -7.789 1 98.38 350 LEU B C 1
ATOM 5515 O O . LEU B 1 350 ? -5.637 -29.547 -7.426 1 98.38 350 LEU B O 1
ATOM 5519 N N . TYR B 1 351 ? -7.594 -28.562 -7.008 1 97.19 351 TYR B N 1
ATOM 5520 C CA . TYR B 1 351 ? -7.223 -28.234 -5.633 1 97.19 351 TYR B CA 1
ATOM 5521 C C . TYR B 1 351 ? -6.883 -29.5 -4.848 1 97.19 351 TYR B C 1
ATOM 5523 O O . TYR B 1 351 ? -5.949 -29.516 -4.047 1 97.19 351 TYR B O 1
ATOM 5531 N N . GLY B 1 352 ? -7.543 -30.547 -5.102 1 97.44 352 GLY B N 1
ATOM 5532 C CA . GLY B 1 352 ? -7.312 -31.812 -4.43 1 97.44 352 GLY B CA 1
ATOM 5533 C C . GLY B 1 352 ? -6.078 -32.531 -4.93 1 97.44 352 GLY B C 1
ATOM 5534 O O . GLY B 1 352 ? -5.621 -33.5 -4.309 1 97.44 352 GLY B O 1
ATOM 5535 N N . GLU B 1 353 ? -5.473 -32.031 -5.98 1 98.38 353 GLU B N 1
ATOM 5536 C CA . GLU B 1 353 ? -4.391 -32.75 -6.621 1 98.38 353 GLU B CA 1
ATOM 5537 C C . GLU B 1 353 ? -3.084 -31.984 -6.578 1 98.38 353 GLU B C 1
ATOM 5539 O O . GLU B 1 353 ? -2.002 -32.562 -6.656 1 98.38 353 GLU B O 1
ATOM 5544 N N . LEU B 1 354 ? -3.076 -30.703 -6.414 1 98 354 LEU B N 1
ATOM 5545 C CA . LEU B 1 354 ? -1.932 -29.844 -6.672 1 98 354 LEU B CA 1
ATOM 5546 C C . LEU B 1 354 ? -0.965 -29.859 -5.492 1 98 354 LEU B C 1
ATOM 5548 O O . LEU B 1 354 ? -1.382 -29.703 -4.34 1 98 354 LEU B O 1
ATOM 5552 N N . VAL B 1 355 ? 0.254 -30.047 -5.777 1 98 355 VAL B N 1
ATOM 5553 C CA . VAL B 1 355 ? 1.38 -29.891 -4.863 1 98 355 VAL B CA 1
ATOM 5554 C C . VAL B 1 355 ? 2.439 -29 -5.496 1 98 355 VAL B C 1
ATOM 5556 O O . VAL B 1 355 ? 2.828 -29.203 -6.648 1 98 355 VAL B O 1
ATOM 5559 N N . THR B 1 356 ? 2.811 -27.984 -4.801 1 98 356 THR B N 1
ATOM 5560 C CA . THR B 1 356 ? 3.842 -27.078 -5.285 1 98 356 THR B CA 1
ATOM 5561 C C . THR B 1 356 ? 5.219 -27.5 -4.793 1 98 356 THR B C 1
ATOM 5563 O O . THR B 1 356 ? 5.406 -27.75 -3.6 1 98 356 THR B O 1
ATOM 5566 N N . LEU B 1 357 ? 6.16 -27.578 -5.656 1 98.5 357 LEU B N 1
ATOM 5567 C CA . LEU B 1 357 ? 7.527 -28.016 -5.375 1 98.5 357 LEU B CA 1
ATOM 5568 C C . LEU B 1 357 ? 8.469 -26.812 -5.305 1 98.5 357 LEU B C 1
ATOM 5570 O O . LEU B 1 357 ? 8.141 -25.734 -5.805 1 98.5 357 LEU B O 1
ATOM 5574 N N . PRO B 1 358 ? 9.656 -27 -4.672 1 98.38 358 PRO B N 1
ATOM 5575 C CA . PRO B 1 358 ? 10.609 -25.891 -4.57 1 98.38 358 PRO B CA 1
ATOM 5576 C C . PRO B 1 358 ? 11.062 -25.375 -5.934 1 98.38 358 PRO B C 1
ATOM 5578 O O . PRO B 1 358 ? 11.359 -26.172 -6.832 1 98.38 358 PRO B O 1
ATOM 5581 N N . MET B 1 359 ? 11.039 -24.078 -6.07 1 98.38 359 MET B N 1
ATOM 5582 C CA . MET B 1 359 ? 11.484 -23.438 -7.305 1 98.38 359 MET B CA 1
ATOM 5583 C C . MET B 1 359 ? 12.023 -22.031 -7.027 1 98.38 359 MET B C 1
ATOM 5585 O O . MET B 1 359 ? 11.273 -21.156 -6.594 1 98.38 359 MET B O 1
ATOM 5589 N N . HIS B 1 360 ? 13.258 -21.75 -7.164 1 97.5 360 HIS B N 1
ATOM 5590 C CA . HIS B 1 360 ? 13.945 -20.453 -7.152 1 97.5 360 HIS B CA 1
ATOM 5591 C C . HIS B 1 360 ? 15.383 -20.594 -7.625 1 97.5 360 HIS B C 1
ATOM 5593 O O . HIS B 1 360 ? 15.969 -21.688 -7.543 1 97.5 360 HIS B O 1
ATOM 5599 N N . PRO B 1 361 ? 15.992 -19.5 -8.031 1 97.25 361 PRO B N 1
ATOM 5600 C CA . PRO B 1 361 ? 17.312 -19.594 -8.648 1 97.25 361 PRO B CA 1
ATOM 5601 C C . PRO B 1 361 ? 18.391 -20.047 -7.66 1 97.25 361 PRO B C 1
ATOM 5603 O O . PRO B 1 361 ? 19.5 -20.375 -8.07 1 97.25 361 PRO B O 1
ATOM 5606 N N . GLY B 1 362 ? 18.078 -20.078 -6.43 1 95.88 362 GLY B N 1
ATOM 5607 C CA . GLY B 1 362 ? 19.047 -20.484 -5.426 1 95.88 362 GLY B CA 1
ATOM 5608 C C . GLY B 1 362 ? 19.156 -21.984 -5.273 1 95.88 362 GLY B C 1
ATOM 5609 O O . GLY B 1 362 ? 20.047 -22.484 -4.57 1 95.88 362 GLY B O 1
ATOM 5610 N N . LEU B 1 363 ? 18.281 -22.75 -5.906 1 97.62 363 LEU B N 1
ATOM 5611 C CA . LEU B 1 363 ? 18.359 -24.203 -5.887 1 97.62 363 LEU B CA 1
ATOM 5612 C C . LEU B 1 363 ? 19.453 -24.719 -6.832 1 97.62 363 LEU B C 1
ATOM 5614 O O . LEU B 1 363 ? 19.719 -24.094 -7.859 1 97.62 363 LEU B O 1
ATOM 5618 N N . SER B 1 364 ? 20.062 -25.828 -6.473 1 97.5 364 SER B N 1
ATOM 5619 C CA . SER B 1 364 ? 20.969 -26.516 -7.379 1 97.5 364 SER B CA 1
ATOM 5620 C C . SER B 1 364 ? 20.25 -27.594 -8.18 1 97.5 364 SER B C 1
ATOM 5622 O O . SER B 1 364 ? 19.156 -28.016 -7.816 1 97.5 364 SER B O 1
ATOM 5624 N N . ALA B 1 365 ? 20.938 -27.969 -9.258 1 98.19 365 ALA B N 1
ATOM 5625 C CA . ALA B 1 365 ? 20.422 -29.109 -10.008 1 98.19 365 ALA B CA 1
ATOM 5626 C C . ALA B 1 365 ? 20.297 -30.344 -9.125 1 98.19 365 ALA B C 1
ATOM 5628 O O . ALA B 1 365 ? 19.344 -31.109 -9.242 1 98.19 365 ALA B O 1
ATOM 5629 N N . ALA B 1 366 ? 21.219 -30.531 -8.234 1 98.19 366 ALA B N 1
ATOM 5630 C CA . ALA B 1 366 ? 21.219 -31.672 -7.324 1 98.19 366 ALA B CA 1
ATOM 5631 C C . ALA B 1 366 ? 20.016 -31.609 -6.383 1 98.19 366 ALA B C 1
ATOM 5633 O O . ALA B 1 366 ? 19.453 -32.656 -6.031 1 98.19 366 ALA B O 1
ATOM 5634 N N . ASP B 1 367 ? 19.688 -30.375 -5.926 1 98.19 367 ASP B N 1
ATOM 5635 C CA . ASP B 1 367 ? 18.5 -30.219 -5.102 1 98.19 367 ASP B CA 1
ATOM 5636 C C . ASP B 1 367 ? 17.266 -30.734 -5.824 1 98.19 367 ASP B C 1
ATOM 5638 O O . ASP B 1 367 ? 16.484 -31.5 -5.25 1 98.19 367 ASP B O 1
ATOM 5642 N N . VAL B 1 368 ? 17.094 -30.375 -7.094 1 98.56 368 VAL B N 1
ATOM 5643 C CA . VAL B 1 368 ? 15.906 -30.719 -7.863 1 98.56 368 VAL B CA 1
ATOM 5644 C C . VAL B 1 368 ? 15.906 -32.219 -8.195 1 98.56 368 VAL B C 1
ATOM 5646 O O . VAL B 1 368 ? 14.859 -32.875 -8.156 1 98.56 368 VAL B O 1
ATOM 5649 N N . GLU B 1 369 ? 17.094 -32.781 -8.477 1 98.44 369 GLU B N 1
ATOM 5650 C CA . GLU B 1 369 ? 17.203 -34.219 -8.703 1 98.44 369 GLU B CA 1
ATOM 5651 C C . GLU B 1 369 ? 16.766 -35 -7.461 1 98.44 369 GLU B C 1
ATOM 5653 O O . GLU B 1 369 ? 16.062 -36 -7.57 1 98.44 369 GLU B O 1
ATOM 5658 N N . HIS B 1 370 ? 17.188 -34.469 -6.344 1 98.19 370 HIS B N 1
ATOM 5659 C CA . HIS B 1 370 ? 16.812 -35.094 -5.086 1 98.19 370 HIS B CA 1
ATOM 5660 C C . HIS B 1 370 ? 15.312 -35.062 -4.875 1 98.19 370 HIS B C 1
ATOM 5662 O O . HIS B 1 370 ? 14.711 -36.062 -4.465 1 98.19 370 HIS B O 1
ATOM 5668 N N . ILE B 1 371 ? 14.695 -33.938 -5.117 1 98.69 371 ILE B N 1
ATOM 5669 C CA . ILE B 1 371 ? 13.25 -33.781 -5.008 1 98.69 371 ILE B CA 1
ATOM 5670 C C . ILE B 1 371 ? 12.562 -34.812 -5.906 1 98.69 371 ILE B C 1
ATOM 5672 O O . ILE B 1 371 ? 11.656 -35.531 -5.469 1 98.69 371 ILE B O 1
ATOM 5676 N N . CYS B 1 372 ? 13.016 -34.938 -7.129 1 98.5 372 CYS B N 1
ATOM 5677 C CA . CYS B 1 372 ? 12.43 -35.875 -8.094 1 98.5 372 CYS B CA 1
ATOM 5678 C C . CYS B 1 372 ? 12.602 -37.312 -7.633 1 98.5 372 CYS B C 1
ATOM 5680 O O . CYS B 1 372 ? 11.711 -38.156 -7.832 1 98.5 372 CYS B O 1
ATOM 5682 N N . ASP B 1 373 ? 13.758 -37.625 -7.012 1 98.38 373 ASP B N 1
ATOM 5683 C CA . ASP B 1 373 ? 13.992 -38.969 -6.492 1 98.38 373 ASP B CA 1
ATOM 5684 C C . ASP B 1 373 ? 12.969 -39.312 -5.426 1 98.38 373 ASP B C 1
ATOM 5686 O O . ASP B 1 373 ? 12.43 -40.438 -5.426 1 98.38 373 ASP B O 1
ATOM 5690 N N . VAL B 1 374 ? 12.75 -38.375 -4.535 1 98.44 374 VAL B N 1
ATOM 5691 C CA . VAL B 1 374 ? 11.812 -38.625 -3.443 1 98.44 374 VAL B CA 1
ATOM 5692 C C . VAL B 1 374 ? 10.406 -38.812 -4.004 1 98.44 374 VAL B C 1
ATOM 5694 O O . VAL B 1 374 ? 9.672 -39.688 -3.566 1 98.44 374 VAL B O 1
ATOM 5697 N N . ILE B 1 375 ? 10.031 -38.031 -4.973 1 98.62 375 ILE B N 1
ATOM 5698 C CA . ILE B 1 375 ? 8.719 -38.125 -5.594 1 98.62 375 ILE B CA 1
ATOM 5699 C C . ILE B 1 375 ? 8.562 -39.469 -6.285 1 98.62 375 ILE B C 1
ATOM 5701 O O . ILE B 1 375 ? 7.559 -40.156 -6.086 1 98.62 375 ILE B O 1
ATOM 5705 N N . THR B 1 376 ? 9.555 -39.875 -7.039 1 98 376 THR B N 1
ATOM 5706 C CA . THR B 1 376 ? 9.516 -41.125 -7.785 1 98 376 THR B CA 1
ATOM 5707 C C . THR B 1 376 ? 9.414 -42.312 -6.836 1 98 376 THR B C 1
ATOM 5709 O O . THR B 1 376 ? 8.633 -43.25 -7.074 1 98 376 THR B O 1
ATOM 5712 N N . ALA B 1 377 ? 10.141 -42.25 -5.77 1 97.75 377 ALA B N 1
ATOM 5713 C CA . ALA B 1 377 ? 10.125 -43.312 -4.793 1 97.75 377 ALA B CA 1
ATOM 5714 C C . ALA B 1 377 ? 8.766 -43.438 -4.105 1 97.75 377 ALA B C 1
ATOM 5716 O O . ALA B 1 377 ? 8.312 -44.531 -3.773 1 97.75 377 ALA B O 1
ATOM 5717 N N . THR B 1 378 ? 8.195 -42.281 -3.883 1 97.81 378 THR B N 1
ATOM 5718 C CA . THR B 1 378 ? 6.934 -42.219 -3.15 1 97.81 378 THR B CA 1
ATOM 5719 C C . THR B 1 378 ? 5.781 -42.719 -4.027 1 97.81 378 THR B C 1
ATOM 5721 O O . THR B 1 378 ? 4.879 -43.406 -3.555 1 97.81 378 THR B O 1
ATOM 5724 N N . LEU B 1 379 ? 5.738 -42.344 -5.305 1 96.5 379 LEU B N 1
ATOM 5725 C CA . LEU B 1 379 ? 4.598 -42.594 -6.172 1 96.5 379 LEU B CA 1
ATOM 5726 C C . LEU B 1 379 ? 4.781 -43.906 -6.934 1 96.5 379 LEU B C 1
ATOM 5728 O O . LEU B 1 379 ? 3.846 -44.406 -7.57 1 96.5 379 LEU B O 1
ATOM 5732 N N . ALA B 1 380 ? 5.852 -44.625 -6.867 1 87.44 380 ALA B N 1
ATOM 5733 C CA . ALA B 1 380 ? 6.051 -45.938 -7.449 1 87.44 380 ALA B CA 1
ATOM 5734 C C . ALA B 1 380 ? 5.227 -47 -6.711 1 87.44 380 ALA B C 1
ATOM 5736 O O . ALA B 1 380 ? 4.938 -46.844 -5.52 1 87.44 380 ALA B O 1
#